Protein AF-0000000076553313 (afdb_homodimer)

Sequence (626 aa):
MKIDRRTFALSGAAALGTLWTPRIWSEVAQTASPTRFHFAVVSDTHIIDDYYQKGTENGVEDNESILRTTERLVSARTLINSLRPKIEKVFVPGDCFHNYPSADYDFYFKNRTRIDIAKELFDGFEMPVHLGFGNHDYDVPRVSREMSHRLFAEKLKAKPYSSVDYKGFRFVHLNNFMGATWDKSSDQFNKGLGSLGVEQLNWFEGQLQDRKPTVVFIHYPLWIVVPTEVKDYGLHPLLYKYRDSIQLVAAGHWHKWVDFAHTYGPQHYVTAATRYDPNAYMLFEADSKKQTLRWMNEDLVQWSTHYAKPYKGMKIDRRTFALSGAAALGTLWTPRIWSEVAQTASPTRFHFAVVSDTHIIDDYYQKGTENGVEDNESILRTTERLVSARTLINSLRPKIEKVFVPGDCFHNYPSADYDFYFKNRTRIDIAKELFDGFEMPVHLGFGNHDYDVPRVSREMSHRLFAEKLKAKPYSSVDYKGFRFVHLNNFMGATWDKSSDQFNKGLGSLGVEQLNWFEGQLQDRKPTVVFIHYPLWIVVPTEVKDYGLHPLLYKYRDSIQLVAAGHWHKWVDFAHTYGPQHYVTAATRYDPNAYMLFEADSKKQTLRWMNEDLVQWSTHYAKPYKG

Secondary structure (DSSP, 8-state):
------------------------HHHHSPPPBTTEEEEEEE----B--TT--TT-SSSHHHHHHGGGHHHHHHHHHHHHHH-SSPP-EEEE-S--B-S-S-S-TTHHHHS--HHHHHHHHHHTSSS-EEE---GGG-BTTTB-HHHHHHHIIIII---SSEEEEETTEEEEE--TBSSGGG-TTSTT--TTSBB--HHHHHHHHHHHTT---EEEE-SS-GGGB-S-SBTTBSHHHHHHHTTTTEEEEEE-SS-S-EE-TTTTSS-EEEPPPTTT-TT-EEEEEEETTTTEEEETTGGGB-TTSS-B-----/------------------------HHHHSPPPBTTEEEEEEE----B--TT--TT-SSSHHHHHHGGGHHHHHHHHHHHHHH-SSPP-EEEE-S--B-S-S-S-TTHHHHS--HHHHHHHHHHTSSS-EEE---GGG-BTTTB-HHHHHHHIIIII---SSEEEEETTEEEEE--TBSSGGG-TTSTT--TTSBB--HHHHHHHHHHHTT---EEEE-SS-GGGB-S-SBTTBSHHHHHHHTTTTEEEEEE-SS-S-EE-TTTTSS-EEEPPPTTT-TT-EEEEEEETTTTEEEETTGGGB-TTSS-B-----

pLDDT: mean 91.54, std 17.65, range [21.48, 98.94]

Nearest PDB structures (foldseek):
  3d03-assembly1_A  TM=6.820E-01  e=3.034E-11  Klebsiella aerogenes
  2dxl-assembly1_A  TM=6.762E-01  e=3.629E-11  Klebsiella aerogenes
  2nxf-assembly1_A  TM=6.598E-01  e=1.883E-11  Danio rerio
  8tlq-assembly1_F  TM=4.592E-01  e=1.312E-06  Saccharomyces cerevisiae
  6lck-assembly1_B  TM=4.199E-01  e=2.736E+00  Thermus thermophilus HB8

Structure (mmCIF, N/CA/C/O backbone):
data_AF-0000000076553313-model_v1
#
loop_
_entity.id
_entity.type
_entity.pdbx_description
1 polymer '3,5-cyclic AMP phosphodiesterase CpdA'
#
loop_
_atom_site.group_PDB
_atom_site.id
_atom_site.type_symbol
_atom_site.label_atom_id
_atom_site.label_alt_id
_atom_site.label_comp_id
_atom_site.label_asym_id
_atom_site.label_entity_id
_atom_site.label_seq_id
_atom_site.pdbx_PDB_ins_code
_atom_site.Cartn_x
_atom_site.Cartn_y
_atom_site.Cartn_z
_atom_site.occupancy
_atom_site.B_iso_or_equiv
_atom_site.auth_seq_id
_atom_site.auth_comp_id
_atom_site.auth_asym_id
_atom_site.auth_atom_id
_atom_site.pdbx_PDB_model_num
ATOM 1 N N . MET A 1 1 ? 25.062 -50.062 45.875 1 24.34 1 MET A N 1
ATOM 2 C CA . MET A 1 1 ? 25.484 -48.844 46.562 1 24.34 1 MET A CA 1
ATOM 3 C C . MET A 1 1 ? 25.891 -47.781 45.531 1 24.34 1 MET A C 1
ATOM 5 O O . MET A 1 1 ? 27.047 -47.75 45.094 1 24.34 1 MET A O 1
ATOM 9 N N . LYS A 1 2 ? 25.078 -47.75 44.5 1 24.53 2 LYS A N 1
ATOM 10 C CA . LYS A 1 2 ? 25 -47.188 43.125 1 24.53 2 LYS A CA 1
ATOM 11 C C . LYS A 1 2 ? 25.219 -45.688 43.125 1 24.53 2 LYS A C 1
ATOM 13 O O . LYS A 1 2 ? 24.453 -44.938 43.75 1 24.53 2 LYS A O 1
ATOM 18 N N . ILE A 1 3 ? 26.5 -45.281 42.969 1 23.11 3 ILE A N 1
ATOM 19 C CA . ILE A 1 3 ? 27.172 -44 43.062 1 23.11 3 ILE A CA 1
ATOM 20 C C . ILE A 1 3 ? 26.312 -42.906 42.438 1 23.11 3 ILE A C 1
ATOM 22 O O . ILE A 1 3 ? 25.453 -43.219 41.594 1 23.11 3 ILE A O 1
ATOM 26 N N . ASP A 1 4 ? 26.891 -41.656 42.375 1 23.06 4 ASP A N 1
ATOM 27 C CA . ASP A 1 4 ? 26.891 -40.188 42.562 1 23.06 4 ASP A CA 1
ATOM 28 C C . ASP A 1 4 ? 26.547 -39.469 41.281 1 23.06 4 ASP A C 1
ATOM 30 O O . ASP A 1 4 ? 27.141 -39.719 40.25 1 23.06 4 ASP A O 1
ATOM 34 N N . ARG A 1 5 ? 25.312 -39.031 41.188 1 25.92 5 ARG A N 1
ATOM 35 C CA . ARG A 1 5 ? 24.531 -38.312 40.219 1 25.92 5 ARG A CA 1
ATOM 36 C C . ARG A 1 5 ? 25.25 -37.031 39.781 1 25.92 5 ARG A C 1
ATOM 38 O O . ARG A 1 5 ? 25.547 -36.188 40.594 1 25.92 5 ARG A O 1
ATOM 45 N N . ARG A 1 6 ? 26.281 -37.219 38.844 1 28.98 6 ARG A N 1
ATOM 46 C CA . ARG A 1 6 ? 27 -36.125 38.188 1 28.98 6 ARG A CA 1
ATOM 47 C C . ARG A 1 6 ? 26.078 -34.938 37.875 1 28.98 6 ARG A C 1
ATOM 49 O O . ARG A 1 6 ? 25.078 -35.094 37.188 1 28.98 6 ARG A O 1
ATOM 56 N N . THR A 1 7 ? 25.859 -33.969 38.781 1 23.97 7 THR A N 1
ATOM 57 C CA . THR A 1 7 ? 25.188 -32.688 38.75 1 23.97 7 THR A CA 1
ATOM 58 C C . THR A 1 7 ? 25.672 -31.828 37.594 1 23.97 7 THR A C 1
ATOM 60 O O . THR A 1 7 ? 26.797 -31.328 37.594 1 23.97 7 THR A O 1
ATOM 63 N N . PHE A 1 8 ? 25.672 -32.344 36.344 1 28.95 8 PHE A N 1
ATOM 64 C CA . PHE A 1 8 ? 26.094 -31.438 35.281 1 28.95 8 PHE A CA 1
ATOM 65 C C . PHE A 1 8 ? 25.391 -30.094 35.406 1 28.95 8 PHE A C 1
ATOM 67 O O . PHE A 1 8 ? 24.156 -30.047 35.438 1 28.95 8 PHE A O 1
ATOM 74 N N . ALA A 1 9 ? 26.047 -29.109 36.062 1 25.72 9 ALA A N 1
ATOM 75 C CA . ALA A 1 9 ? 25.703 -27.688 36.156 1 25.72 9 ALA A CA 1
ATOM 76 C C . ALA A 1 9 ? 25.359 -27.125 34.781 1 25.72 9 ALA A C 1
ATOM 78 O O . ALA A 1 9 ? 26.172 -27.156 33.844 1 25.72 9 ALA A O 1
ATOM 79 N N . LEU A 1 10 ? 24.141 -27.266 34.344 1 26.48 10 LEU A N 1
ATOM 80 C CA . LEU A 1 10 ? 23.531 -26.594 33.219 1 26.48 10 LEU A CA 1
ATOM 81 C C . LEU A 1 10 ? 23.875 -25.109 33.219 1 26.48 10 LEU A C 1
ATOM 83 O O . LEU A 1 10 ? 23.453 -24.359 34.125 1 26.48 10 LEU A O 1
ATOM 87 N N . SER A 1 11 ? 25.172 -24.734 33 1 30.48 11 SER A N 1
ATOM 88 C CA . SER A 1 11 ? 25.453 -23.312 32.844 1 30.48 11 SER A CA 1
ATOM 89 C C . SER A 1 11 ? 24.438 -22.672 31.875 1 30.48 11 SER A C 1
ATOM 91 O O . SER A 1 11 ? 24.188 -23.203 30.797 1 30.48 11 SER A O 1
ATOM 93 N N . GLY A 1 12 ? 23.484 -22 32.438 1 26.77 12 GLY A N 1
ATOM 94 C CA . GLY A 1 12 ? 22.484 -21.125 31.859 1 26.77 12 GLY A CA 1
ATOM 95 C C . GLY A 1 12 ? 23.031 -20.156 30.844 1 26.77 12 GLY A C 1
ATOM 96 O O . GLY A 1 12 ? 23.906 -19.344 31.156 1 26.77 12 GLY A O 1
ATOM 97 N N . ALA A 1 13 ? 23.375 -20.578 29.672 1 29.56 13 ALA A N 1
ATOM 98 C CA . ALA A 1 13 ? 23.641 -19.547 28.656 1 29.56 13 ALA A CA 1
ATOM 99 C C . ALA A 1 13 ? 22.641 -18.406 28.766 1 29.56 13 ALA A C 1
ATOM 101 O O . ALA A 1 13 ? 21.438 -18.594 28.609 1 29.56 13 ALA A O 1
ATOM 102 N N . ALA A 1 14 ? 22.953 -17.422 29.625 1 29.7 14 ALA A N 1
ATOM 103 C CA . ALA A 1 14 ? 22.266 -16.125 29.656 1 29.7 14 ALA A CA 1
ATOM 104 C C . ALA A 1 14 ? 21.969 -15.641 28.234 1 29.7 14 ALA A C 1
ATOM 106 O O . ALA A 1 14 ? 22.844 -15.602 27.391 1 29.7 14 ALA A O 1
ATOM 107 N N . ALA A 1 15 ? 20.812 -15.914 27.766 1 32.06 15 ALA A N 1
ATOM 108 C CA . ALA A 1 15 ? 20.25 -15.195 26.625 1 32.06 15 ALA A CA 1
ATOM 109 C C . ALA A 1 15 ? 20.703 -13.742 26.625 1 32.06 15 ALA A C 1
ATOM 111 O O . ALA A 1 15 ? 20.406 -12.977 27.547 1 32.06 15 ALA A O 1
ATOM 112 N N . LEU A 1 16 ? 21.906 -13.5 26.266 1 33.25 16 LEU A N 1
ATOM 113 C CA . LEU A 1 16 ? 22.203 -12.102 26 1 33.25 16 LEU A CA 1
ATOM 114 C C . LEU A 1 16 ? 21.016 -11.406 25.344 1 33.25 16 LEU A C 1
ATOM 116 O O . LEU A 1 16 ? 20.703 -11.664 24.172 1 33.25 16 LEU A O 1
ATOM 120 N N . GLY A 1 17 ? 19.891 -11.25 26.047 1 33.78 17 GLY A N 1
ATOM 121 C CA . GLY A 1 17 ? 18.906 -10.266 25.641 1 33.78 17 GLY A CA 1
ATOM 122 C C . GLY A 1 17 ? 19.516 -9.031 25.016 1 33.78 17 GLY A C 1
ATOM 123 O O . GLY A 1 17 ? 20.484 -8.477 25.531 1 33.78 17 GLY A O 1
ATOM 124 N N . THR A 1 18 ? 19.672 -9.055 23.75 1 35.66 18 THR A N 1
ATOM 125 C CA . THR A 1 18 ? 19.953 -7.734 23.203 1 35.66 18 THR A CA 1
ATOM 126 C C . THR A 1 18 ? 19.281 -6.652 24.047 1 35.66 18 THR A C 1
ATOM 128 O O . THR A 1 18 ? 18.047 -6.637 24.188 1 35.66 18 THR A O 1
ATOM 131 N N . LEU A 1 19 ? 19.797 -6.316 25.109 1 35.16 19 LEU A N 1
ATOM 132 C CA . LEU A 1 19 ? 19.391 -5.105 25.812 1 35.16 19 LEU A CA 1
ATOM 133 C C . LEU A 1 19 ? 18.969 -4.02 24.828 1 35.16 19 LEU A C 1
ATOM 135 O O . LEU A 1 19 ? 19.797 -3.529 24.047 1 35.16 19 LEU A O 1
ATOM 139 N N . TRP A 1 20 ? 17.859 -4.199 24.188 1 39 20 TRP A N 1
ATOM 140 C CA . TRP A 1 20 ? 17.234 -3.02 23.594 1 39 20 TRP A CA 1
ATOM 141 C C . TRP A 1 20 ? 17.422 -1.793 24.469 1 39 20 TRP A C 1
ATOM 143 O O . TRP A 1 20 ? 16.844 -1.711 25.562 1 39 20 TRP A O 1
ATOM 153 N N . THR A 1 21 ? 18.625 -1.364 24.641 1 42 21 THR A N 1
ATOM 154 C CA . THR A 1 21 ? 18.75 -0.081 25.312 1 42 21 THR A CA 1
ATOM 155 C C . THR A 1 21 ? 17.875 0.978 24.656 1 42 21 THR A C 1
ATOM 157 O O . THR A 1 21 ? 17.969 1.197 23.438 1 42 21 THR A O 1
ATOM 160 N N . PRO A 1 22 ? 16.875 1.322 25.328 1 50 22 PRO A N 1
ATOM 161 C CA . PRO A 1 22 ? 16.062 2.412 24.781 1 50 22 PRO A CA 1
ATOM 162 C C . PRO A 1 22 ? 16.906 3.529 24.172 1 50 22 PRO A C 1
ATOM 164 O O . PRO A 1 22 ? 17.859 3.99 24.797 1 50 22 PRO A O 1
ATOM 167 N N . ARG A 1 23 ? 17.094 3.461 22.922 1 57.66 23 ARG A N 1
ATOM 168 C CA . ARG A 1 23 ? 17.828 4.551 22.281 1 57.66 23 ARG A CA 1
ATOM 169 C C . ARG A 1 23 ? 17.344 5.906 22.781 1 57.66 23 ARG A C 1
ATOM 171 O O . ARG A 1 23 ? 16.156 6.234 22.641 1 57.66 23 ARG A O 1
ATOM 178 N N . ILE A 1 24 ? 18.047 6.414 23.719 1 68.69 24 ILE A N 1
ATOM 179 C CA . ILE A 1 24 ? 17.75 7.73 24.266 1 68.69 24 ILE A CA 1
ATOM 180 C C . ILE A 1 24 ? 17.938 8.797 23.188 1 68.69 24 ILE A C 1
ATOM 182 O O . ILE A 1 24 ? 18.953 8.805 22.484 1 68.69 24 ILE A O 1
ATOM 186 N N . TRP A 1 25 ? 16.922 9.586 22.875 1 78 25 TRP A N 1
ATOM 187 C CA . TRP A 1 25 ? 16.891 10.672 21.906 1 78 25 TRP A CA 1
ATOM 188 C C . TRP A 1 25 ? 18.188 11.477 21.938 1 78 25 TRP A C 1
ATOM 190 O O . TRP A 1 25 ? 18.812 11.711 20.906 1 78 25 TRP A O 1
ATOM 200 N N . SER A 1 26 ? 18.719 11.711 23.156 1 72.5 26 SER A N 1
ATOM 201 C CA . SER A 1 26 ? 19.891 12.562 23.312 1 72.5 26 SER A CA 1
ATOM 202 C C . SER A 1 26 ? 21.156 11.859 22.844 1 72.5 26 SER A C 1
ATOM 204 O O . SER A 1 26 ? 22.156 12.508 22.547 1 72.5 26 SER A O 1
ATOM 206 N N . GLU A 1 27 ? 20.969 10.523 22.719 1 70.75 27 GLU A N 1
ATOM 207 C CA . GLU A 1 27 ? 22.141 9.766 22.297 1 70.75 27 GLU A CA 1
ATOM 208 C C . GLU A 1 27 ? 22.172 9.57 20.781 1 70.75 27 GLU A C 1
ATOM 210 O O . GLU A 1 27 ? 23.25 9.398 20.203 1 70.75 27 GLU A O 1
ATOM 215 N N . VAL A 1 28 ? 21.016 9.703 20.234 1 78.38 28 VAL A N 1
ATOM 216 C CA . VAL A 1 28 ? 20.953 9.359 18.812 1 78.38 28 VAL A CA 1
ATOM 217 C C . VAL A 1 28 ? 20.781 10.625 17.984 1 78.38 28 VAL A C 1
ATOM 219 O O . VAL A 1 28 ? 21.328 10.734 16.875 1 78.38 28 VAL A O 1
ATOM 222 N N . ALA A 1 29 ? 20.156 11.547 18.562 1 82.25 29 ALA A N 1
ATOM 223 C CA . ALA A 1 29 ? 19.906 12.797 17.844 1 82.25 29 ALA A CA 1
ATOM 224 C C . ALA A 1 29 ? 21.125 13.711 17.875 1 82.25 29 ALA A C 1
ATOM 226 O O . ALA A 1 29 ? 21.75 13.883 18.922 1 82.25 29 ALA A O 1
ATOM 227 N N . GLN A 1 30 ? 21.422 14.227 16.781 1 82.5 30 GLN A N 1
ATOM 228 C CA . GLN A 1 30 ? 22.547 15.148 16.719 1 82.5 30 GLN A CA 1
ATOM 229 C C . GLN A 1 30 ? 22.125 16.562 17.109 1 82.5 30 GLN A C 1
ATOM 231 O O . GLN A 1 30 ? 20.969 16.938 16.953 1 82.5 30 GLN A O 1
ATOM 236 N N . THR A 1 31 ? 23.031 17.312 17.609 1 84.88 31 THR A N 1
ATOM 237 C CA . THR A 1 31 ? 22.75 18.672 18.047 1 84.88 31 THR A CA 1
ATOM 238 C C . THR A 1 31 ? 22.281 19.531 16.875 1 84.88 31 THR A C 1
ATOM 240 O O . THR A 1 31 ? 22.812 19.422 15.773 1 84.88 31 THR A O 1
ATOM 243 N N . ALA A 1 32 ? 21.391 20.359 17.219 1 87.94 32 ALA A N 1
ATOM 244 C CA . ALA A 1 32 ? 20.875 21.266 16.188 1 87.94 32 ALA A CA 1
ATOM 245 C C . ALA A 1 32 ? 21.938 22.25 15.727 1 87.94 32 ALA A C 1
ATOM 247 O O . ALA A 1 32 ? 22.844 22.594 16.484 1 87.94 32 ALA A O 1
ATOM 248 N N . SER A 1 33 ? 21.859 22.562 14.477 1 89.12 33 SER A N 1
ATOM 249 C CA . SER A 1 33 ? 22.719 23.547 13.828 1 89.12 33 SER A CA 1
ATOM 250 C C . SER A 1 33 ? 21.938 24.375 12.805 1 89.12 33 SER A C 1
ATOM 252 O O . SER A 1 33 ? 20.719 24.188 12.648 1 89.12 33 SER A O 1
ATOM 254 N N . PRO A 1 34 ? 22.547 25.328 12.219 1 91.56 34 PRO A N 1
ATOM 255 C CA . PRO A 1 34 ? 21.844 26.109 11.195 1 91.56 34 PRO A CA 1
ATOM 256 C C . PRO A 1 34 ? 21.344 25.25 10.031 1 91.56 34 PRO A C 1
ATOM 258 O O . PRO A 1 34 ? 20.453 25.656 9.289 1 91.56 34 PRO A O 1
ATOM 261 N N . THR A 1 35 ? 21.922 24.047 9.945 1 94.12 35 THR A N 1
ATOM 262 C CA . THR A 1 35 ? 21.547 23.219 8.812 1 94.12 35 THR A CA 1
ATOM 263 C C . THR A 1 35 ? 20.969 21.891 9.297 1 94.12 35 THR A C 1
ATOM 265 O O . THR A 1 35 ? 20.672 21 8.484 1 94.12 35 THR A O 1
ATOM 268 N N . ARG A 1 36 ? 20.844 21.656 10.523 1 95.75 36 ARG A N 1
ATOM 269 C CA . ARG A 1 36 ? 20.297 20.438 11.102 1 95.75 36 ARG A CA 1
ATOM 270 C C . ARG A 1 36 ? 19.25 20.75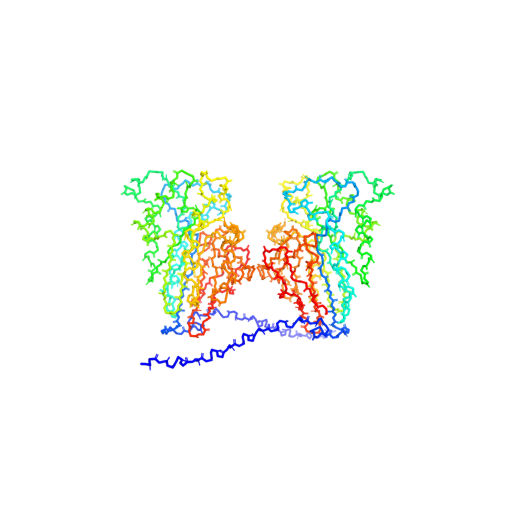 12.156 1 95.75 36 ARG A C 1
ATOM 272 O O . ARG A 1 36 ? 19.469 21.578 13.039 1 95.75 36 ARG A O 1
ATOM 279 N N . PHE A 1 37 ? 18.188 20.094 12.055 1 97.94 37 PHE A N 1
ATOM 280 C CA . PHE A 1 37 ? 17.094 20.312 13.008 1 97.94 37 PHE A CA 1
ATOM 281 C C . PHE A 1 37 ? 16.172 19.109 13.07 1 97.94 37 PHE A C 1
ATOM 283 O O . PHE A 1 37 ? 16.375 18.125 12.344 1 97.94 37 PHE A O 1
ATOM 290 N N . HIS A 1 38 ? 15.273 19.156 14.016 1 98 38 HIS A N 1
ATOM 291 C CA . HIS A 1 38 ? 14.352 18.047 14.25 1 98 38 HIS A CA 1
ATOM 292 C C . HIS A 1 38 ? 12.906 18.516 14.172 1 98 38 HIS A C 1
ATOM 294 O O . HIS A 1 38 ? 12.578 19.625 14.609 1 98 38 HIS A O 1
ATOM 300 N N . PHE A 1 39 ? 12.055 17.688 13.617 1 98.62 39 PHE A N 1
ATOM 301 C CA . PHE A 1 39 ? 10.625 17.984 13.57 1 98.62 39 PHE A CA 1
ATOM 302 C C . PHE A 1 39 ? 9.805 16.719 13.805 1 98.62 39 PHE A C 1
ATOM 304 O O . PHE A 1 39 ? 10.344 15.609 13.789 1 98.62 39 PHE A O 1
ATOM 311 N N . ALA A 1 40 ? 8.555 16.906 14.117 1 98.75 40 ALA A N 1
ATOM 312 C CA . ALA A 1 40 ? 7.652 15.789 14.398 1 98.75 40 ALA A CA 1
ATOM 313 C C . ALA A 1 40 ? 6.418 15.852 13.508 1 98.75 40 ALA A C 1
ATOM 315 O O . ALA A 1 40 ? 6.082 16.906 12.969 1 98.75 40 ALA A O 1
ATOM 316 N N . VAL A 1 41 ? 5.816 14.727 13.289 1 98.88 41 VAL A N 1
ATOM 317 C CA . VAL A 1 41 ? 4.531 14.594 12.609 1 98.88 41 VAL A CA 1
ATOM 318 C C . VAL A 1 41 ? 3.521 13.922 13.539 1 98.88 41 VAL A C 1
ATOM 320 O O . VAL A 1 41 ? 3.795 12.852 14.094 1 98.88 41 VAL A O 1
ATOM 323 N N . VAL A 1 42 ? 2.459 14.547 13.75 1 98.69 42 VAL A N 1
ATOM 324 C CA . VAL A 1 42 ? 1.295 14.023 14.461 1 98.69 42 VAL A CA 1
ATOM 325 C C . VAL A 1 42 ? 0.068 14.078 13.555 1 98.69 42 VAL A C 1
ATOM 327 O O . VAL A 1 42 ? -0.18 15.094 12.891 1 98.69 42 VAL A O 1
ATOM 330 N N . SER A 1 43 ? -0.653 12.969 13.523 1 98.56 43 SER A N 1
ATOM 331 C CA . SER A 1 43 ? -1.741 12.969 12.547 1 98.56 43 SER A CA 1
ATOM 332 C C . SER A 1 43 ? -3.018 12.383 13.148 1 98.56 43 SER A C 1
ATOM 334 O O . SER A 1 43 ? -2.961 11.594 14.094 1 98.56 43 SER A O 1
ATOM 336 N N . ASP A 1 44 ? -4.156 12.789 12.641 1 98.81 44 ASP A N 1
ATOM 337 C CA . ASP A 1 44 ? -5.465 12.203 12.898 1 98.81 44 ASP A CA 1
ATOM 338 C C . ASP A 1 44 ? -5.773 12.18 14.391 1 98.81 44 ASP A C 1
ATOM 340 O O . ASP A 1 44 ? -6.113 11.141 14.945 1 98.81 44 ASP A O 1
ATOM 344 N N . THR A 1 45 ? -5.676 13.375 14.938 1 98.81 45 THR A N 1
ATOM 345 C CA . THR A 1 45 ? -5.945 13.5 16.359 1 98.81 45 THR A CA 1
ATOM 346 C C . THR A 1 45 ? -7.441 13.367 16.641 1 98.81 45 THR A C 1
ATOM 348 O O . THR A 1 45 ? -7.836 12.953 17.734 1 98.81 45 THR A O 1
ATOM 351 N N . HIS A 1 46 ? -8.328 13.773 15.789 1 98.75 46 HIS A N 1
ATOM 352 C CA . HIS A 1 46 ? -9.773 13.609 15.867 1 98.75 46 HIS A CA 1
ATOM 353 C C . HIS A 1 46 ? -10.32 14.164 17.172 1 98.75 46 HIS A C 1
ATOM 355 O O . HIS A 1 46 ? -11.148 13.523 17.828 1 98.75 46 HIS A O 1
ATOM 361 N N . ILE A 1 47 ? -9.906 15.359 17.516 1 98.81 47 ILE A N 1
ATOM 362 C CA . ILE A 1 47 ? -10.344 15.969 18.766 1 98.81 47 ILE A CA 1
ATOM 363 C C . ILE A 1 47 ? -11.859 16.109 18.766 1 98.81 47 ILE A C 1
ATOM 365 O O . ILE A 1 47 ? -12.461 16.5 17.766 1 98.81 47 ILE A O 1
ATOM 369 N N . ILE A 1 48 ? -12.492 15.805 19.922 1 98.62 48 ILE A N 1
ATOM 370 C CA . ILE A 1 48 ? -13.938 15.922 20.047 1 98.62 48 ILE A CA 1
ATOM 371 C C . ILE A 1 48 ? -14.273 16.969 21.109 1 98.62 48 ILE A C 1
ATOM 373 O O . ILE A 1 48 ? -13.375 17.547 21.719 1 98.62 48 ILE A O 1
ATOM 377 N N . ASP A 1 49 ? -15.555 17.328 21.219 1 98.25 49 ASP A N 1
ATOM 378 C CA . ASP A 1 49 ? -16.078 18.25 22.219 1 98.25 49 ASP A CA 1
ATOM 379 C C . ASP A 1 49 ? -17.297 17.656 22.938 1 98.25 49 ASP A C 1
ATOM 381 O O . ASP A 1 49 ? -17.516 16.453 22.875 1 98.25 49 ASP A O 1
ATOM 385 N N . ASP A 1 50 ? -17.984 18.531 23.656 1 97.19 50 ASP A N 1
ATOM 386 C CA . ASP A 1 50 ? -19.125 18.062 24.438 1 97.19 50 ASP A CA 1
ATOM 387 C C . ASP A 1 50 ? -20.344 17.812 23.547 1 97.19 50 ASP A C 1
ATOM 389 O O . ASP A 1 50 ? -21.312 17.203 23.984 1 97.19 50 ASP A O 1
ATOM 393 N N . TYR A 1 51 ? -20.266 18.219 22.312 1 97.5 51 TYR A N 1
ATOM 394 C CA . TYR A 1 51 ? -21.375 18.016 21.406 1 97.5 51 TYR A CA 1
ATOM 395 C C . TYR A 1 51 ? -21.266 16.672 20.688 1 97.5 51 TYR A C 1
ATOM 397 O O . TYR A 1 51 ? -22.188 16.266 19.969 1 97.5 51 TYR A O 1
ATOM 405 N N . TYR A 1 52 ? -20.141 15.984 20.828 1 97.06 52 TYR A N 1
ATOM 406 C CA . TYR A 1 52 ? -19.953 14.672 20.219 1 97.06 52 TYR A CA 1
ATOM 407 C C . TYR A 1 52 ? -20.938 13.656 20.797 1 97.06 52 TYR A C 1
ATOM 409 O O . TYR A 1 52 ? -21.141 13.594 22.016 1 97.06 52 TYR A O 1
ATOM 417 N N . GLN A 1 53 ? -21.562 12.891 19.922 1 95.31 53 GLN A N 1
ATOM 418 C CA . GLN A 1 53 ? -22.484 11.844 20.344 1 95.31 53 GLN A CA 1
ATOM 419 C C . GLN A 1 53 ? -21.766 10.508 20.516 1 95.31 53 GLN A C 1
ATOM 421 O O . GLN A 1 53 ? -21.375 9.883 19.531 1 95.31 53 GLN A O 1
ATOM 426 N N . LYS A 1 54 ? -21.719 10.016 21.719 1 94.88 54 LYS A N 1
ATOM 427 C CA . LYS A 1 54 ? -21 8.781 22.047 1 94.88 54 LYS A CA 1
ATOM 428 C C . LYS A 1 54 ? -21.672 7.574 21.391 1 94.88 54 LYS A C 1
ATOM 430 O O . LYS A 1 54 ? -22.891 7.52 21.281 1 94.88 54 LYS A O 1
ATOM 435 N N . GLY A 1 55 ? -20.781 6.594 20.969 1 93.5 55 GLY A N 1
ATOM 436 C CA . GLY A 1 55 ? -21.281 5.328 20.453 1 93.5 55 GLY A CA 1
ATOM 437 C C . GLY A 1 55 ? -21.594 5.367 18.969 1 93.5 55 GLY A C 1
ATOM 438 O O . GLY A 1 55 ? -22.25 4.465 18.438 1 93.5 55 GLY A O 1
ATOM 439 N N . THR A 1 56 ? -21.172 6.406 18.25 1 92.81 56 THR A N 1
ATOM 440 C CA . THR A 1 56 ? -21.562 6.555 16.844 1 92.81 56 THR A CA 1
ATOM 441 C C . THR A 1 56 ? -20.438 6.094 15.922 1 92.81 56 THR A C 1
ATOM 443 O O . THR A 1 56 ? -20.578 6.145 14.695 1 92.81 56 THR A O 1
ATOM 446 N N . GLU A 1 57 ? -19.359 5.648 16.484 1 94.38 57 GLU A N 1
ATOM 447 C CA . GLU A 1 57 ? -18.266 5.148 15.664 1 94.38 57 GLU A CA 1
ATOM 448 C C . GLU A 1 57 ? -18.469 3.686 15.289 1 94.38 57 GLU A C 1
ATOM 450 O O . GLU A 1 57 ? -19.422 3.051 15.766 1 94.38 57 GLU A O 1
ATOM 455 N N . ASN A 1 58 ? -17.578 3.248 14.297 1 87.5 58 ASN A N 1
ATOM 456 C CA . ASN A 1 58 ? -17.703 1.887 13.789 1 87.5 58 ASN A CA 1
ATOM 457 C C . ASN A 1 58 ? -16.984 0.881 14.68 1 87.5 58 ASN A C 1
ATOM 459 O O . ASN A 1 58 ? -15.758 0.741 14.602 1 87.5 58 ASN A O 1
ATOM 463 N N . GLY A 1 59 ? -17.641 0.163 15.609 1 88.56 59 GLY A N 1
ATOM 464 C CA . GLY A 1 59 ? -17.047 -0.919 16.375 1 88.56 59 GLY A CA 1
ATOM 465 C C . GLY A 1 59 ? -16.609 -0.494 17.766 1 88.56 59 GLY A C 1
ATOM 466 O O . GLY A 1 59 ? -16.609 0.697 18.078 1 88.56 59 GLY A O 1
ATOM 467 N N . VAL A 1 60 ? -16.172 -1.436 18.562 1 92.19 60 VAL A N 1
ATOM 468 C CA . VAL A 1 60 ? -15.852 -1.231 19.984 1 92.19 60 VAL A CA 1
ATOM 469 C C . VAL A 1 60 ? -14.578 -0.402 20.109 1 92.19 60 VAL A C 1
ATOM 471 O O . VAL A 1 60 ? -14.547 0.598 20.828 1 92.19 60 VAL A O 1
ATOM 474 N N . GLU A 1 61 ? -13.555 -0.698 19.406 1 93.75 61 GLU A N 1
ATOM 475 C CA . GLU A 1 61 ? -12.273 -0.006 19.516 1 93.75 61 GLU A CA 1
ATOM 476 C C . GLU A 1 61 ? -12.398 1.459 19.109 1 93.75 61 GLU A C 1
ATOM 478 O O . GLU A 1 61 ? -11.828 2.342 19.75 1 93.75 61 GLU A O 1
ATOM 483 N N . ASP A 1 62 ? -13.148 1.711 18.078 1 95.38 62 ASP A N 1
ATOM 484 C CA . ASP A 1 62 ? -13.32 3.074 17.578 1 95.38 62 ASP A CA 1
ATOM 485 C C . ASP A 1 62 ? -14.078 3.932 18.594 1 95.38 62 ASP A C 1
ATOM 487 O O . ASP A 1 62 ? -13.734 5.094 18.812 1 95.38 62 ASP A O 1
ATOM 491 N N . ASN A 1 63 ? -15.109 3.346 19.188 1 96.06 63 ASN A N 1
ATOM 492 C CA . ASN A 1 63 ? -15.906 4.074 20.156 1 96.06 63 ASN A CA 1
ATOM 493 C C . ASN A 1 63 ? -15.109 4.355 21.438 1 96.06 63 ASN A C 1
ATOM 495 O O . ASN A 1 63 ? -15.312 5.379 22.094 1 96.06 63 ASN A O 1
ATOM 499 N N . GLU A 1 64 ? -14.203 3.467 21.688 1 96.19 64 GLU A N 1
ATOM 500 C CA . GLU A 1 64 ? -13.359 3.682 22.859 1 96.19 64 GLU A CA 1
ATOM 501 C C . GLU A 1 64 ? -12.258 4.695 22.562 1 96.19 64 GLU A C 1
ATOM 503 O O . GLU A 1 64 ? -12.016 5.605 23.359 1 96.19 64 GLU A O 1
ATOM 508 N N . SER A 1 65 ? -11.617 4.586 21.406 1 97.31 65 SER A N 1
ATOM 509 C CA . SER A 1 65 ? -10.469 5.414 21.062 1 97.31 65 SER A CA 1
ATOM 510 C C . SER A 1 65 ? -10.867 6.879 20.922 1 97.31 65 SER A C 1
ATOM 512 O O . SER A 1 65 ? -10.102 7.773 21.281 1 97.31 65 SER A O 1
ATOM 514 N N . ILE A 1 66 ? -12.078 7.145 20.438 1 98.12 66 ILE A N 1
ATOM 515 C CA . ILE A 1 66 ? -12.508 8.508 20.156 1 98.12 66 ILE A CA 1
ATOM 516 C C . ILE A 1 66 ? -12.648 9.289 21.453 1 98.12 66 ILE A C 1
ATOM 518 O O . ILE A 1 66 ? -12.555 10.516 21.469 1 98.12 66 ILE A O 1
ATOM 522 N N . LEU A 1 67 ? -12.844 8.586 22.531 1 98.06 67 LEU A N 1
ATOM 523 C CA . LEU A 1 67 ? -13.039 9.234 23.828 1 98.06 67 LEU A CA 1
ATOM 524 C C . LEU A 1 67 ? -11.703 9.539 24.484 1 98.06 67 LEU A C 1
ATOM 526 O O . LEU A 1 67 ? -11.664 10.203 25.531 1 98.06 67 LEU A O 1
ATOM 530 N N . ARG A 1 68 ? -10.594 9.141 23.812 1 98.25 68 ARG A N 1
ATOM 531 C CA . ARG A 1 68 ? -9.281 9.289 24.438 1 98.25 68 ARG A CA 1
ATOM 532 C C . ARG A 1 68 ? -8.398 10.242 23.625 1 98.25 68 ARG A C 1
ATOM 534 O O . ARG A 1 68 ? -7.191 10.312 23.859 1 98.25 68 ARG A O 1
ATOM 541 N N . THR A 1 69 ? -8.969 10.938 22.703 1 98.56 69 THR A N 1
ATOM 542 C CA . THR A 1 69 ? -8.203 11.711 21.719 1 98.56 69 THR A CA 1
ATOM 543 C C . THR A 1 69 ? -7.422 12.82 22.406 1 98.56 69 THR A C 1
ATOM 545 O O . THR A 1 69 ? -6.23 13 22.156 1 98.56 69 THR A O 1
ATOM 548 N N . THR A 1 70 ? -8.055 13.539 23.344 1 98.56 70 THR A N 1
ATOM 549 C CA . THR A 1 70 ? -7.395 14.641 24.047 1 98.56 70 THR A CA 1
ATOM 550 C C . THR A 1 70 ? -6.23 14.125 24.891 1 98.56 70 THR A C 1
ATOM 552 O O . THR A 1 70 ? -5.113 14.641 24.781 1 98.56 70 THR A O 1
ATOM 555 N N . GLU A 1 71 ? -6.52 13.117 25.641 1 98.56 71 GLU A N 1
ATOM 556 C CA . GLU A 1 71 ? -5.5 12.531 26.5 1 98.56 71 GLU A CA 1
ATOM 557 C C . GLU A 1 71 ? -4.301 12.047 25.688 1 98.56 71 GLU A C 1
ATOM 559 O O . GLU A 1 71 ? -3.152 12.242 26.094 1 98.56 71 GLU A O 1
ATOM 564 N N . ARG A 1 72 ? -4.535 11.492 24.609 1 98.62 72 ARG A N 1
ATOM 565 C CA . ARG A 1 72 ? -3.467 10.906 23.797 1 98.62 72 ARG A CA 1
ATOM 566 C C . ARG A 1 72 ? -2.648 11.984 23.109 1 98.62 72 ARG A C 1
ATOM 568 O O . ARG A 1 72 ? -1.423 11.875 23 1 98.62 72 ARG A O 1
ATOM 575 N N . LEU A 1 73 ? -3.307 13.031 22.625 1 98.81 73 LEU A N 1
ATOM 576 C CA . LEU A 1 73 ? -2.543 14.125 22.031 1 98.81 73 LEU A CA 1
ATOM 577 C C . LEU A 1 73 ? -1.694 14.82 23.094 1 98.81 73 LEU A C 1
ATOM 579 O O . LEU A 1 73 ? -0.551 15.203 22.828 1 98.81 73 LEU A O 1
ATOM 583 N N . VAL A 1 74 ? -2.25 15.008 24.281 1 98.81 74 VAL A N 1
ATOM 584 C CA . VAL A 1 74 ? -1.5 15.633 25.359 1 98.81 74 VAL A CA 1
ATOM 585 C C . VAL A 1 74 ? -0.267 14.789 25.688 1 98.81 74 VAL A C 1
ATOM 587 O O . VAL A 1 74 ? 0.821 15.336 25.906 1 98.81 74 VAL A O 1
ATOM 590 N N . SER A 1 75 ? -0.485 13.531 25.719 1 98.31 75 SER A N 1
ATOM 591 C CA . SER A 1 75 ? 0.632 12.633 26 1 98.31 75 SER A CA 1
ATOM 592 C C . SER A 1 75 ? 1.721 12.766 24.938 1 98.31 75 SER A C 1
ATOM 594 O O . SER A 1 75 ? 2.9 12.906 25.266 1 98.31 75 SER A O 1
ATOM 596 N N . ALA A 1 76 ? 1.371 12.719 23.703 1 98.25 76 ALA A N 1
ATOM 597 C CA . ALA A 1 76 ? 2.326 12.883 22.609 1 98.25 76 ALA A CA 1
ATOM 598 C C . ALA A 1 76 ? 3.039 14.227 22.688 1 98.25 76 ALA A C 1
ATOM 600 O O . ALA A 1 76 ? 4.262 14.297 22.562 1 98.25 76 ALA A O 1
ATOM 601 N N . ARG A 1 77 ? 2.303 15.25 22.922 1 98.56 77 ARG A N 1
ATOM 602 C CA . ARG A 1 77 ? 2.846 16.594 23.047 1 98.56 77 ARG A CA 1
ATOM 603 C C . ARG A 1 77 ? 3.863 16.672 24.172 1 98.56 77 ARG A C 1
ATOM 605 O O . ARG A 1 77 ? 4.934 17.266 24.016 1 98.56 77 ARG A O 1
ATOM 612 N N . THR A 1 78 ? 3.463 16.125 25.281 1 97.88 78 THR A N 1
ATOM 613 C CA . THR A 1 78 ? 4.348 16.156 26.453 1 97.88 78 THR A CA 1
ATOM 614 C C . THR A 1 78 ? 5.691 15.516 26.125 1 97.88 78 THR A C 1
ATOM 616 O O . THR A 1 78 ? 6.746 16.078 26.422 1 97.88 78 THR A O 1
ATOM 619 N N . LEU A 1 79 ? 5.621 14.398 25.469 1 96.56 79 LEU A N 1
ATOM 620 C CA . LEU A 1 79 ? 6.855 13.727 25.062 1 96.56 79 LEU A CA 1
ATOM 621 C C . LEU A 1 79 ? 7.645 14.578 24.078 1 96.56 79 LEU A C 1
ATOM 623 O O . LEU A 1 79 ? 8.844 14.805 24.266 1 96.56 79 LEU A O 1
ATOM 627 N N . ILE A 1 80 ? 7.016 15.078 23.078 1 97.5 80 ILE A N 1
ATOM 628 C CA . ILE A 1 80 ? 7.668 15.836 22.016 1 97.5 80 ILE A CA 1
ATOM 629 C C . ILE A 1 80 ? 8.289 17.109 22.594 1 97.5 80 ILE A C 1
ATOM 631 O O . ILE A 1 80 ? 9.422 17.453 22.266 1 97.5 80 ILE A O 1
ATOM 635 N N . ASN A 1 81 ? 7.605 17.766 23.5 1 97.94 81 ASN A N 1
ATOM 636 C CA . ASN A 1 81 ? 8.109 18.953 24.156 1 97.94 81 ASN A CA 1
ATOM 637 C C . ASN A 1 81 ? 9.359 18.656 24.984 1 97.94 81 ASN A C 1
ATOM 639 O O . ASN A 1 81 ? 10.234 19.516 25.125 1 97.94 81 ASN A O 1
ATOM 643 N N . SER A 1 82 ? 9.461 17.453 25.453 1 95.56 82 SER A N 1
ATOM 644 C CA . SER A 1 82 ? 10.5 17.125 26.422 1 95.56 82 SER A CA 1
ATOM 645 C C . SER A 1 82 ? 11.812 16.766 25.734 1 95.56 82 SER A C 1
ATOM 647 O O . SER A 1 82 ? 12.859 16.703 26.375 1 95.56 82 SER A O 1
ATOM 649 N N . LEU A 1 83 ? 11.727 16.562 24.5 1 94.19 83 LEU A N 1
ATOM 650 C CA . LEU A 1 83 ? 12.875 16 23.797 1 94.19 83 LEU A CA 1
ATOM 651 C C . LEU A 1 83 ? 13.992 17.047 23.688 1 94.19 83 LEU A C 1
ATOM 653 O O . LEU A 1 83 ? 13.719 18.234 23.5 1 94.19 83 LEU A O 1
ATOM 657 N N . ARG A 1 84 ? 15.336 16.516 23.891 1 92.19 84 ARG A N 1
ATOM 658 C CA . ARG A 1 84 ? 16.562 17.297 23.703 1 92.19 84 ARG A CA 1
ATOM 659 C C . ARG A 1 84 ? 17.594 16.5 22.922 1 92.19 84 ARG A C 1
ATOM 661 O O . ARG A 1 84 ? 17.969 15.383 23.312 1 92.19 84 ARG A O 1
ATOM 668 N N . PRO A 1 85 ? 18.047 17.125 21.766 1 93 85 PRO A N 1
ATOM 669 C CA . PRO A 1 85 ? 17.734 18.438 21.172 1 93 85 PRO A CA 1
ATOM 670 C C . PRO A 1 85 ? 16.234 18.609 20.891 1 93 85 PRO A C 1
ATOM 672 O O . PRO A 1 85 ? 15.531 17.625 20.641 1 93 85 PRO A O 1
ATOM 675 N N . LYS A 1 86 ? 15.898 19.828 20.859 1 95.81 86 LYS A N 1
ATOM 676 C CA . LYS A 1 86 ? 14.477 20.156 20.812 1 95.81 86 LYS A CA 1
ATOM 677 C C . LYS A 1 86 ? 13.898 19.891 19.422 1 95.81 86 LYS A C 1
ATOM 679 O O . LYS A 1 86 ? 14.57 20.109 18.406 1 95.81 86 LYS A O 1
ATOM 684 N N . ILE A 1 87 ? 12.672 19.453 19.453 1 97.75 87 ILE A N 1
ATOM 685 C CA . ILE A 1 87 ? 11.867 19.516 18.234 1 97.75 87 ILE A CA 1
ATOM 686 C C . ILE A 1 87 ? 11.562 20.984 17.906 1 97.75 87 ILE A C 1
ATOM 688 O O . ILE A 1 87 ? 11.203 21.766 18.797 1 97.75 87 ILE A O 1
ATOM 692 N N . GLU A 1 88 ? 11.695 21.297 16.625 1 98.56 88 GLU A N 1
ATOM 693 C CA . GLU A 1 88 ? 11.602 22.719 16.297 1 98.56 88 GLU A CA 1
ATOM 694 C C . GLU A 1 88 ? 10.328 23.031 15.508 1 98.56 88 GLU A C 1
ATOM 696 O O . GLU A 1 88 ? 9.922 24.188 15.398 1 98.56 88 GLU A O 1
ATOM 701 N N . LYS A 1 89 ? 9.719 22 14.891 1 98.69 89 LYS A N 1
ATOM 702 C CA . LYS A 1 89 ? 8.469 22.109 14.141 1 98.69 89 LYS A CA 1
ATOM 703 C C . LYS A 1 89 ? 7.605 20.875 14.32 1 98.69 89 LYS A C 1
ATOM 705 O O . LYS A 1 89 ? 8.125 19.766 14.453 1 98.69 89 LYS A O 1
ATOM 710 N N . VAL A 1 90 ? 6.336 21.062 14.281 1 98.88 90 VAL A N 1
ATOM 711 C CA . VAL A 1 90 ? 5.383 19.953 14.242 1 98.88 90 VAL A CA 1
ATOM 712 C C . VAL A 1 90 ? 4.453 20.125 13.039 1 98.88 90 VAL A C 1
ATOM 714 O O . VAL A 1 90 ? 3.975 21.219 12.766 1 98.88 90 VAL A O 1
ATOM 717 N N . PHE A 1 91 ? 4.223 19.078 12.336 1 98.94 91 PHE A N 1
ATOM 718 C CA . PHE A 1 91 ? 3.338 19.078 11.18 1 98.94 91 PHE A CA 1
ATOM 719 C C . PHE A 1 91 ? 2.201 18.078 11.375 1 98.94 91 PHE A C 1
ATOM 721 O O . PHE A 1 91 ? 2.416 16.984 11.883 1 98.94 91 PHE A O 1
ATOM 728 N N . VAL A 1 92 ? 1.01 18.469 10.984 1 98.88 92 VAL A N 1
ATOM 729 C CA . VAL A 1 92 ? -0.193 17.656 11.102 1 98.88 92 VAL A CA 1
ATOM 730 C C . VAL A 1 92 ? -0.832 17.469 9.727 1 98.88 92 VAL A C 1
ATOM 732 O O . VAL A 1 92 ? -1.438 18.391 9.188 1 98.88 92 VAL A O 1
ATOM 735 N N . PRO A 1 93 ? -0.807 16.266 9.18 1 98.5 93 PRO A N 1
ATOM 736 C CA . PRO A 1 93 ? -1.308 16.016 7.828 1 98.5 93 PRO A CA 1
ATOM 737 C C . PRO A 1 93 ? -2.822 16.188 7.719 1 98.5 93 PRO A C 1
ATOM 739 O O . PRO A 1 93 ? -3.354 16.312 6.613 1 98.5 93 PRO A O 1
ATOM 742 N N . GLY A 1 94 ? -3.553 16.141 8.867 1 98.5 94 GLY A N 1
ATOM 743 C CA . GLY A 1 94 ? -4.984 16.391 8.781 1 98.5 94 GLY A CA 1
ATOM 744 C C . GLY A 1 94 ? -5.785 15.625 9.828 1 98.5 94 GLY A C 1
ATOM 745 O O . GLY A 1 94 ? -5.211 14.984 10.711 1 98.5 94 GLY A O 1
ATOM 746 N N . ASP A 1 95 ? -7.125 15.883 9.789 1 98.81 95 ASP A N 1
ATOM 747 C CA . ASP A 1 95 ? -8.078 15.344 10.75 1 98.81 95 ASP A CA 1
ATOM 748 C C . ASP A 1 95 ? -7.758 15.812 12.172 1 98.81 95 ASP A C 1
ATOM 750 O O . ASP A 1 95 ? -7.648 15 13.086 1 98.81 95 ASP A O 1
ATOM 754 N N . CYS A 1 96 ? -7.66 17.125 12.273 1 98.69 96 CYS A N 1
ATOM 755 C CA . CYS A 1 96 ? -7.344 17.781 13.539 1 98.69 96 CYS A CA 1
ATOM 756 C C . CYS A 1 96 ? -8.469 17.594 14.547 1 98.69 96 CYS A C 1
ATOM 758 O O . CYS A 1 96 ? -8.211 17.438 15.742 1 98.69 96 CYS A O 1
ATOM 760 N N . PHE A 1 97 ? -9.664 17.609 14.055 1 98.56 97 PHE A N 1
ATOM 761 C CA . PHE A 1 97 ? -10.852 17.375 14.867 1 98.56 97 PHE A CA 1
ATOM 762 C C . PHE A 1 97 ? -11.82 16.438 14.156 1 98.56 97 PHE A C 1
ATOM 764 O O . PHE A 1 97 ? -11.586 16.062 13.008 1 98.56 97 PHE A O 1
ATOM 771 N N . HIS A 1 98 ? -12.883 16.016 14.898 1 97.94 98 HIS A N 1
ATOM 772 C CA . HIS A 1 98 ? -13.75 14.961 14.391 1 97.94 98 HIS A CA 1
ATOM 773 C C . HIS A 1 98 ? -15.086 15.523 13.914 1 97.94 98 HIS A C 1
ATOM 775 O O . HIS A 1 98 ? -16.016 15.68 14.711 1 97.94 98 HIS A O 1
ATOM 781 N N . ASN A 1 99 ? -15.195 15.828 12.68 1 96.75 99 ASN A N 1
ATOM 782 C CA . ASN A 1 99 ? -16.422 16.266 12.016 1 96.75 99 ASN A CA 1
ATOM 783 C C . ASN A 1 99 ? -16.969 17.547 12.633 1 96.75 99 ASN A C 1
ATOM 785 O O . ASN A 1 99 ? -16.422 18.062 13.609 1 96.75 99 ASN A O 1
ATOM 789 N N . TYR A 1 100 ? -18.047 18.031 12.039 1 97.75 100 TYR A N 1
ATOM 790 C CA . TYR A 1 100 ? -18.641 19.297 12.461 1 97.75 100 TYR A CA 1
ATOM 791 C C . TYR A 1 100 ? -19.906 19.047 13.281 1 97.75 100 TYR A C 1
ATOM 793 O O . TYR A 1 100 ? -20.812 18.359 12.836 1 97.75 100 TYR A O 1
ATOM 801 N N . PRO A 1 101 ? -19.969 19.703 14.453 1 96.94 101 PRO A N 1
ATOM 802 C CA . PRO A 1 101 ? -21.172 19.531 15.258 1 96.94 101 PRO A CA 1
ATOM 803 C C . PRO A 1 101 ? -22.344 20.359 14.742 1 96.94 101 PRO A C 1
ATOM 805 O O . PRO A 1 101 ? -23.484 20.141 15.141 1 96.94 101 PRO A O 1
ATOM 808 N N . SER A 1 102 ? -22.047 21.375 13.914 1 97.56 102 SER A N 1
ATOM 809 C CA . SER A 1 102 ? -23.094 22.234 13.391 1 97.56 102 SER A CA 1
ATOM 810 C C . SER A 1 102 ? -22.766 22.703 11.977 1 97.56 102 SER A C 1
ATOM 812 O O . SER A 1 102 ? -21.609 22.906 11.641 1 97.56 102 SER A O 1
ATOM 814 N N . ALA A 1 103 ? -23.797 22.938 11.195 1 97.44 103 ALA A N 1
ATOM 815 C CA . ALA A 1 103 ? -23.625 23.516 9.859 1 97.44 103 ALA A CA 1
ATOM 816 C C . ALA A 1 103 ? -23.719 25.031 9.906 1 97.44 103 ALA A C 1
ATOM 818 O O . ALA A 1 103 ? -23.516 25.703 8.891 1 97.44 103 ALA A O 1
ATOM 819 N N . ASP A 1 104 ? -23.969 25.531 11.102 1 97.31 104 ASP A N 1
ATOM 820 C CA . ASP A 1 104 ? -24.109 26.984 11.297 1 97.31 104 ASP A CA 1
ATOM 821 C C . ASP A 1 104 ? -22.766 27.609 11.664 1 97.31 104 ASP A C 1
ATOM 823 O O . ASP A 1 104 ? -22.188 27.297 12.711 1 97.31 104 ASP A O 1
ATOM 827 N N . TYR A 1 105 ? -22.328 28.531 10.867 1 97.38 105 TYR A N 1
ATOM 828 C CA . TYR A 1 105 ? -21.031 29.203 11.062 1 97.38 105 TYR A CA 1
ATOM 829 C C . TYR A 1 105 ? -20.984 29.906 12.406 1 97.38 105 TYR A C 1
ATOM 831 O O . TYR A 1 105 ? -19.984 29.828 13.125 1 97.38 105 TYR A O 1
ATOM 839 N N . ASP A 1 106 ? -22.078 30.594 12.781 1 97.56 106 ASP A N 1
ATOM 840 C CA . ASP A 1 106 ? -22.125 31.391 14 1 97.56 106 ASP A CA 1
ATOM 841 C C . ASP A 1 106 ? -22 30.516 15.242 1 97.56 106 ASP A C 1
ATOM 843 O O . ASP A 1 106 ? -21.547 30.969 16.297 1 97.56 106 ASP A O 1
ATOM 847 N N . PHE A 1 107 ? -22.406 29.297 15.07 1 98.12 107 PHE A N 1
ATOM 848 C CA . PHE A 1 107 ? -22.344 28.328 16.156 1 98.12 107 PHE A CA 1
ATOM 849 C C . PHE A 1 107 ? -20.922 28.25 16.719 1 98.12 107 PHE A C 1
ATOM 851 O O . PHE A 1 107 ? -20.75 28.172 17.938 1 98.12 107 PHE A O 1
ATOM 858 N N . TYR A 1 108 ? -19.906 28.391 15.953 1 98.31 108 TYR A N 1
ATOM 859 C CA . TYR A 1 108 ? -18.516 28.156 16.312 1 98.31 108 TYR A CA 1
ATOM 860 C C . TYR A 1 108 ? -17.906 29.375 17 1 98.31 108 TYR A C 1
ATOM 862 O O . TYR A 1 108 ? -16.828 29.297 17.594 1 98.31 108 TYR A O 1
ATOM 870 N N . PHE A 1 109 ? -18.562 30.484 16.969 1 97.94 109 PHE A N 1
ATOM 871 C CA . PHE A 1 109 ? -18.109 31.672 17.656 1 97.94 109 PHE A CA 1
ATOM 872 C C . PHE A 1 109 ? -18.922 31.922 18.922 1 97.94 109 PHE A C 1
ATOM 874 O O . PHE A 1 109 ? -18.531 32.688 19.781 1 97.94 109 PHE A O 1
ATOM 881 N N . LYS A 1 110 ? -20.078 31.203 18.984 1 98.25 110 LYS A N 1
ATOM 882 C CA . LYS A 1 110 ? -20.953 31.344 20.141 1 98.25 110 LYS A CA 1
ATOM 883 C C . LYS A 1 110 ? -20.688 30.25 21.156 1 98.25 110 LYS A C 1
ATOM 885 O O . LYS A 1 110 ? -21.094 30.344 22.328 1 98.25 110 LYS A O 1
ATOM 890 N N . ASN A 1 111 ? -20.047 29.188 20.703 1 98.31 111 ASN A N 1
ATOM 891 C CA . ASN A 1 111 ? -19.812 28.031 21.547 1 98.31 111 ASN A CA 1
ATOM 892 C C . ASN A 1 111 ? -18.359 27.578 21.5 1 98.31 111 ASN A C 1
ATOM 894 O O . ASN A 1 111 ? -17.672 27.766 20.5 1 98.31 111 ASN A O 1
ATOM 898 N N . ARG A 1 112 ? -17.859 27.016 22.641 1 98.31 112 ARG A N 1
ATOM 899 C CA . ARG A 1 112 ? -16.578 26.328 22.641 1 98.31 112 ARG A CA 1
ATOM 900 C C . ARG A 1 112 ? -16.703 24.938 22 1 98.31 112 ARG A C 1
ATOM 902 O O . ARG A 1 112 ? -17.375 24.062 22.547 1 98.31 112 ARG A O 1
ATOM 909 N N . THR A 1 113 ? -16.094 24.766 20.938 1 98.62 113 THR A N 1
ATOM 910 C CA . THR A 1 113 ? -16.266 23.531 20.188 1 98.62 113 THR A CA 1
ATOM 911 C C . THR A 1 113 ? -14.938 22.766 20.094 1 98.62 113 THR A C 1
ATOM 913 O O . THR A 1 113 ? -13.922 23.219 20.609 1 98.62 113 THR A O 1
ATOM 916 N N . ARG A 1 114 ? -14.992 21.625 19.422 1 98.56 114 ARG A N 1
ATOM 917 C CA . ARG A 1 114 ? -13.82 20.781 19.188 1 98.56 114 ARG A CA 1
ATOM 918 C C . ARG A 1 114 ? -12.742 21.547 18.422 1 98.56 114 ARG A C 1
ATOM 920 O O . ARG A 1 114 ? -11.555 21.25 18.547 1 98.56 114 ARG A O 1
ATOM 927 N N . ILE A 1 115 ? -13.047 22.531 17.625 1 98.75 115 ILE A N 1
ATOM 928 C CA . ILE A 1 115 ? -12.055 23.328 16.906 1 98.75 115 ILE A CA 1
ATOM 929 C C . ILE A 1 115 ? -11.266 24.172 17.906 1 98.75 115 ILE A C 1
ATOM 931 O O . ILE A 1 115 ? -10.039 24.281 17.797 1 98.75 115 ILE A O 1
ATOM 935 N N . ASP A 1 116 ? -11.961 24.734 18.891 1 98.81 116 ASP A N 1
ATOM 936 C CA . ASP A 1 116 ? -11.305 25.516 19.938 1 98.81 116 ASP A CA 1
ATOM 937 C C . ASP A 1 116 ? -10.406 24.625 20.797 1 98.81 116 ASP A C 1
ATOM 939 O O . ASP A 1 116 ? -9.281 25.016 21.125 1 98.81 116 ASP A O 1
ATOM 943 N N . ILE A 1 117 ? -10.945 23.5 21.125 1 98.81 117 ILE A N 1
ATOM 944 C CA . ILE A 1 117 ? -10.188 22.562 21.953 1 98.81 117 ILE A CA 1
ATOM 945 C C . ILE A 1 117 ? -8.93 22.125 21.203 1 98.81 117 ILE A C 1
ATOM 947 O O . ILE A 1 117 ? -7.84 22.078 21.766 1 98.81 117 ILE A O 1
ATOM 951 N N . ALA A 1 118 ? -9.094 21.766 19.922 1 98.81 118 ALA A N 1
ATOM 952 C CA . ALA A 1 118 ? -7.938 21.406 19.109 1 98.81 118 ALA A CA 1
ATOM 953 C C . ALA A 1 118 ? -6.895 22.516 19.109 1 98.81 118 ALA A C 1
ATOM 955 O O . ALA A 1 118 ? -5.703 22.266 19.281 1 98.81 118 ALA A O 1
ATOM 956 N N . LYS A 1 119 ? -7.316 23.75 18.922 1 98.75 119 LYS A N 1
ATOM 957 C CA . LYS A 1 119 ? -6.414 24.891 18.922 1 98.75 119 LYS A CA 1
ATOM 958 C C . LYS A 1 119 ? -5.629 24.969 20.234 1 98.75 119 LYS A C 1
ATOM 960 O O . LYS A 1 119 ? -4.41 25.125 20.219 1 98.75 119 LYS A O 1
ATOM 965 N N . GLU A 1 120 ? -6.344 24.844 21.281 1 98.69 120 GLU A N 1
ATOM 966 C CA . GLU A 1 120 ? -5.711 24.891 22.594 1 98.69 120 GLU A CA 1
ATOM 967 C C . GLU A 1 120 ? -4.672 23.781 22.75 1 98.69 120 GLU A C 1
ATOM 969 O O . GLU A 1 120 ? -3.582 24.016 23.281 1 98.69 120 GLU A O 1
ATOM 974 N N . LEU A 1 121 ? -5.062 22.656 22.328 1 98.81 121 LEU A N 1
ATOM 975 C CA . LEU A 1 121 ? -4.156 21.516 22.438 1 98.81 121 LEU A CA 1
ATOM 976 C C . LEU A 1 121 ? -2.912 21.719 21.578 1 98.81 121 LEU A C 1
ATOM 978 O O . LEU A 1 121 ? -1.793 21.484 22.047 1 98.81 121 LEU A O 1
ATOM 982 N N . PHE A 1 122 ? -3.061 22.141 20.359 1 98.81 122 PHE A N 1
ATOM 983 C CA . PHE A 1 122 ? -1.92 22.359 19.484 1 98.81 122 PHE A CA 1
ATOM 984 C C . PHE A 1 122 ? -1.065 23.516 20 1 98.81 122 PHE A C 1
ATOM 986 O O . PHE A 1 122 ? 0.16 23.5 19.859 1 98.81 122 PHE A O 1
ATOM 993 N N . ASP A 1 123 ? -1.689 24.547 20.641 1 98.56 123 ASP A N 1
ATOM 994 C CA . ASP A 1 123 ? -0.967 25.688 21.203 1 98.56 123 ASP A CA 1
ATOM 995 C C . ASP A 1 123 ? -0.081 25.25 22.359 1 98.56 123 ASP A C 1
ATOM 997 O O . ASP A 1 123 ? 0.815 25.984 22.781 1 98.56 123 ASP A O 1
ATOM 1001 N N . GLY A 1 124 ? -0.37 24.078 22.859 1 98.75 124 GLY A N 1
ATOM 1002 C CA . GLY A 1 124 ? 0.413 23.562 23.969 1 98.75 124 GLY A CA 1
ATOM 1003 C C . GLY A 1 124 ? 1.777 23.047 23.547 1 98.75 124 GLY A C 1
ATOM 1004 O O . GLY A 1 124 ? 2.652 22.828 24.391 1 98.75 124 GLY A O 1
ATOM 1005 N N . PHE A 1 125 ? 1.927 22.844 22.281 1 98.81 125 PHE A N 1
ATOM 1006 C CA . PHE A 1 125 ? 3.266 22.531 21.797 1 98.81 125 PHE A CA 1
ATOM 1007 C C . PHE A 1 125 ? 4.199 23.719 21.984 1 98.81 125 PHE A C 1
ATOM 1009 O O . PHE A 1 125 ? 3.795 24.875 21.797 1 98.81 125 PHE A O 1
ATO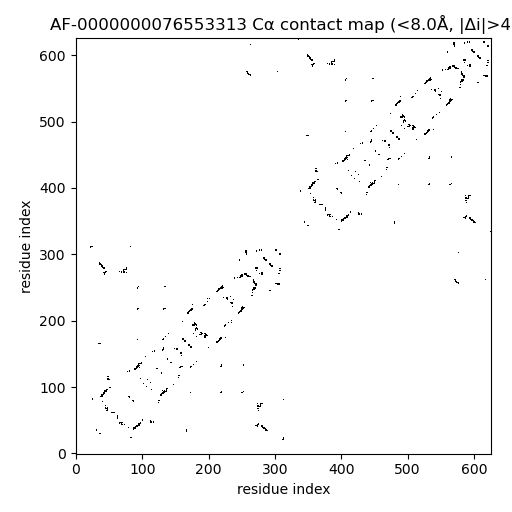M 1016 N N . GLU A 1 126 ? 5.508 23.453 22.266 1 98.56 126 GLU A N 1
ATOM 1017 C CA . GLU A 1 126 ? 6.469 24.516 22.547 1 98.56 126 GLU A CA 1
ATOM 1018 C C . GLU A 1 126 ? 7.109 25.047 21.266 1 98.56 126 GLU A C 1
ATOM 1020 O O . GLU A 1 126 ? 7.996 25.891 21.312 1 98.56 126 GLU A O 1
ATOM 1025 N N . MET A 1 127 ? 6.781 24.531 20.188 1 98.38 127 MET A N 1
ATOM 1026 C CA . MET A 1 127 ? 7.242 24.922 18.859 1 98.38 127 MET A CA 1
ATOM 1027 C C . MET A 1 127 ? 6.066 25.141 17.906 1 98.38 127 MET A C 1
ATOM 1029 O O . MET A 1 127 ? 4.953 24.703 18.188 1 98.38 127 MET A O 1
ATOM 1033 N N . PRO A 1 128 ? 6.293 25.828 16.766 1 98.56 128 PRO A N 1
ATOM 1034 C CA . PRO A 1 128 ? 5.203 26.031 15.812 1 98.56 128 PRO A CA 1
ATOM 1035 C C . PRO A 1 128 ? 4.613 24.719 15.297 1 98.56 128 PRO A C 1
ATOM 1037 O O . PRO A 1 128 ? 5.352 23.766 15.031 1 98.56 128 PRO A O 1
ATOM 1040 N N . VAL A 1 129 ? 3.266 24.734 15.18 1 98.81 129 VAL A N 1
ATOM 1041 C CA . VAL A 1 129 ? 2.514 23.625 14.625 1 98.81 129 VAL A CA 1
ATOM 1042 C C . VAL A 1 129 ? 1.878 24.031 13.297 1 98.81 129 VAL A C 1
ATOM 1044 O O . VAL A 1 129 ? 1.219 25.062 13.219 1 98.81 129 VAL A O 1
ATOM 1047 N N . HIS A 1 130 ? 2.1 23.266 12.289 1 98.81 130 HIS A N 1
ATOM 1048 C CA . HIS A 1 130 ? 1.546 23.484 10.961 1 98.81 130 HIS A CA 1
ATOM 1049 C C . HIS A 1 130 ? 0.474 22.453 10.625 1 98.81 130 HIS A C 1
ATOM 1051 O O . HIS A 1 130 ? 0.755 21.266 10.57 1 98.81 130 HIS A O 1
ATOM 1057 N N . LEU A 1 131 ? -0.713 22.984 10.391 1 98.75 131 LEU A N 1
ATOM 1058 C CA . LEU A 1 131 ? -1.87 22.109 10.258 1 98.75 131 LEU A CA 1
ATOM 1059 C C . LEU A 1 131 ? -2.27 21.953 8.797 1 98.75 131 LEU A C 1
ATOM 1061 O O . LEU A 1 131 ? -2.252 22.922 8.031 1 98.75 131 LEU A O 1
ATOM 1065 N N . GLY A 1 132 ? -2.529 20.719 8.398 1 98.44 132 GLY A N 1
ATOM 1066 C CA . GLY A 1 132 ? -3.213 20.422 7.148 1 98.44 132 GLY A CA 1
ATOM 1067 C C . GLY A 1 132 ? -4.664 20.031 7.344 1 98.44 132 GLY A C 1
ATOM 1068 O O . GLY A 1 132 ? -5.164 20.016 8.469 1 98.44 132 GLY A O 1
ATOM 1069 N N . PHE A 1 133 ? -5.344 19.75 6.203 1 98.56 133 PHE A N 1
ATOM 1070 C CA . PHE A 1 133 ? -6.754 19.375 6.223 1 98.56 133 PHE A CA 1
ATOM 1071 C C . PHE A 1 133 ? -6.914 17.875 6.008 1 98.56 133 PHE A C 1
ATOM 1073 O O . PHE A 1 133 ? -6.246 17.281 5.156 1 98.56 133 PHE A O 1
ATOM 1080 N N . GLY A 1 134 ? -7.715 17.25 6.781 1 98.69 134 GLY A N 1
ATOM 1081 C CA . GLY A 1 134 ? -8.18 15.898 6.539 1 98.69 134 GLY A CA 1
ATOM 1082 C C . GLY A 1 134 ? -9.648 15.828 6.16 1 98.69 134 GLY A C 1
ATOM 1083 O O . GLY A 1 134 ? -10.336 16.859 6.141 1 98.69 134 GLY A O 1
ATOM 1084 N N . ASN A 1 135 ? -10.141 14.641 5.797 1 98.38 135 ASN A N 1
ATOM 1085 C CA . ASN A 1 135 ? -11.523 14.523 5.34 1 98.38 135 ASN A CA 1
ATOM 1086 C C . ASN A 1 135 ? -12.508 14.844 6.461 1 98.38 135 ASN A C 1
ATOM 1088 O O . ASN A 1 135 ? -13.602 15.344 6.199 1 98.38 135 ASN A O 1
ATOM 1092 N N . HIS A 1 136 ? -12.156 14.656 7.723 1 97.88 136 HIS A N 1
ATOM 1093 C CA . HIS A 1 136 ? -13.039 14.961 8.844 1 97.88 136 HIS A CA 1
ATOM 1094 C C . HIS A 1 136 ? -12.992 16.438 9.195 1 97.88 136 HIS A C 1
ATOM 1096 O O . HIS A 1 136 ? -13.812 16.922 9.977 1 97.88 136 HIS A O 1
ATOM 1102 N N . ASP A 1 137 ? -12.047 17.094 8.633 1 98.06 137 ASP A N 1
ATOM 1103 C CA . ASP A 1 137 ? -11.984 18.531 8.781 1 98.06 137 ASP A CA 1
ATOM 1104 C C . ASP A 1 137 ? -12.922 19.234 7.793 1 98.06 137 ASP A C 1
ATOM 1106 O O . ASP A 1 137 ? -12.992 20.453 7.754 1 98.06 137 ASP A O 1
ATOM 1110 N N . TYR A 1 138 ? -13.547 18.422 6.977 1 96.25 138 TYR A N 1
ATOM 1111 C CA . TYR A 1 138 ? -14.609 18.828 6.07 1 96.25 138 TYR A CA 1
ATOM 1112 C C . TYR A 1 138 ? -15.906 18.094 6.387 1 96.25 138 TYR A C 1
ATOM 1114 O O . TYR A 1 138 ? -15.922 17.188 7.223 1 96.25 138 TYR A O 1
ATOM 1122 N N . ASP A 1 139 ? -16.984 18.484 5.844 1 92.75 139 ASP A N 1
ATOM 1123 C CA . ASP A 1 139 ? -18.281 17.812 5.906 1 92.75 139 ASP A CA 1
ATOM 1124 C C . ASP A 1 139 ? -19.141 18.141 4.684 1 92.75 139 ASP A C 1
ATOM 1126 O O . ASP A 1 139 ? -20.297 18.547 4.82 1 92.75 139 ASP A O 1
ATOM 1130 N N . VAL A 1 140 ? -18.516 18 3.561 1 88.44 140 VAL A N 1
ATOM 1131 C CA . VAL A 1 140 ? -19.219 18.266 2.309 1 88.44 140 VAL A CA 1
ATOM 1132 C C . VAL A 1 140 ? -20.266 17.203 2.051 1 88.44 140 VAL A C 1
ATOM 1134 O O . VAL A 1 140 ? -20.016 16.016 2.252 1 88.44 140 VAL A O 1
ATOM 1137 N N . PRO A 1 141 ? -21.438 17.609 1.768 1 87.75 141 PRO A N 1
ATOM 1138 C CA . PRO A 1 141 ? -21.875 18.953 1.399 1 87.75 141 PRO A CA 1
ATOM 1139 C C . PRO A 1 141 ? -22.609 19.672 2.535 1 87.75 141 PRO A C 1
ATOM 1141 O O . PRO A 1 141 ? -23.078 20.797 2.359 1 87.75 141 PRO A O 1
ATOM 1144 N N . ARG A 1 142 ? -22.719 19.016 3.666 1 92.06 142 ARG A N 1
ATOM 1145 C CA . ARG A 1 142 ? -23.438 19.641 4.781 1 92.06 142 ARG A CA 1
ATOM 1146 C C . ARG A 1 142 ? -22.781 20.938 5.199 1 92.06 142 ARG A C 1
ATOM 1148 O O . ARG A 1 142 ? -23.453 21.938 5.461 1 92.06 142 ARG A O 1
ATOM 1155 N N . VAL A 1 143 ? -21.531 20.953 5.336 1 95.25 143 VAL A N 1
ATOM 1156 C CA . VAL A 1 143 ? -20.688 22.141 5.562 1 95.25 143 VAL A CA 1
ATOM 1157 C C . VAL A 1 143 ? -19.875 22.453 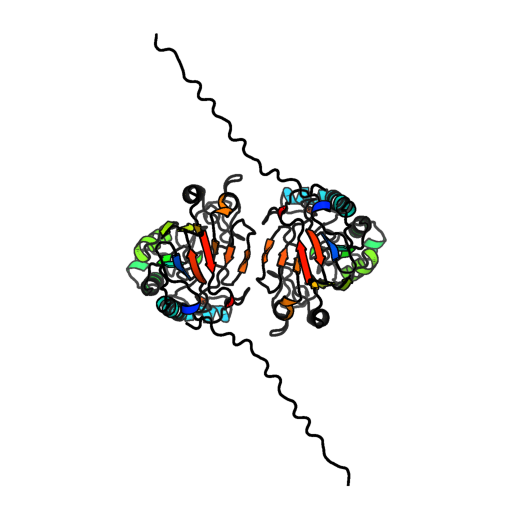4.309 1 95.25 143 VAL A C 1
ATOM 1159 O O . VAL A 1 143 ? -19.188 21.578 3.781 1 95.25 143 VAL A O 1
ATOM 1162 N N . SER A 1 144 ? -20.016 23.641 3.797 1 94.12 144 SER A N 1
ATOM 1163 C CA . SER A 1 144 ? -19.297 24 2.578 1 94.12 144 SER A CA 1
ATOM 1164 C C . SER A 1 144 ? -17.797 24.047 2.82 1 94.12 144 SER A C 1
ATOM 1166 O O . SER A 1 144 ? -17.359 24.281 3.945 1 94.12 144 SER A O 1
ATOM 1168 N N . ARG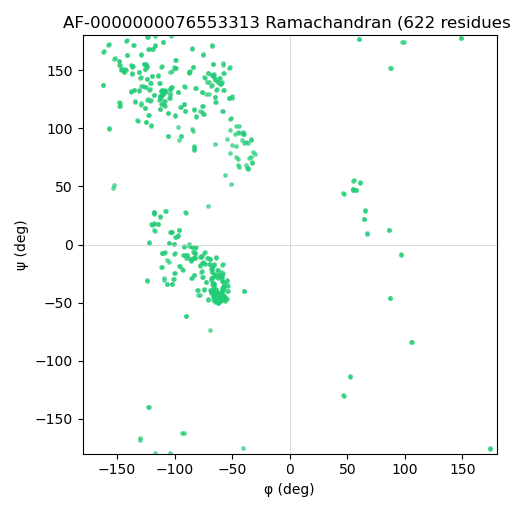 A 1 145 ? -17.031 23.859 1.772 1 95.62 145 ARG A N 1
ATOM 1169 C CA . ARG A 1 145 ? -15.586 24 1.866 1 95.62 145 ARG A CA 1
ATOM 1170 C C . ARG A 1 145 ? -15.203 25.391 2.342 1 95.62 145 ARG A C 1
ATOM 1172 O O . ARG A 1 145 ? -14.266 25.547 3.135 1 95.62 145 ARG A O 1
ATOM 1179 N N . GLU A 1 146 ? -15.922 26.344 1.852 1 95.69 146 GLU A N 1
ATOM 1180 C CA . GLU A 1 146 ? -15.648 27.734 2.219 1 95.69 146 GLU A CA 1
ATOM 1181 C C . GLU A 1 146 ? -15.781 27.938 3.727 1 95.69 146 GLU A C 1
ATOM 1183 O O . GLU A 1 146 ? -14.938 28.594 4.344 1 95.69 146 GLU A O 1
ATOM 1188 N N . MET A 1 147 ? -16.828 27.375 4.277 1 97.25 147 MET A N 1
ATOM 1189 C CA . MET A 1 147 ? -17 27.5 5.723 1 97.25 147 MET A CA 1
ATOM 1190 C C . MET A 1 147 ? -15.844 26.844 6.465 1 97.25 147 MET A C 1
ATOM 1192 O O . MET A 1 147 ? -15.32 27.406 7.426 1 97.25 147 MET A O 1
ATOM 1196 N N . SER A 1 148 ? -15.453 25.641 6.047 1 98.06 148 SER A N 1
ATOM 1197 C CA . SER A 1 148 ? -14.32 24.953 6.66 1 98.06 148 SER A CA 1
ATOM 1198 C C . SER A 1 148 ? -13.055 25.797 6.582 1 98.06 148 SER A C 1
ATOM 1200 O O . SER A 1 148 ? -12.328 25.938 7.57 1 98.06 148 SER A O 1
ATOM 1202 N N . HIS A 1 149 ? -12.805 26.391 5.422 1 98.38 149 HIS A N 1
ATOM 1203 C CA . HIS A 1 149 ? -11.609 27.203 5.211 1 98.38 149 HIS A CA 1
ATOM 1204 C C . HIS A 1 149 ? -11.609 28.438 6.121 1 98.38 149 HIS A C 1
ATOM 1206 O O . HIS A 1 149 ? -10.578 28.781 6.699 1 98.38 149 HIS A O 1
ATOM 1212 N N . ARG A 1 150 ? -12.734 29.031 6.238 1 98.12 150 ARG A N 1
ATOM 1213 C CA . ARG A 1 150 ? -12.844 30.219 7.078 1 98.12 150 ARG A CA 1
ATOM 1214 C C . ARG A 1 150 ? -12.625 29.875 8.547 1 98.12 150 ARG A C 1
ATOM 1216 O O . ARG A 1 150 ? -11.93 30.594 9.266 1 98.12 150 ARG A O 1
ATOM 1223 N N . LEU A 1 151 ? -13.234 28.812 8.945 1 98.44 151 LEU A N 1
ATOM 1224 C CA . LEU A 1 151 ? -13.078 28.406 10.336 1 98.44 151 LEU A CA 1
ATOM 1225 C C . LEU A 1 151 ? -11.625 28.062 10.641 1 98.44 151 LEU A C 1
ATOM 1227 O O . LEU A 1 151 ? -11.102 28.422 11.695 1 98.44 151 LEU A O 1
ATOM 1231 N N . PHE A 1 152 ? -10.922 27.312 9.734 1 98.5 152 PHE A N 1
ATOM 1232 C CA . PHE A 1 152 ? -9.516 27 9.93 1 98.5 152 PHE A CA 1
ATOM 1233 C C . PHE A 1 152 ? -8.664 28.266 9.984 1 98.5 152 PHE A C 1
ATOM 1235 O O . PHE A 1 152 ? -7.762 28.375 10.812 1 98.5 152 PHE A O 1
ATOM 1242 N N . ALA A 1 153 ? -8.969 29.203 9.102 1 98.31 153 ALA A N 1
ATOM 1243 C CA . ALA A 1 153 ? -8.211 30.453 9.07 1 98.31 153 ALA A CA 1
ATOM 1244 C C . ALA A 1 153 ? -8.398 31.234 10.359 1 98.31 153 ALA A C 1
ATOM 1246 O O . ALA A 1 153 ? -7.422 31.719 10.945 1 98.31 153 ALA A O 1
ATOM 1247 N N . GLU A 1 154 ? -9.562 31.328 10.82 1 98.06 154 GLU A N 1
ATOM 1248 C CA . GLU A 1 154 ? -9.891 32.188 11.953 1 98.06 154 GLU A CA 1
ATOM 1249 C C . GLU A 1 154 ? -9.508 31.547 13.273 1 98.06 154 GLU A C 1
ATOM 1251 O O . GLU A 1 154 ? -9.008 32.219 14.18 1 98.06 154 GLU A O 1
ATOM 1256 N N . LYS A 1 155 ? -9.734 30.312 13.32 1 98.19 155 LYS A N 1
ATOM 1257 C CA . LYS A 1 155 ? -9.602 29.688 14.625 1 98.19 155 LYS A CA 1
ATOM 1258 C C . LYS A 1 155 ? -8.281 28.922 14.734 1 98.19 155 LYS A C 1
ATOM 1260 O O . LYS A 1 155 ? -7.676 28.859 15.805 1 98.19 155 LYS A O 1
ATOM 1265 N N . LEU A 1 156 ? -7.797 28.328 13.641 1 98.31 156 LEU A N 1
ATOM 1266 C CA . LEU A 1 156 ? -6.613 27.484 13.688 1 98.31 156 LEU A CA 1
ATOM 1267 C C . LEU A 1 156 ? -5.438 28.141 12.969 1 98.31 156 LEU A C 1
ATOM 1269 O O . LEU A 1 156 ? -4.316 27.625 13.008 1 98.31 156 LEU A O 1
ATOM 1273 N N . LYS A 1 157 ? -5.668 29.25 12.305 1 97.44 157 LYS A N 1
ATOM 1274 C CA . LYS A 1 157 ? -4.652 30 11.578 1 97.44 157 LYS A CA 1
ATOM 1275 C C . LYS A 1 157 ? -3.973 29.125 10.523 1 97.44 157 LYS A C 1
ATOM 1277 O O . LYS A 1 157 ? -2.746 29.125 10.422 1 97.44 157 LYS A O 1
ATOM 1282 N N . ALA A 1 158 ? -4.781 28.422 9.781 1 98 158 ALA A N 1
ATOM 1283 C CA . ALA A 1 158 ? -4.281 27.531 8.742 1 98 158 ALA A CA 1
ATOM 1284 C C . ALA A 1 158 ? -4.98 27.781 7.41 1 98 158 ALA A C 1
ATOM 1286 O O . ALA A 1 158 ? -6.172 28.094 7.379 1 98 158 ALA A O 1
ATOM 1287 N N . LYS A 1 159 ? -4.242 27.656 6.344 1 98 159 LYS A N 1
ATOM 1288 C CA . LYS A 1 159 ? -4.75 27.766 4.98 1 98 159 LYS A CA 1
ATOM 1289 C C . LYS A 1 159 ? -4.984 26.391 4.363 1 98 159 LYS A C 1
ATOM 1291 O O . LYS A 1 159 ? -4.418 25.406 4.82 1 98 159 LYS A O 1
ATOM 1296 N N . PRO A 1 160 ? -5.828 26.344 3.336 1 98.12 160 PRO A N 1
ATOM 1297 C CA . PRO A 1 160 ? -6.137 25.047 2.738 1 98.12 160 PRO A CA 1
ATOM 1298 C C . PRO A 1 160 ? -4.891 24.312 2.248 1 98.12 160 PRO A C 1
ATOM 1300 O O . PRO A 1 160 ? -4.855 23.078 2.252 1 98.12 160 PRO A O 1
ATOM 1303 N N . TYR A 1 161 ? -3.973 24.953 1.752 1 98.69 161 TYR A N 1
ATOM 1304 C CA . TYR A 1 161 ? -2.639 24.453 1.422 1 98.69 161 TYR A CA 1
ATOM 1305 C C . TYR A 1 161 ? -1.59 25.547 1.64 1 98.69 161 TYR A C 1
ATOM 1307 O O . TYR A 1 161 ? -1.898 26.734 1.586 1 98.69 161 TYR A O 1
ATOM 1315 N N . SER A 1 162 ? -0.362 25.125 1.97 1 98.62 162 SER A N 1
ATOM 1316 C CA . SER A 1 162 ? 0.653 26.094 2.352 1 98.62 162 SER A CA 1
ATOM 1317 C C . SER A 1 162 ? 2.053 25.5 2.268 1 98.62 162 SER A C 1
ATOM 1319 O O . SER A 1 162 ? 2.209 24.297 2.061 1 98.62 162 SER A O 1
ATOM 1321 N N . SER A 1 163 ? 3.041 26.328 2.311 1 98.62 163 SER A N 1
ATOM 1322 C CA . SER A 1 163 ? 4.438 25.922 2.396 1 98.62 163 SER A CA 1
ATOM 1323 C C . SER A 1 163 ? 5.207 26.781 3.395 1 98.62 163 SER A C 1
ATOM 1325 O O . SER A 1 163 ? 4.859 27.953 3.613 1 98.62 163 SER A O 1
ATOM 1327 N N . VAL A 1 164 ? 6.156 26.234 4.051 1 98.5 164 VAL A N 1
ATOM 1328 C CA . VAL A 1 164 ? 7.051 26.969 4.945 1 98.5 164 VAL A CA 1
ATOM 1329 C C . VAL A 1 164 ? 8.484 26.484 4.746 1 98.5 164 VAL A C 1
ATOM 1331 O O . VAL A 1 164 ? 8.734 25.281 4.629 1 98.5 164 VAL A O 1
ATOM 1334 N N . ASP A 1 165 ? 9.391 27.406 4.598 1 98.44 165 ASP A N 1
ATOM 1335 C CA . ASP A 1 165 ? 10.812 27.094 4.559 1 98.44 165 ASP A CA 1
ATOM 1336 C C . ASP A 1 165 ? 11.43 27.172 5.953 1 98.44 165 ASP A C 1
ATOM 1338 O O . ASP A 1 165 ? 11.117 28.094 6.723 1 98.44 165 ASP A O 1
ATOM 1342 N N . TYR A 1 166 ? 12.227 26.219 6.258 1 98.25 166 TYR A N 1
ATOM 1343 C CA . TYR A 1 166 ? 12.93 26.234 7.539 1 98.25 166 TYR A CA 1
ATOM 1344 C C . TYR A 1 166 ? 14.297 25.578 7.418 1 98.25 166 TYR A C 1
ATOM 1346 O O . TYR A 1 166 ? 14.398 24.391 7.059 1 98.25 166 TYR A O 1
ATOM 1354 N N . LYS A 1 167 ? 15.344 26.297 7.68 1 97.94 167 LYS A N 1
ATOM 1355 C CA . LYS A 1 167 ? 16.734 25.844 7.719 1 97.94 167 LYS A CA 1
ATOM 1356 C C . LYS A 1 167 ? 17.078 25 6.496 1 97.94 167 LYS A C 1
ATOM 1358 O O . LYS A 1 167 ? 17.641 23.922 6.629 1 97.94 167 LYS A O 1
ATOM 1363 N N . GLY A 1 168 ? 16.656 25.422 5.32 1 97.81 168 GLY A N 1
ATOM 1364 C CA . GLY A 1 168 ? 17.078 24.828 4.059 1 97.81 168 GLY A CA 1
ATOM 1365 C C . GLY A 1 168 ? 16.094 23.797 3.533 1 97.81 168 GLY A C 1
ATOM 1366 O O . GLY A 1 168 ? 16.234 23.328 2.404 1 97.81 168 GLY A O 1
ATOM 1367 N N . PHE A 1 169 ? 15.086 23.438 4.328 1 98.44 169 PHE A N 1
ATOM 1368 C CA . PHE A 1 169 ? 14.039 22.516 3.883 1 98.44 169 PHE A CA 1
ATOM 1369 C C . PHE A 1 169 ? 12.758 23.281 3.564 1 98.44 169 PHE A C 1
ATOM 1371 O O . PHE A 1 169 ? 12.508 24.359 4.129 1 98.44 169 PHE A O 1
ATOM 1378 N N . ARG A 1 170 ? 12.047 22.781 2.639 1 98.75 170 ARG A N 1
ATOM 1379 C CA . ARG A 1 170 ? 10.688 23.234 2.396 1 98.75 170 ARG A CA 1
ATOM 1380 C C . ARG A 1 170 ? 9.664 22.203 2.842 1 98.75 170 ARG A C 1
ATOM 1382 O O . ARG A 1 170 ? 9.82 21.016 2.547 1 98.75 170 ARG A O 1
ATOM 1389 N N . PHE A 1 171 ? 8.711 22.609 3.561 1 98.88 171 PHE A N 1
ATOM 1390 C CA . PHE A 1 171 ? 7.586 21.781 4.004 1 98.88 171 PHE A CA 1
ATOM 1391 C C . PHE A 1 171 ? 6.293 22.234 3.332 1 98.88 171 PHE A C 1
ATOM 1393 O O . PHE A 1 171 ? 5.941 23.406 3.375 1 98.88 171 PHE A O 1
ATOM 1400 N N . VAL A 1 172 ? 5.605 21.266 2.707 1 98.94 172 VAL A N 1
ATOM 1401 C CA . VAL A 1 172 ? 4.418 21.609 1.93 1 98.94 172 VAL A CA 1
ATOM 1402 C C . VAL A 1 172 ? 3.215 20.812 2.449 1 98.94 172 VAL A C 1
ATOM 1404 O O . VAL A 1 172 ? 3.264 19.594 2.557 1 98.94 172 VAL A O 1
ATOM 1407 N N . HIS A 1 173 ? 2.162 21.5 2.812 1 98.88 173 HIS A N 1
ATOM 1408 C CA . HIS A 1 173 ? 0.861 20.891 3.047 1 98.88 173 HIS A CA 1
ATOM 1409 C C . HIS A 1 173 ? -0.014 20.953 1.8 1 98.88 173 HIS A C 1
ATOM 1411 O O . HIS A 1 173 ? -0.312 22.047 1.309 1 98.88 173 HIS A O 1
ATOM 1417 N N . LEU A 1 174 ? -0.369 19.797 1.312 1 98.94 174 LEU A N 1
ATOM 1418 C CA . LEU A 1 174 ? -1.338 19.703 0.225 1 98.94 174 LEU A CA 1
ATOM 1419 C C . LEU A 1 174 ? -2.721 19.344 0.757 1 98.94 174 LEU A C 1
ATOM 1421 O O . LEU A 1 174 ? -2.84 18.734 1.822 1 98.94 174 LEU A O 1
ATOM 1425 N N . ASN A 1 175 ? -3.707 19.797 -0.002 1 98.88 175 ASN A N 1
ATOM 1426 C CA . ASN A 1 175 ? -5.102 19.516 0.319 1 98.88 175 ASN A CA 1
ATOM 1427 C C . ASN A 1 175 ? -5.797 18.75 -0.812 1 98.88 175 ASN A C 1
ATOM 1429 O O . ASN A 1 175 ? -6.18 19.359 -1.819 1 98.88 175 ASN A O 1
ATOM 1433 N N . ASN A 1 176 ? -5.957 17.484 -0.608 1 98.38 176 ASN A N 1
ATOM 1434 C CA . ASN A 1 176 ? -6.488 16.656 -1.693 1 98.38 176 ASN A CA 1
ATOM 1435 C C . ASN A 1 176 ? -8.008 16.562 -1.633 1 98.38 176 ASN A C 1
ATOM 1437 O O . ASN A 1 176 ? -8.602 15.594 -2.109 1 98.38 176 ASN A O 1
ATOM 1441 N N . PHE A 1 177 ? -8.656 17.625 -1.064 1 98.25 177 PHE A N 1
ATOM 1442 C CA . PHE A 1 177 ? -10.109 17.75 -1.022 1 98.25 177 PHE A CA 1
ATOM 1443 C C . PHE A 1 177 ? -10.57 18.969 -1.792 1 98.25 177 PHE A C 1
ATOM 1445 O O . PHE A 1 177 ? -11.695 19.438 -1.609 1 98.25 177 PHE A O 1
ATOM 1452 N N . MET A 1 178 ? -9.734 19.484 -2.629 1 97.62 178 MET A N 1
ATOM 1453 C CA . MET A 1 178 ? -10.031 20.734 -3.305 1 97.62 178 MET A CA 1
ATOM 1454 C C . MET A 1 178 ? -10.328 20.516 -4.781 1 97.62 178 MET A C 1
ATOM 1456 O O . MET A 1 178 ? -10.75 21.438 -5.484 1 97.62 178 MET A O 1
ATOM 1460 N N . GLY A 1 179 ? -10.148 19.281 -5.234 1 97.31 179 GLY A N 1
ATOM 1461 C CA . GLY A 1 179 ? -10.375 19 -6.641 1 97.31 179 GLY A CA 1
ATOM 1462 C C . GLY A 1 179 ? -11.781 18.516 -6.93 1 97.31 179 GLY A C 1
ATOM 1463 O O . GLY A 1 179 ? -12.688 18.688 -6.109 1 97.31 179 GLY A O 1
ATOM 1464 N N . ALA A 1 180 ? -11.953 17.891 -8.109 1 97.12 180 ALA A N 1
ATOM 1465 C CA . ALA A 1 180 ? -13.258 17.516 -8.641 1 97.12 180 ALA A CA 1
ATOM 1466 C C . ALA A 1 180 ? -13.898 16.422 -7.789 1 97.12 180 ALA A C 1
ATOM 1468 O O . ALA A 1 180 ? -15.125 16.344 -7.676 1 97.12 180 ALA A O 1
ATOM 1469 N N . THR A 1 181 ? -13.094 15.594 -7.16 1 97.12 181 THR A N 1
ATOM 1470 C CA . THR A 1 181 ? -13.617 14.438 -6.43 1 97.12 181 THR A CA 1
ATOM 1471 C C . THR A 1 181 ? -14.359 14.891 -5.176 1 97.12 181 THR A C 1
ATOM 1473 O O . THR A 1 181 ? -15.117 14.109 -4.586 1 97.12 181 THR A O 1
ATOM 1476 N N . TRP A 1 182 ? -14.125 16.141 -4.777 1 96.25 182 TRP A N 1
ATOM 1477 C CA . TRP A 1 182 ? -14.82 16.641 -3.592 1 96.25 182 TRP A CA 1
ATOM 1478 C C . TRP A 1 182 ? -15.672 17.859 -3.936 1 96.25 182 TRP A C 1
ATOM 1480 O O . TRP A 1 182 ? -15.984 18.672 -3.064 1 96.25 182 TRP A O 1
ATOM 1490 N N . ASP A 1 183 ? -15.938 18.031 -5.219 1 94.69 183 ASP A N 1
ATOM 1491 C CA . ASP A 1 183 ? -16.922 19 -5.734 1 94.69 183 ASP A CA 1
ATOM 1492 C C . ASP A 1 183 ? -18.234 18.297 -6.07 1 94.69 183 ASP A C 1
ATOM 1494 O O . ASP A 1 183 ? -18.328 17.578 -7.07 1 94.69 183 ASP A O 1
ATOM 1498 N N . LYS A 1 184 ? -19.203 18.609 -5.301 1 93 184 LYS A N 1
ATOM 1499 C CA . LYS A 1 184 ? -20.484 17.938 -5.434 1 93 184 LYS A CA 1
ATOM 1500 C C . LYS A 1 184 ? -21.078 18.141 -6.828 1 93 184 LYS A C 1
ATOM 1502 O O . LYS A 1 184 ? -21.859 17.312 -7.301 1 93 184 LYS A O 1
ATOM 1507 N N . SER A 1 185 ? -20.766 19.203 -7.461 1 94.38 185 SER A N 1
ATOM 1508 C CA . SER A 1 185 ? -21.328 19.531 -8.773 1 94.38 185 SER A CA 1
ATOM 1509 C C . SER A 1 185 ? -20.578 18.797 -9.883 1 94.38 185 SER A C 1
ATOM 1511 O O . SER A 1 185 ? -21 18.812 -11.039 1 94.38 185 SER A O 1
ATOM 1513 N N . SER A 1 186 ? -19.5 18.156 -9.516 1 95.19 186 SER A N 1
ATOM 1514 C CA . SER A 1 186 ? -18.672 17.484 -10.516 1 95.19 186 SER A CA 1
ATOM 1515 C C . SER A 1 186 ? -19.172 16.062 -10.773 1 95.19 186 SER A C 1
ATOM 1517 O O . SER A 1 186 ? -19.594 15.367 -9.852 1 95.19 186 SER A O 1
ATOM 1519 N N . ASP A 1 187 ? -19 15.539 -12.039 1 95.44 187 ASP A N 1
ATOM 1520 C CA . ASP A 1 187 ? -19.344 14.172 -12.406 1 95.44 187 ASP A CA 1
ATOM 1521 C C . ASP A 1 187 ? -18.328 13.18 -11.828 1 95.44 187 ASP A C 1
ATOM 1523 O O . ASP A 1 187 ? -18.562 11.969 -11.844 1 95.44 187 ASP A O 1
ATOM 1527 N N . GLN A 1 188 ? -17.312 13.75 -11.258 1 95.62 188 GLN A N 1
ATOM 1528 C CA . GLN A 1 188 ? -16.266 12.906 -10.68 1 95.62 188 GLN A CA 1
ATOM 1529 C C . GLN A 1 188 ? -16.391 12.852 -9.164 1 95.62 188 GLN A C 1
ATOM 1531 O O . GLN A 1 188 ? -15.469 12.391 -8.477 1 95.62 188 GLN A O 1
ATOM 1536 N N . PHE A 1 189 ? -17.516 13.359 -8.648 1 95.31 189 PHE A N 1
ATOM 1537 C CA . PHE A 1 189 ? -17.703 13.422 -7.203 1 95.31 189 PHE A CA 1
ATOM 1538 C C . PHE A 1 189 ? -17.609 12.039 -6.578 1 95.31 189 PHE A C 1
ATOM 1540 O O . PHE A 1 189 ? -18.375 11.141 -6.922 1 95.31 189 PHE A O 1
ATOM 1547 N N . ASN A 1 190 ? -16.625 11.828 -5.773 1 96.88 190 ASN A N 1
ATOM 1548 C CA . ASN A 1 190 ? -16.344 10.602 -5.035 1 96.88 190 ASN A CA 1
ATOM 1549 C C . ASN A 1 190 ? -15.484 10.883 -3.803 1 96.88 190 ASN A C 1
ATOM 1551 O O . ASN A 1 190 ? -14.258 10.914 -3.891 1 96.88 190 ASN A O 1
ATOM 1555 N N . LYS A 1 191 ? -16.031 10.969 -2.641 1 96.06 191 LYS A N 1
ATOM 1556 C CA . LYS A 1 191 ? -15.352 11.383 -1.418 1 96.06 191 LYS A CA 1
ATOM 1557 C C . LYS A 1 191 ? -14.336 10.344 -0.969 1 96.06 191 LYS A C 1
ATOM 1559 O O . LYS A 1 191 ? -13.516 10.609 -0.089 1 96.06 191 LYS A O 1
ATOM 1564 N N . GLY A 1 192 ? -14.438 9.227 -1.569 1 96.69 192 GLY A N 1
ATOM 1565 C CA . GLY A 1 192 ? -13.453 8.195 -1.268 1 96.69 192 GLY A CA 1
ATOM 1566 C C . GLY A 1 192 ? -12.117 8.422 -1.952 1 96.69 192 GLY A C 1
ATOM 1567 O O . GLY A 1 192 ? -11.141 7.734 -1.655 1 96.69 192 GLY A O 1
ATOM 1568 N N . LEU A 1 193 ? -12.062 9.359 -2.883 1 97.81 193 LEU A N 1
ATOM 1569 C CA . LEU A 1 193 ? -10.859 9.695 -3.629 1 97.81 193 LEU A CA 1
ATOM 1570 C C . LEU A 1 193 ? -10.469 11.156 -3.404 1 97.81 193 LEU A C 1
ATOM 1572 O O . LEU A 1 193 ? -11.328 12.023 -3.289 1 97.81 193 LEU A O 1
ATOM 1576 N N . GLY A 1 194 ? -9.164 11.391 -3.377 1 98.44 194 GLY A N 1
ATOM 1577 C CA . GLY A 1 194 ? -8.664 12.75 -3.27 1 98.44 194 GLY A CA 1
ATOM 1578 C C . GLY A 1 194 ? -8.25 13.336 -4.605 1 98.44 194 GLY A C 1
ATOM 1579 O O . GLY A 1 194 ? -7.883 12.609 -5.527 1 98.44 194 GLY A O 1
ATOM 1580 N N . SER A 1 195 ? -8.328 14.562 -4.727 1 98.56 195 SER A N 1
ATOM 1581 C CA . SER A 1 195 ? -7.805 15.352 -5.836 1 98.56 195 SER A CA 1
ATOM 1582 C C . SER A 1 195 ? -7.457 16.766 -5.387 1 98.56 195 SER A C 1
ATOM 1584 O O . SER A 1 195 ? -7.953 17.234 -4.359 1 98.56 195 SER A O 1
ATOM 1586 N N . LEU A 1 196 ? -6.629 17.5 -6.105 1 98.62 196 LEU A N 1
ATOM 1587 C CA . LEU A 1 196 ? -6.082 18.766 -5.641 1 98.62 196 LEU A CA 1
ATOM 1588 C C . LEU A 1 196 ? -6.738 19.938 -6.363 1 98.62 196 LEU A C 1
ATOM 1590 O O . LEU A 1 196 ? -6.906 21.016 -5.785 1 98.62 196 LEU A O 1
ATOM 1594 N N . GLY A 1 197 ? -7.094 19.781 -7.629 1 98.06 197 GLY A N 1
ATOM 1595 C CA . GLY A 1 197 ? -7.469 20.891 -8.5 1 98.06 197 GLY A CA 1
ATOM 1596 C C . GLY A 1 197 ? -6.285 21.531 -9.203 1 98.06 197 GLY A C 1
ATOM 1597 O O . GLY A 1 197 ? -5.188 21.578 -8.648 1 98.06 197 GLY A O 1
ATOM 1598 N N . VAL A 1 198 ? -6.535 22.078 -10.344 1 97.5 198 VAL A N 1
ATOM 1599 C CA . VAL A 1 198 ? -5.492 22.562 -11.242 1 97.5 198 VAL A CA 1
ATOM 1600 C C . VAL A 1 198 ? -4.738 23.719 -10.57 1 97.5 198 VAL A C 1
ATOM 1602 O O . VAL A 1 198 ? -3.514 23.797 -10.672 1 97.5 198 VAL A O 1
ATOM 1605 N N . GLU A 1 199 ? -5.445 24.578 -9.859 1 98.19 199 GLU A N 1
ATOM 1606 C CA . GLU A 1 199 ? -4.82 25.719 -9.203 1 98.19 199 GLU A CA 1
ATOM 1607 C C . GLU A 1 199 ? -3.768 25.266 -8.195 1 98.19 199 GLU A C 1
ATOM 1609 O O . GLU A 1 199 ? -2.639 25.766 -8.203 1 98.19 199 GLU A O 1
ATOM 1614 N N . GLN A 1 200 ? -4.117 24.328 -7.379 1 98.62 200 GLN A N 1
ATOM 1615 C CA . GLN A 1 200 ? -3.18 23.844 -6.375 1 98.62 200 GLN A CA 1
ATOM 1616 C C . GLN A 1 200 ? -2.033 23.078 -7.023 1 98.62 200 GLN A C 1
ATOM 1618 O O . GLN A 1 200 ? -0.887 23.172 -6.578 1 98.62 200 GLN A O 1
ATOM 1623 N N . LEU A 1 201 ? -2.32 22.281 -8.07 1 98.69 201 LEU A N 1
ATOM 1624 C CA . LEU A 1 201 ? -1.274 21.562 -8.781 1 98.69 201 LEU A CA 1
ATOM 1625 C C . LEU A 1 201 ? -0.232 22.516 -9.336 1 98.69 201 LEU A C 1
ATOM 1627 O O . LEU A 1 201 ? 0.971 22.281 -9.203 1 98.69 201 LEU A O 1
ATOM 1631 N N . ASN A 1 202 ? -0.738 23.594 -9.938 1 98.69 202 ASN A N 1
ATOM 1632 C CA . ASN A 1 202 ? 0.176 24.594 -10.453 1 98.69 202 ASN A CA 1
ATOM 1633 C C . ASN A 1 202 ? 0.998 25.234 -9.336 1 98.69 202 ASN A C 1
ATOM 1635 O O . ASN A 1 202 ? 2.205 25.438 -9.484 1 98.69 202 ASN A O 1
ATOM 1639 N N . TRP A 1 203 ? 0.319 25.562 -8.312 1 98.88 203 TRP A N 1
ATOM 1640 C CA . TRP A 1 203 ? 0.985 26.141 -7.148 1 98.88 203 TRP A CA 1
ATOM 1641 C C . TRP A 1 203 ? 2.066 25.219 -6.617 1 98.88 203 TRP A C 1
ATOM 1643 O O . TRP A 1 203 ? 3.195 25.641 -6.359 1 98.88 203 TRP A O 1
ATOM 1653 N N . PHE A 1 204 ? 1.75 23.969 -6.5 1 98.88 204 PHE A N 1
ATOM 1654 C CA . PHE A 1 204 ? 2.672 22.969 -5.977 1 98.88 204 PHE A CA 1
ATOM 1655 C C . PHE A 1 204 ? 3.896 22.844 -6.875 1 98.88 204 PHE A C 1
ATOM 1657 O O . PHE A 1 204 ? 5.027 22.828 -6.387 1 98.88 204 PHE A O 1
ATOM 1664 N N . GLU A 1 205 ? 3.645 22.688 -8.133 1 98.62 205 GLU A N 1
ATOM 1665 C CA . GLU A 1 205 ? 4.777 22.594 -9.055 1 98.62 205 GLU A CA 1
ATOM 1666 C C . GLU A 1 205 ? 5.703 23.797 -8.898 1 98.62 205 GLU A C 1
ATOM 1668 O O . GLU A 1 205 ? 6.926 23.656 -8.961 1 98.62 205 GLU A O 1
ATOM 1673 N N . GLY A 1 206 ? 5.074 24.953 -8.719 1 98.69 206 GLY A N 1
ATOM 1674 C CA . GLY A 1 206 ? 5.867 26.156 -8.469 1 98.69 206 GLY A CA 1
ATOM 1675 C C . GLY A 1 206 ? 6.762 26.016 -7.246 1 98.69 206 GLY A C 1
ATOM 1676 O O . GLY A 1 206 ? 7.895 26.516 -7.246 1 98.69 206 GLY A O 1
ATOM 1677 N N . GLN A 1 207 ? 6.266 25.328 -6.227 1 98.5 207 GLN A N 1
ATOM 1678 C CA . GLN A 1 207 ? 7.027 25.141 -4.996 1 98.5 207 GLN A CA 1
ATOM 1679 C C . GLN A 1 207 ? 8.242 24.25 -5.23 1 98.5 207 GLN A C 1
ATOM 1681 O O . GLN A 1 207 ? 9.211 24.297 -4.465 1 98.5 207 GLN A O 1
ATOM 1686 N N . LEU A 1 208 ? 8.234 23.469 -6.27 1 98.31 208 LEU A N 1
ATOM 1687 C CA . LEU A 1 208 ? 9.234 22.422 -6.434 1 98.31 208 LEU A CA 1
ATOM 1688 C C . LEU A 1 208 ? 10.336 22.859 -7.398 1 98.31 208 LEU A C 1
ATOM 1690 O O . LEU A 1 208 ? 11.375 22.203 -7.504 1 98.31 208 LEU A O 1
ATOM 1694 N N . GLN A 1 209 ? 10.219 23.938 -8.047 1 97.25 209 GLN A N 1
ATOM 1695 C CA . GLN A 1 209 ? 11.055 24.328 -9.172 1 97.25 209 GLN A CA 1
ATOM 1696 C C . GLN A 1 209 ? 12.492 24.578 -8.727 1 97.25 209 GLN A C 1
ATOM 1698 O O . GLN A 1 209 ? 13.438 24.297 -9.469 1 97.25 209 GLN A O 1
ATOM 1703 N N . ASP A 1 210 ? 12.688 25.062 -7.547 1 96.56 210 ASP A N 1
ATOM 1704 C CA . ASP A 1 210 ? 14.039 25.391 -7.09 1 96.56 210 ASP A CA 1
ATOM 1705 C C . ASP A 1 210 ? 14.742 24.156 -6.531 1 96.56 210 ASP A C 1
ATOM 1707 O O . ASP A 1 210 ? 15.891 24.234 -6.094 1 96.56 210 ASP A O 1
ATOM 1711 N N . ARG A 1 211 ? 14.055 23.047 -6.398 1 94 211 ARG A N 1
ATOM 1712 C CA . ARG A 1 211 ? 14.57 21.719 -6.086 1 94 211 ARG A CA 1
ATOM 1713 C C . ARG A 1 211 ? 15.172 21.672 -4.684 1 94 211 ARG A C 1
ATOM 1715 O O . ARG A 1 211 ? 16.141 20.953 -4.434 1 94 211 ARG A O 1
ATOM 1722 N N . LYS A 1 212 ? 14.648 22.547 -3.762 1 96.06 212 LYS A N 1
ATOM 1723 C CA . LYS A 1 212 ? 14.969 22.422 -2.344 1 96.06 212 LYS A CA 1
ATOM 1724 C C . LYS A 1 212 ? 14.484 21.094 -1.78 1 96.06 212 LYS A C 1
ATOM 1726 O O . LYS A 1 212 ? 13.422 20.594 -2.158 1 96.06 212 LYS A O 1
ATOM 1731 N N . PRO A 1 213 ? 15.391 20.469 -0.866 1 98.19 213 PRO A N 1
ATOM 1732 C CA . PRO A 1 213 ? 14.812 19.312 -0.194 1 98.19 213 PRO A CA 1
ATOM 1733 C C . PRO A 1 213 ? 13.445 19.594 0.424 1 98.19 213 PRO A C 1
ATOM 1735 O O . PRO A 1 213 ? 13.297 20.578 1.168 1 98.19 213 PRO A O 1
ATOM 1738 N N . THR A 1 214 ? 12.477 18.766 0.062 1 98.69 214 THR A N 1
ATOM 1739 C CA . THR A 1 214 ? 11.086 19.062 0.366 1 98.69 214 THR A CA 1
ATOM 1740 C C . THR A 1 214 ? 10.414 17.891 1.081 1 98.69 214 THR A C 1
ATOM 1742 O O . THR A 1 214 ? 10.633 16.734 0.726 1 98.69 214 THR A O 1
ATOM 1745 N N . VAL A 1 215 ? 9.672 18.172 2.086 1 98.88 215 VAL A N 1
ATOM 1746 C CA . VAL A 1 215 ? 8.766 17.219 2.736 1 98.88 215 VAL A CA 1
ATOM 1747 C C . VAL A 1 215 ? 7.316 17.609 2.451 1 98.88 215 VAL A C 1
ATOM 1749 O O . VAL A 1 215 ? 6.934 18.781 2.623 1 98.88 215 VAL A O 1
ATOM 1752 N N . VAL A 1 216 ? 6.555 16.656 2.01 1 98.94 216 VAL A N 1
ATOM 1753 C CA . VAL A 1 216 ? 5.168 16.906 1.634 1 98.94 216 VAL A CA 1
ATOM 1754 C C . VAL A 1 216 ? 4.23 16.203 2.613 1 98.94 216 VAL A C 1
ATOM 1756 O O . VAL A 1 216 ? 4.418 15.031 2.932 1 98.94 216 VAL A O 1
ATOM 1759 N N . PHE A 1 217 ? 3.25 16.922 3.092 1 98.94 217 PHE A N 1
ATOM 1760 C CA . PHE A 1 217 ? 2.162 16.391 3.898 1 98.94 217 PHE A CA 1
ATOM 1761 C C . PHE A 1 217 ? 0.846 16.438 3.131 1 98.94 217 PHE A C 1
ATOM 1763 O O . PHE A 1 217 ? 0.521 17.453 2.508 1 98.94 217 PHE A O 1
ATOM 1770 N N . ILE A 1 218 ? 0.127 15.344 3.152 1 98.88 218 ILE A N 1
ATOM 1771 C CA . ILE A 1 218 ? -1.168 15.18 2.502 1 98.88 218 ILE A CA 1
ATOM 1772 C C . ILE A 1 218 ? -2.033 14.219 3.314 1 98.88 218 ILE A C 1
ATOM 1774 O O . ILE A 1 218 ? -1.513 13.367 4.039 1 98.88 218 ILE A O 1
ATOM 1778 N N . HIS A 1 219 ? -3.307 14.32 3.221 1 98.88 219 HIS A N 1
ATOM 1779 C CA . HIS A 1 219 ? -4.078 13.523 4.168 1 98.88 219 HIS A CA 1
ATOM 1780 C C . HIS A 1 219 ? -4.391 12.148 3.605 1 98.88 219 HIS A C 1
ATOM 1782 O O . HIS A 1 219 ? -4.016 11.133 4.195 1 98.88 219 HIS A O 1
ATOM 1788 N N . TYR A 1 220 ? -5.156 12.133 2.453 1 98.81 220 TYR A N 1
ATOM 1789 C CA . TYR A 1 220 ? -5.359 10.836 1.815 1 98.81 220 TYR A CA 1
ATOM 1790 C C . TYR A 1 220 ? -4.043 10.266 1.306 1 98.81 220 TYR A C 1
ATOM 1792 O O . TYR A 1 220 ? -3.26 10.977 0.663 1 98.81 220 TYR A O 1
ATOM 1800 N N . PRO A 1 221 ? -3.736 9.008 1.713 1 98.69 221 PRO A N 1
ATOM 1801 C CA . PRO A 1 221 ? -2.576 8.383 1.077 1 98.69 221 PRO A CA 1
ATOM 1802 C C . PRO A 1 221 ? -2.65 8.414 -0.448 1 98.69 221 PRO A C 1
ATOM 1804 O O . PRO A 1 221 ? -3.744 8.383 -1.018 1 98.69 221 PRO A O 1
ATOM 1807 N N . LEU A 1 222 ? -1.499 8.43 -1.098 1 98.38 222 LEU A N 1
ATOM 1808 C CA . LEU A 1 222 ? -1.404 8.594 -2.545 1 98.38 222 LEU A CA 1
ATOM 1809 C C . LEU A 1 222 ? -2.178 7.496 -3.268 1 98.38 222 LEU A C 1
ATOM 1811 O O . LEU A 1 222 ? -2.682 7.711 -4.371 1 98.38 222 LEU A O 1
ATOM 1815 N N . TRP A 1 223 ? -2.365 6.398 -2.631 1 96 223 TRP A N 1
ATOM 1816 C CA . TRP A 1 223 ? -3.105 5.266 -3.174 1 96 223 TRP A CA 1
ATOM 1817 C C . TRP A 1 223 ? -4.531 5.672 -3.535 1 96 223 TRP A C 1
ATOM 1819 O O . TRP A 1 223 ? -5.109 5.145 -4.492 1 96 223 TRP A O 1
ATOM 1829 N N . ILE A 1 224 ? -5.086 6.602 -2.818 1 97.62 224 ILE A N 1
ATOM 1830 C CA . ILE A 1 224 ? -6.48 6.957 -3.055 1 97.62 224 ILE A CA 1
ATOM 1831 C C . ILE A 1 224 ? -6.574 8.414 -3.494 1 97.62 224 ILE A C 1
ATOM 1833 O O . ILE A 1 224 ? -7.559 9.102 -3.203 1 97.62 224 ILE A O 1
ATOM 1837 N N . VAL A 1 225 ? -5.535 8.891 -4.082 1 98.06 225 VAL A N 1
ATOM 1838 C CA . VAL A 1 225 ? -5.539 10.172 -4.781 1 98.06 225 VAL A CA 1
ATOM 1839 C C . VAL A 1 225 ? -5.461 9.945 -6.285 1 98.06 225 VAL A C 1
ATOM 1841 O O . VAL A 1 225 ? -4.66 9.125 -6.754 1 98.06 225 VAL A O 1
ATOM 1844 N N . VAL A 1 226 ? -6.316 10.609 -7.012 1 96.94 226 VAL A N 1
ATOM 1845 C CA . VAL A 1 226 ? -6.289 10.445 -8.461 1 96.94 226 VAL A CA 1
ATOM 1846 C C . VAL A 1 226 ? -4.902 10.797 -9 1 96.94 226 VAL A C 1
ATOM 1848 O O . VAL A 1 226 ? -4.324 11.82 -8.609 1 96.94 226 VAL A O 1
ATOM 1851 N N . PRO A 1 227 ? -4.352 9.961 -9.859 1 95.62 227 PRO A N 1
ATOM 1852 C CA . PRO A 1 227 ? -2.988 10.203 -10.328 1 95.62 227 PRO A CA 1
ATOM 1853 C C . PRO A 1 227 ? -2.861 11.492 -11.141 1 95.62 227 PRO A C 1
ATOM 1855 O O . PRO A 1 227 ? -1.898 12.242 -10.969 1 95.62 227 PRO A O 1
ATOM 1858 N N . THR A 1 228 ? -3.84 11.656 -12.109 1 96.06 228 THR A N 1
ATOM 1859 C CA . THR A 1 228 ? -3.879 12.828 -12.969 1 96.06 228 THR A CA 1
ATOM 1860 C C . THR A 1 228 ? -5.25 13.492 -12.922 1 96.06 228 THR A C 1
ATOM 1862 O O . THR A 1 228 ? -6.246 12.852 -12.57 1 96.06 228 THR A O 1
ATOM 1865 N N . GLU A 1 229 ? -5.293 14.789 -13.219 1 96.38 229 GLU A N 1
ATOM 1866 C CA . GLU A 1 229 ? -6.547 15.531 -13.156 1 96.38 229 GLU A CA 1
ATOM 1867 C C . GLU A 1 229 ? -6.844 16.203 -14.492 1 96.38 229 GLU A C 1
ATOM 1869 O O . GLU A 1 229 ? -8.008 16.375 -14.867 1 96.38 229 GLU A O 1
ATOM 1874 N N . VAL A 1 230 ? -5.766 16.609 -15.242 1 93.94 230 VAL A N 1
ATOM 1875 C CA . VAL A 1 230 ? -5.898 17.188 -16.578 1 93.94 230 VAL A CA 1
ATOM 1876 C C . VAL A 1 230 ? -4.914 16.5 -17.531 1 93.94 230 VAL A C 1
ATOM 1878 O O . VAL A 1 230 ? -3.705 16.75 -17.453 1 93.94 230 VAL A O 1
ATOM 1881 N N . LYS A 1 231 ? -5.484 15.664 -18.391 1 92.56 231 LYS A N 1
ATOM 1882 C CA . LYS A 1 231 ? -4.637 14.867 -19.266 1 92.56 231 LYS A CA 1
ATOM 1883 C C . LYS A 1 231 ? -3.582 14.109 -18.469 1 92.56 231 LYS A C 1
ATOM 1885 O O . LYS A 1 231 ? -3.916 13.297 -17.609 1 92.56 231 LYS A O 1
ATOM 1890 N N . ASP A 1 232 ? -2.275 14.469 -18.656 1 92.88 232 ASP A N 1
ATOM 1891 C CA . ASP A 1 232 ? -1.197 13.75 -17.984 1 92.88 232 ASP A CA 1
ATOM 1892 C C . ASP A 1 232 ? -0.655 14.562 -16.812 1 92.88 232 ASP A C 1
ATOM 1894 O O . ASP A 1 232 ? 0.337 14.18 -16.188 1 92.88 232 ASP A O 1
ATOM 1898 N N . TYR A 1 233 ? -1.405 15.625 -16.5 1 96.31 233 TYR A N 1
ATOM 1899 C CA . TYR A 1 233 ? -0.991 16.516 -15.406 1 96.31 233 TYR A CA 1
ATOM 1900 C C . TYR A 1 233 ? -1.716 16.156 -14.117 1 96.31 233 TYR A C 1
ATOM 1902 O O . TYR A 1 233 ? -2.939 15.992 -14.102 1 96.31 233 TYR A O 1
ATOM 1910 N N . GLY A 1 234 ? -0.958 16.047 -13.094 1 97.94 234 GLY A N 1
ATOM 1911 C CA . GLY A 1 234 ? -1.517 15.656 -11.805 1 97.94 234 GLY A CA 1
ATOM 1912 C C . GLY A 1 234 ? -0.461 15.43 -10.742 1 97.94 234 GLY A C 1
ATOM 1913 O O . GLY A 1 234 ? 0.715 15.727 -10.945 1 97.94 234 GLY A O 1
ATOM 1914 N N . LEU A 1 235 ? -0.912 14.992 -9.609 1 98.62 235 LEU A N 1
ATOM 1915 C CA . LEU A 1 235 ? -0.034 14.867 -8.445 1 98.62 235 LEU A CA 1
ATOM 1916 C C . LEU A 1 235 ? 1.026 13.797 -8.68 1 98.62 235 LEU A C 1
ATOM 1918 O O . LEU A 1 235 ? 2.211 14.023 -8.422 1 98.62 235 LEU A O 1
ATOM 1922 N N . HIS A 1 236 ? 0.632 12.609 -9.156 1 97.69 236 HIS A N 1
ATOM 1923 C CA . HIS A 1 236 ? 1.586 11.516 -9.289 1 97.69 236 HIS A CA 1
ATOM 1924 C C . HIS A 1 236 ? 2.703 11.867 -10.258 1 97.69 236 HIS A C 1
ATOM 1926 O O . HIS A 1 236 ? 3.883 11.727 -9.938 1 97.69 236 HIS A O 1
ATOM 1932 N N . PRO A 1 237 ? 2.395 12.383 -11.461 1 97.12 237 PRO A N 1
ATOM 1933 C CA . PRO A 1 237 ? 3.471 12.805 -12.367 1 97.12 237 PRO A CA 1
ATOM 1934 C C . PRO A 1 237 ? 4.387 13.852 -11.75 1 97.12 237 PRO A C 1
ATOM 1936 O O . PRO A 1 237 ? 5.602 13.82 -11.961 1 97.12 237 PRO A O 1
ATOM 1939 N N . LEU A 1 238 ? 3.816 14.766 -10.977 1 98.38 238 LEU A N 1
ATOM 1940 C CA . LEU A 1 238 ? 4.633 15.797 -10.336 1 98.38 238 LEU A CA 1
ATOM 1941 C C . LEU A 1 238 ? 5.586 15.18 -9.32 1 98.38 238 LEU A C 1
ATOM 1943 O O . LEU A 1 238 ? 6.754 15.562 -9.25 1 98.38 238 LEU A O 1
ATOM 1947 N N . LEU A 1 239 ? 5.066 14.266 -8.578 1 98.56 239 LEU A N 1
ATOM 1948 C CA . LEU A 1 239 ? 5.902 13.594 -7.586 1 98.56 239 LEU A CA 1
ATOM 1949 C C . LEU A 1 239 ? 7.055 12.859 -8.258 1 98.56 239 LEU A C 1
ATOM 1951 O O . LEU A 1 239 ? 8.188 12.898 -7.781 1 98.56 239 LEU A O 1
ATOM 1955 N N . TYR A 1 240 ? 6.781 12.203 -9.32 1 96.38 240 TYR A N 1
ATOM 1956 C CA . TYR A 1 240 ? 7.82 11.477 -10.047 1 96.38 240 TYR A CA 1
ATOM 1957 C C . TYR A 1 240 ? 8.852 12.438 -10.625 1 96.38 240 TYR A C 1
ATOM 1959 O O . TYR A 1 240 ? 10.055 12.195 -10.531 1 96.38 240 TYR A O 1
ATOM 1967 N N . LYS A 1 241 ? 8.344 13.477 -11.211 1 96.81 241 LYS A N 1
ATOM 1968 C CA . LYS A 1 241 ? 9.211 14.469 -11.852 1 96.81 241 LYS A CA 1
ATOM 1969 C C . LYS A 1 241 ? 10.195 15.055 -10.844 1 96.81 241 LYS A C 1
ATOM 1971 O O . LYS A 1 241 ? 11.359 15.297 -11.18 1 96.81 241 LYS A O 1
ATOM 1976 N N . TYR A 1 242 ? 9.742 15.25 -9.641 1 98.12 242 TYR A N 1
ATOM 1977 C CA . TYR A 1 242 ? 10.555 15.961 -8.656 1 98.12 242 TYR A CA 1
ATOM 1978 C C . TYR A 1 242 ? 10.984 15.039 -7.527 1 98.12 242 TYR A C 1
ATOM 1980 O O . TYR A 1 242 ? 11.266 15.492 -6.418 1 98.12 242 TYR A O 1
ATOM 1988 N N . ARG A 1 243 ? 11.039 13.719 -7.781 1 97.12 243 ARG A N 1
ATOM 1989 C CA . ARG A 1 243 ? 11.258 12.695 -6.762 1 97.12 243 ARG A CA 1
ATOM 1990 C C . ARG A 1 243 ? 12.617 12.883 -6.094 1 97.12 243 ARG A C 1
ATOM 1992 O O . ARG A 1 243 ? 12.797 12.531 -4.926 1 97.12 243 ARG A O 1
ATOM 1999 N N . ASP A 1 244 ? 13.578 13.484 -6.777 1 96.06 244 ASP A N 1
ATOM 2000 C CA . ASP A 1 244 ? 14.93 13.609 -6.246 1 96.06 244 ASP A CA 1
ATOM 2001 C C . ASP A 1 244 ? 15.008 14.695 -5.176 1 96.06 244 ASP A C 1
ATOM 2003 O O . ASP A 1 244 ? 15.898 14.672 -4.32 1 96.06 244 ASP A O 1
ATOM 2007 N N . SER A 1 245 ? 14.086 15.594 -5.238 1 97 245 SER A N 1
ATOM 2008 C CA . SER A 1 245 ? 14.109 16.688 -4.273 1 97 245 SER A CA 1
ATOM 2009 C C . SER A 1 245 ? 13.109 16.453 -3.145 1 97 245 SER A C 1
ATOM 2011 O O . SER A 1 245 ? 13.273 16.984 -2.047 1 97 245 SER A O 1
ATOM 2013 N N . ILE A 1 246 ? 12.102 15.688 -3.406 1 98.5 246 ILE A N 1
ATOM 2014 C CA . ILE A 1 246 ? 11.109 15.391 -2.377 1 98.5 246 ILE A CA 1
ATOM 2015 C C . ILE A 1 246 ? 11.609 14.242 -1.501 1 98.5 246 ILE A C 1
ATOM 2017 O O . ILE A 1 246 ? 11.734 13.102 -1.969 1 98.5 246 ILE A O 1
ATOM 2021 N N . GLN A 1 247 ? 11.812 14.539 -0.261 1 98.19 247 GLN A N 1
ATOM 2022 C CA . GLN A 1 247 ? 12.422 13.562 0.644 1 98.19 247 GLN A CA 1
ATOM 2023 C C . GLN A 1 247 ? 11.367 12.625 1.225 1 98.19 247 GLN A C 1
ATOM 2025 O O . GLN A 1 247 ? 11.68 11.484 1.584 1 98.19 247 GLN A O 1
ATOM 2030 N N . LEU A 1 248 ? 10.195 13.109 1.334 1 98.69 248 LEU A N 1
ATOM 2031 C CA . LEU A 1 248 ? 9.141 12.359 2.002 1 98.69 248 LEU A CA 1
ATOM 2032 C C . LEU A 1 248 ? 7.766 12.914 1.63 1 98.69 248 LEU A C 1
ATOM 2034 O O . LEU A 1 248 ? 7.578 14.133 1.56 1 98.69 248 LEU A O 1
ATOM 2038 N N . VAL A 1 249 ? 6.887 12.039 1.381 1 98.88 249 VAL A N 1
ATOM 2039 C CA . VAL A 1 249 ? 5.457 12.328 1.42 1 98.88 249 VAL A CA 1
ATOM 2040 C C . VAL A 1 249 ? 4.809 11.578 2.58 1 98.88 249 VAL A C 1
ATOM 2042 O O . VAL A 1 249 ? 4.797 10.344 2.602 1 98.88 249 VAL A O 1
ATOM 2045 N N . ALA A 1 250 ? 4.262 12.258 3.555 1 98.88 250 ALA A N 1
ATOM 2046 C CA . ALA A 1 250 ? 3.6 11.656 4.711 1 98.88 250 ALA A CA 1
ATOM 2047 C C . ALA A 1 250 ? 2.096 11.914 4.672 1 98.88 250 ALA A C 1
ATOM 2049 O O . ALA A 1 250 ? 1.654 13.039 4.449 1 98.88 250 ALA A O 1
ATOM 2050 N N . ALA A 1 251 ? 1.351 10.836 4.828 1 98.88 251 ALA A N 1
ATOM 2051 C CA . ALA A 1 251 ? -0.108 10.914 4.812 1 98.88 251 ALA A CA 1
ATOM 2052 C C . ALA A 1 251 ? -0.705 10.359 6.102 1 98.88 251 ALA A C 1
ATOM 2054 O O . ALA A 1 251 ? 0.02 9.844 6.957 1 98.88 251 ALA A O 1
ATOM 2055 N N . GLY A 1 252 ? -2 10.594 6.324 1 98.69 252 GLY A N 1
ATOM 2056 C CA . GLY A 1 252 ? -2.775 10.023 7.414 1 98.69 252 GLY A CA 1
ATOM 2057 C C . GLY A 1 252 ? -3.982 9.234 6.938 1 98.69 252 GLY A C 1
ATOM 2058 O O . GLY A 1 252 ? -3.865 8.375 6.066 1 98.69 252 GLY A O 1
ATOM 2059 N N . HIS A 1 253 ? -5.07 9.305 7.535 1 98.62 253 HIS A N 1
ATOM 2060 C CA . HIS A 1 253 ? -6.395 8.875 7.098 1 98.62 253 HIS A CA 1
ATOM 2061 C C . HIS A 1 253 ? -6.637 7.414 7.445 1 98.62 253 HIS A C 1
ATOM 2063 O O . HIS A 1 253 ? -7.652 7.074 8.055 1 98.62 253 HIS A O 1
ATOM 2069 N N . TRP A 1 254 ? -5.676 6.547 7.172 1 97.94 254 TRP A N 1
ATOM 2070 C CA . TRP A 1 254 ? -5.902 5.117 7.352 1 97.94 254 TRP A CA 1
ATOM 2071 C C . TRP A 1 254 ? -5.617 4.695 8.789 1 97.94 254 TRP A C 1
ATOM 2073 O O . TRP A 1 254 ? -5.965 3.584 9.195 1 97.94 254 TRP A O 1
ATOM 2083 N N . HIS A 1 255 ? -5.016 5.496 9.562 1 98 255 HIS A N 1
ATOM 2084 C CA . HIS A 1 255 ? -4.773 5.324 10.992 1 98 255 HIS A CA 1
ATOM 2085 C C . HIS A 1 255 ? -3.863 4.133 11.258 1 98 255 HIS A C 1
ATOM 2087 O O . HIS A 1 255 ? -3.941 3.51 12.32 1 98 255 HIS A O 1
ATOM 2093 N N . LYS A 1 256 ? -3.096 3.729 10.266 1 97.19 256 LYS A N 1
ATOM 2094 C CA . LYS A 1 256 ? -2.139 2.635 10.422 1 97.19 256 LYS A CA 1
ATOM 2095 C C . LYS A 1 256 ? -0.812 2.963 9.742 1 97.19 256 LYS A C 1
ATOM 2097 O O . LYS A 1 256 ? -0.781 3.699 8.75 1 97.19 256 LYS A O 1
ATOM 2102 N N . TRP A 1 257 ? 0.191 2.334 10.266 1 98.38 257 TRP A N 1
ATOM 2103 C CA . TRP A 1 257 ? 1.521 2.518 9.695 1 98.38 257 TRP A CA 1
ATOM 2104 C C . TRP A 1 257 ? 1.665 1.74 8.391 1 98.38 257 TRP A C 1
ATOM 2106 O O . TRP A 1 257 ? 1.523 0.516 8.367 1 98.38 257 TRP A O 1
ATOM 2116 N N . VAL A 1 258 ? 1.921 2.449 7.312 1 98 258 VAL A N 1
ATOM 2117 C CA . VAL A 1 258 ? 2.145 1.803 6.023 1 98 258 VAL A CA 1
ATOM 2118 C C . VAL A 1 258 ? 3.35 2.434 5.328 1 98 258 VAL A C 1
ATOM 2120 O O . VAL A 1 258 ? 3.504 3.656 5.332 1 98 258 VAL A O 1
ATOM 2123 N N . ASP A 1 259 ? 4.223 1.612 4.828 1 98.19 259 ASP A N 1
ATOM 2124 C CA . ASP A 1 259 ? 5.348 2.045 4.004 1 98.19 259 ASP A CA 1
ATOM 2125 C C . ASP A 1 259 ? 5.113 1.711 2.533 1 98.19 259 ASP A C 1
ATOM 2127 O O . ASP A 1 259 ? 5.094 0.539 2.154 1 98.19 259 ASP A O 1
ATOM 2131 N N . PHE A 1 260 ? 4.957 2.723 1.706 1 97.44 260 PHE A N 1
ATOM 2132 C CA . PHE A 1 260 ? 4.781 2.523 0.272 1 97.44 260 PHE A CA 1
ATOM 2133 C C . PHE A 1 260 ? 6.105 2.689 -0.465 1 97.44 260 PHE A C 1
ATOM 2135 O O . PHE A 1 260 ? 6.125 2.814 -1.691 1 97.44 260 PHE A O 1
ATOM 2142 N N . ALA A 1 261 ? 7.125 2.824 0.294 1 96.94 261 ALA A N 1
ATOM 2143 C CA . ALA A 1 261 ? 8.453 3.006 -0.296 1 96.94 261 ALA A CA 1
ATOM 2144 C C . ALA A 1 261 ? 8.414 4.059 -1.4 1 96.94 261 ALA A C 1
ATOM 2146 O O . ALA A 1 261 ? 7.961 5.184 -1.184 1 96.94 261 ALA A O 1
ATOM 2147 N N . HIS A 1 262 ? 8.945 3.773 -2.561 1 96.31 262 HIS A N 1
ATOM 2148 C CA . HIS A 1 262 ? 9.047 4.75 -3.639 1 96.31 262 HIS A CA 1
ATOM 2149 C C . HIS A 1 262 ? 8.062 4.438 -4.762 1 96.31 262 HIS A C 1
ATOM 2151 O O . HIS A 1 262 ? 8.336 4.738 -5.93 1 96.31 262 HIS A O 1
ATOM 2157 N N . THR A 1 263 ? 6.965 3.826 -4.422 1 96.06 263 THR A N 1
ATOM 2158 C CA . THR A 1 263 ? 5.938 3.445 -5.387 1 96.06 263 THR A CA 1
ATOM 2159 C C . THR A 1 263 ? 5.484 4.652 -6.199 1 96.06 263 THR A C 1
ATOM 2161 O O . THR A 1 263 ? 5.145 4.527 -7.375 1 96.06 263 THR A O 1
ATOM 2164 N N . TYR A 1 264 ? 5.539 5.836 -5.574 1 97.12 264 TYR A N 1
ATOM 2165 C CA . TYR A 1 264 ? 5.02 7.031 -6.227 1 97.12 264 TYR A CA 1
ATOM 2166 C C . TYR A 1 264 ? 6.141 8.023 -6.52 1 97.12 264 TYR A C 1
ATOM 2168 O O . TYR A 1 264 ? 5.895 9.227 -6.641 1 97.12 264 TYR A O 1
ATOM 2176 N N . GLY A 1 265 ? 7.293 7.559 -6.492 1 96.5 265 GLY A N 1
ATOM 2177 C CA . GLY A 1 265 ? 8.469 8.398 -6.66 1 96.5 265 GLY A CA 1
ATOM 2178 C C . GLY A 1 265 ? 9.219 8.641 -5.363 1 96.5 265 GLY A C 1
ATOM 2179 O O . GLY A 1 265 ? 10.117 7.867 -5.008 1 96.5 265 GLY A O 1
ATOM 2180 N N . PRO A 1 266 ? 8.812 9.586 -4.598 1 97.75 266 PRO A N 1
ATOM 2181 C CA . PRO A 1 266 ? 9.461 9.805 -3.301 1 97.75 266 PRO A CA 1
ATOM 2182 C C . PRO A 1 266 ? 9.055 8.773 -2.256 1 97.75 266 PRO A C 1
ATOM 2184 O O . PRO A 1 266 ? 8.078 8.039 -2.453 1 97.75 266 PRO A O 1
ATOM 2187 N N . GLN A 1 267 ? 9.859 8.703 -1.169 1 98 267 GLN A N 1
ATOM 2188 C CA . GLN A 1 267 ? 9.438 7.934 -0.007 1 98 267 GLN A CA 1
ATOM 2189 C C . GLN A 1 267 ? 8.047 8.359 0.46 1 98 267 GLN A C 1
ATOM 2191 O O . GLN A 1 267 ? 7.773 9.555 0.602 1 98 267 GLN A O 1
ATOM 2196 N N . HIS A 1 268 ? 7.125 7.344 0.575 1 98.69 268 HIS A N 1
ATOM 2197 C CA . HIS A 1 268 ? 5.758 7.629 0.99 1 98.69 268 HIS A CA 1
ATOM 2198 C C . HIS A 1 268 ? 5.363 6.785 2.199 1 98.69 268 HIS A C 1
ATOM 2200 O O . HIS A 1 268 ? 5.371 5.555 2.133 1 98.69 268 HIS A O 1
ATOM 2206 N N . TYR A 1 269 ? 5.051 7.473 3.354 1 98.75 269 TYR A N 1
ATOM 2207 C CA . TYR A 1 269 ? 4.547 6.824 4.559 1 98.75 269 TYR A CA 1
ATOM 2208 C C . TYR A 1 269 ? 3.119 7.27 4.859 1 98.75 269 TYR A C 1
ATOM 2210 O O . TYR A 1 269 ? 2.752 8.414 4.602 1 98.75 269 TYR A O 1
ATOM 2218 N N . VAL A 1 270 ? 2.385 6.312 5.395 1 98.69 270 VAL A N 1
ATOM 2219 C CA . VAL A 1 270 ? 1.164 6.641 6.125 1 98.69 270 VAL A CA 1
ATOM 2220 C C . VAL A 1 270 ? 1.409 6.504 7.625 1 98.69 270 VAL A C 1
ATOM 2222 O O . VAL A 1 270 ? 1.921 5.484 8.086 1 98.69 270 VAL A O 1
ATOM 2225 N N . THR A 1 271 ? 1.123 7.512 8.305 1 98.31 271 THR A N 1
ATOM 2226 C CA . THR A 1 271 ? 1.308 7.48 9.75 1 98.31 271 THR A CA 1
ATOM 2227 C C . THR A 1 271 ? 0.065 6.926 10.438 1 98.31 271 THR A C 1
ATOM 2229 O O . THR A 1 271 ? -1.058 7.141 9.977 1 98.31 271 THR A O 1
ATOM 2232 N N . ALA A 1 272 ? 0.28 6.242 11.57 1 98.31 272 ALA A N 1
ATOM 2233 C CA . ALA A 1 272 ? -0.834 5.91 12.453 1 98.31 272 ALA A CA 1
ATOM 2234 C C . ALA A 1 272 ? -1.412 7.168 13.102 1 98.31 272 ALA A C 1
ATOM 2236 O O . ALA A 1 272 ? -0.886 8.266 12.914 1 98.31 272 ALA A O 1
ATOM 2237 N N . ALA A 1 273 ? -2.506 6.977 13.75 1 98.75 273 ALA A N 1
ATOM 2238 C CA . ALA A 1 273 ? -3.264 8.109 14.289 1 98.75 273 ALA A CA 1
ATOM 2239 C C . ALA A 1 273 ? -3.039 8.258 15.789 1 98.75 273 ALA A C 1
ATOM 2241 O O . ALA A 1 273 ? -3.15 7.285 16.547 1 98.75 273 ALA A O 1
ATOM 2242 N N . THR A 1 274 ? -2.834 9.453 16.188 1 98.38 274 THR A N 1
ATOM 2243 C CA . THR A 1 274 ? -2.738 9.75 17.625 1 98.38 274 THR A CA 1
ATOM 2244 C C . THR A 1 274 ? -4.051 9.43 18.328 1 98.38 274 THR A C 1
ATOM 2246 O O . THR A 1 274 ? -4.051 9.086 19.516 1 98.38 274 THR A O 1
ATOM 2249 N N . ARG A 1 275 ? -5.129 9.398 17.594 1 98 275 ARG A N 1
ATOM 2250 C CA . ARG A 1 275 ? -6.43 9.016 18.125 1 98 275 ARG A CA 1
ATOM 2251 C C . ARG A 1 275 ? -6.375 7.621 18.75 1 98 275 ARG A C 1
ATOM 2253 O O . ARG A 1 275 ? -7.023 7.359 19.766 1 98 275 ARG A O 1
ATOM 2260 N N . TYR A 1 276 ? -5.594 6.805 18.203 1 97.94 276 TYR A N 1
ATOM 2261 C CA . TYR A 1 276 ? -5.621 5.402 18.609 1 97.94 276 TYR A CA 1
ATOM 2262 C C . TYR A 1 276 ? -4.48 5.082 19.562 1 97.94 276 TYR A C 1
ATOM 2264 O O . TYR A 1 276 ? -4.586 4.168 20.375 1 97.94 276 TYR A O 1
ATOM 2272 N N . ASP A 1 277 ? -3.391 5.777 19.438 1 98.19 277 ASP A N 1
ATOM 2273 C CA . ASP A 1 277 ? -2.189 5.469 20.203 1 98.19 277 ASP A CA 1
ATOM 2274 C C . ASP A 1 277 ? -1.396 6.734 20.531 1 98.19 277 ASP A C 1
ATOM 2276 O O . ASP A 1 277 ? -0.979 7.453 19.625 1 98.19 277 ASP A O 1
ATOM 2280 N N . PRO A 1 278 ? -1.169 7.012 21.797 1 97.44 278 PRO A N 1
ATOM 2281 C CA . PRO A 1 278 ? -0.403 8.211 22.156 1 97.44 278 PRO A CA 1
ATOM 2282 C C . PRO A 1 278 ? 1.035 8.164 21.656 1 97.44 278 PRO A C 1
ATOM 2284 O O . PRO A 1 278 ? 1.735 9.18 21.688 1 97.44 278 PRO A O 1
ATOM 2287 N N . ASN A 1 279 ? 1.469 7.008 21.172 1 97.62 279 ASN A N 1
ATOM 2288 C CA . ASN A 1 279 ? 2.82 6.863 20.656 1 97.62 279 ASN A CA 1
ATOM 2289 C C . ASN A 1 279 ? 2.84 6.953 19.125 1 97.62 279 ASN A C 1
ATOM 2291 O O . ASN A 1 279 ? 3.871 6.711 18.5 1 97.62 279 ASN A O 1
ATOM 2295 N N . ALA A 1 280 ? 1.707 7.262 18.562 1 98.12 280 ALA A N 1
ATOM 2296 C CA . ALA A 1 280 ? 1.625 7.398 17.109 1 98.12 280 ALA A CA 1
ATOM 2297 C C . ALA A 1 280 ? 2.072 8.789 16.656 1 98.12 280 ALA A C 1
ATOM 2299 O O . ALA A 1 280 ? 1.244 9.68 16.453 1 98.12 280 ALA A O 1
ATOM 2300 N N . TYR A 1 281 ? 3.311 8.977 16.547 1 98.31 281 TYR A N 1
ATOM 2301 C CA . TYR A 1 281 ? 3.977 10.164 16.016 1 98.31 281 TYR A CA 1
ATOM 2302 C C . TYR A 1 281 ? 5.289 9.797 15.336 1 98.31 281 TYR A C 1
ATOM 2304 O O . TYR A 1 281 ? 5.828 8.711 15.555 1 98.31 281 TYR A O 1
ATOM 2312 N N . MET A 1 282 ? 5.727 10.641 14.484 1 98.31 282 MET A N 1
ATOM 2313 C CA . MET A 1 282 ? 7.02 10.469 13.828 1 98.31 282 MET A CA 1
ATOM 2314 C C . MET A 1 282 ? 8.008 11.547 14.266 1 98.31 282 MET A C 1
ATOM 2316 O O . MET A 1 282 ? 7.641 12.719 14.383 1 98.31 282 MET A O 1
ATOM 2320 N N . LEU A 1 283 ? 9.227 11.148 14.492 1 97.69 283 LEU A N 1
ATOM 2321 C CA . LEU A 1 283 ? 10.32 12.055 14.82 1 97.69 283 LEU A CA 1
ATOM 2322 C C . LEU A 1 283 ? 11.406 12 13.75 1 97.69 283 LEU A C 1
ATOM 2324 O O . LEU A 1 283 ? 11.906 10.922 13.414 1 97.69 283 LEU A O 1
ATOM 2328 N N . PHE A 1 284 ? 11.734 13.242 13.289 1 98.06 284 PHE A N 1
ATOM 2329 C CA . PHE A 1 284 ? 12.695 13.273 12.188 1 98.06 284 PHE A CA 1
ATOM 2330 C C . PHE A 1 284 ? 13.883 14.164 12.531 1 98.06 284 PHE A C 1
ATOM 2332 O O . PHE A 1 284 ? 13.742 15.148 13.258 1 98.06 284 PHE A O 1
ATOM 2339 N N . GLU A 1 285 ? 15.039 13.805 11.93 1 97.62 285 GLU A N 1
ATOM 2340 C CA . GLU A 1 285 ? 16.219 14.656 11.82 1 97.62 285 GLU A CA 1
ATOM 2341 C C . GLU A 1 285 ? 16.469 15.07 10.375 1 97.62 285 GLU A C 1
ATOM 2343 O O . GLU A 1 285 ? 16.625 14.219 9.5 1 97.62 285 GLU A O 1
ATOM 2348 N N . ALA A 1 286 ? 16.469 16.375 10.188 1 97.81 286 ALA A N 1
ATOM 2349 C CA . ALA A 1 286 ? 16.703 16.922 8.859 1 97.81 286 ALA A CA 1
ATOM 2350 C C . ALA A 1 286 ? 18.078 17.594 8.781 1 97.81 286 ALA A C 1
ATOM 2352 O O . ALA A 1 286 ? 18.453 18.344 9.68 1 97.81 286 ALA A O 1
ATOM 2353 N N . ASP A 1 287 ? 18.828 17.281 7.75 1 96.5 287 ASP A N 1
ATOM 2354 C CA . ASP A 1 287 ? 20.125 17.891 7.469 1 96.5 287 ASP A CA 1
ATOM 2355 C C . ASP A 1 287 ? 20.156 18.484 6.062 1 96.5 287 ASP A C 1
ATOM 2357 O O . ASP A 1 287 ? 20.266 17.75 5.078 1 96.5 287 ASP A O 1
ATOM 2361 N N . SER A 1 288 ? 20.094 19.781 5.965 1 95 288 SER A N 1
ATOM 2362 C CA . SER A 1 288 ? 19.984 20.422 4.656 1 95 288 SER A CA 1
ATOM 2363 C C . SER A 1 288 ? 21.328 20.406 3.932 1 95 288 SER A C 1
ATOM 2365 O O . SER A 1 288 ? 21.375 20.453 2.701 1 95 288 SER A O 1
ATOM 2367 N N . LYS A 1 289 ? 22.438 20.391 4.609 1 93.88 289 LYS A N 1
ATOM 2368 C CA . LYS A 1 289 ? 23.75 20.281 3.971 1 93.88 289 LYS A CA 1
ATOM 2369 C C . LYS A 1 289 ? 23.906 18.953 3.25 1 93.88 289 LYS A C 1
ATOM 2371 O O . LYS A 1 289 ? 24.344 18.906 2.098 1 93.88 289 LYS A O 1
ATOM 2376 N N . LYS A 1 290 ? 23.469 17.953 3.943 1 93.12 290 LYS A N 1
ATOM 2377 C CA . LYS A 1 290 ? 23.547 16.625 3.355 1 93.12 290 LYS A CA 1
ATOM 2378 C C . LYS A 1 290 ? 22.312 16.297 2.535 1 93.12 290 LYS A C 1
ATOM 2380 O O . LYS A 1 290 ? 22.266 15.297 1.823 1 93.12 290 LYS A O 1
ATOM 2385 N N . GLN A 1 291 ? 21.266 17.141 2.674 1 94 291 GLN A N 1
ATOM 2386 C CA . GLN A 1 291 ? 19.969 16.922 2.037 1 94 291 GLN A CA 1
ATOM 2387 C C . GLN A 1 291 ? 19.406 15.555 2.398 1 94 291 GLN A C 1
ATOM 2389 O O . GLN A 1 291 ? 18.984 14.797 1.52 1 94 291 GLN A O 1
ATOM 2394 N N . THR A 1 292 ? 19.453 15.258 3.697 1 94.5 292 THR A N 1
ATOM 2395 C CA . THR A 1 292 ? 18.969 13.969 4.172 1 94.5 292 THR A CA 1
ATOM 2396 C C . THR A 1 292 ? 17.906 14.148 5.238 1 94.5 292 THR A C 1
ATOM 2398 O O . THR A 1 292 ? 17.859 15.18 5.91 1 94.5 292 THR A O 1
ATOM 2401 N N . LEU A 1 293 ? 17.062 13.219 5.352 1 97.31 293 LEU A N 1
ATOM 2402 C CA . LEU A 1 293 ? 16 13.109 6.348 1 97.31 293 LEU A CA 1
ATOM 2403 C C . LEU A 1 293 ? 16.047 11.742 7.023 1 97.31 293 LEU A C 1
ATOM 2405 O O . LEU A 1 293 ? 15.977 10.711 6.352 1 97.31 293 LEU A O 1
ATOM 2409 N N . ARG A 1 294 ? 16.188 11.742 8.25 1 96.69 294 ARG A N 1
ATOM 2410 C CA . ARG A 1 294 ? 16.234 10.484 8.992 1 96.69 294 ARG A CA 1
ATOM 2411 C C . ARG A 1 294 ? 15.016 10.352 9.906 1 96.69 294 ARG A C 1
ATOM 2413 O O . ARG A 1 294 ? 14.75 11.227 10.727 1 96.69 294 ARG A O 1
ATOM 2420 N N . TRP A 1 295 ? 14.234 9.289 9.805 1 97.06 295 TRP A N 1
ATOM 2421 C CA . TRP A 1 295 ? 13.148 8.953 10.719 1 97.06 295 TRP A CA 1
ATOM 2422 C C . TRP A 1 295 ? 13.688 8.266 11.969 1 97.06 295 TRP A C 1
ATOM 2424 O O . TRP A 1 295 ? 14.055 7.09 11.938 1 97.06 295 TRP A O 1
ATOM 2434 N N . MET A 1 296 ? 13.625 8.922 13.07 1 95.19 296 MET A N 1
ATOM 2435 C CA . MET A 1 296 ? 14.406 8.578 14.258 1 95.19 296 MET A CA 1
ATOM 2436 C C . MET A 1 296 ? 13.727 7.48 15.062 1 95.19 296 MET A C 1
ATOM 2438 O O . MET A 1 296 ? 14.383 6.746 15.797 1 95.19 296 MET A O 1
ATOM 2442 N N . ASN A 1 297 ? 12.406 7.383 14.938 1 95.38 297 ASN A N 1
ATOM 2443 C CA . ASN A 1 297 ? 11.719 6.379 15.734 1 95.38 297 ASN A CA 1
ATOM 2444 C C . ASN A 1 297 ? 11.023 5.344 14.859 1 95.38 297 ASN A C 1
ATOM 2446 O O . ASN A 1 297 ? 9.969 4.816 15.227 1 95.38 297 ASN A O 1
ATOM 2450 N N . GLU A 1 298 ? 11.516 5.117 13.727 1 95.19 298 GLU A N 1
ATOM 2451 C CA . GLU A 1 298 ? 10.969 4.141 12.789 1 95.19 298 GLU A CA 1
ATOM 2452 C C . GLU A 1 298 ? 10.93 2.744 13.406 1 95.19 298 GLU A C 1
ATOM 2454 O O . GLU A 1 298 ? 9.984 1.984 13.18 1 95.19 298 GLU A O 1
ATOM 2459 N N . ASP A 1 299 ? 11.906 2.422 14.188 1 91.81 299 ASP A N 1
ATOM 2460 C CA . ASP A 1 299 ? 12.07 1.079 14.742 1 91.81 299 ASP A CA 1
ATOM 2461 C C . ASP A 1 299 ? 11.023 0.789 15.812 1 91.81 299 ASP A C 1
ATOM 2463 O O . ASP A 1 299 ? 10.836 -0.362 16.203 1 91.81 299 ASP A O 1
ATOM 2467 N N . LEU A 1 300 ? 10.305 1.79 16.25 1 95 300 LEU A N 1
ATOM 2468 C CA . LEU A 1 300 ? 9.32 1.624 17.312 1 95 300 LEU A CA 1
ATOM 2469 C C . LEU A 1 300 ? 7.941 1.338 16.734 1 95 300 LEU A C 1
ATOM 2471 O O . LEU A 1 300 ? 7.02 0.961 17.469 1 95 300 LEU A O 1
ATOM 2475 N N . VAL A 1 301 ? 7.836 1.476 15.461 1 95.56 301 VAL A N 1
ATOM 2476 C CA . VAL A 1 301 ? 6.555 1.347 14.773 1 95.56 301 VAL A CA 1
ATOM 2477 C C . VAL A 1 301 ? 6.172 -0.127 14.672 1 95.56 301 VAL A C 1
ATOM 2479 O O . VAL A 1 301 ? 7.012 -0.975 14.367 1 95.56 301 VAL A O 1
ATOM 2482 N N . GLN A 1 302 ? 4.934 -0.369 15.047 1 94.69 302 GLN A N 1
ATOM 2483 C CA . GLN A 1 302 ? 4.352 -1.668 14.727 1 94.69 302 GLN A CA 1
ATOM 2484 C C . GLN A 1 302 ? 3.564 -1.608 13.414 1 94.69 302 GLN A C 1
ATOM 2486 O O . GLN A 1 302 ? 2.365 -1.328 13.422 1 94.69 302 GLN A O 1
ATOM 2491 N N . TRP A 1 303 ? 4.215 -1.937 12.352 1 94.81 303 TRP A N 1
ATOM 2492 C CA . TRP A 1 303 ? 3.711 -1.744 10.992 1 94.81 303 TRP A CA 1
ATOM 2493 C C . TRP A 1 303 ? 2.379 -2.461 10.797 1 94.81 303 TRP A C 1
ATOM 2495 O O . TRP A 1 303 ? 2.131 -3.5 11.414 1 94.81 303 TRP A O 1
ATOM 2505 N N . SER A 1 304 ? 1.506 -1.919 9.969 1 93.75 304 SER A N 1
ATOM 2506 C CA . SER A 1 304 ? 0.185 -2.393 9.57 1 93.75 304 SER A CA 1
ATOM 2507 C C . SER A 1 304 ? -0.792 -2.357 10.742 1 93.75 304 SER A C 1
ATOM 2509 O O . SER A 1 304 ? -1.855 -2.979 10.688 1 93.75 304 SER A O 1
ATOM 2511 N N . THR A 1 305 ? -0.388 -1.729 11.859 1 94.38 305 THR A N 1
ATOM 2512 C CA . THR A 1 305 ? -1.258 -1.449 12.992 1 94.38 305 THR A CA 1
ATOM 2513 C C . THR A 1 305 ? -1.258 0.041 13.32 1 94.38 305 THR A C 1
ATOM 2515 O O . THR A 1 305 ? -0.591 0.831 12.648 1 94.38 305 THR A O 1
ATOM 2518 N N . HIS A 1 306 ? -2.023 0.399 14.289 1 96.81 306 HIS A N 1
ATOM 2519 C CA . HIS A 1 306 ? -2.023 1.796 14.711 1 96.81 306 HIS A CA 1
ATOM 2520 C C . HIS A 1 306 ? -1.093 2.016 15.898 1 96.81 306 HIS A C 1
ATOM 2522 O O . HIS A 1 306 ? -1.087 3.094 16.5 1 96.81 306 HIS A O 1
ATOM 2528 N N . TYR A 1 307 ? -0.266 1.059 16.219 1 95.94 307 TYR A N 1
ATOM 2529 C CA . TYR A 1 307 ? 0.469 1.138 17.469 1 95.94 307 TYR A CA 1
ATOM 2530 C C . TYR A 1 307 ? 1.956 1.356 17.219 1 95.94 307 TYR A C 1
ATOM 2532 O O . TYR A 1 307 ? 2.477 0.979 16.172 1 95.94 307 TYR A O 1
ATOM 2540 N N . ALA A 1 308 ? 2.553 1.935 18.156 1 96.94 308 ALA A N 1
ATOM 2541 C CA . ALA A 1 308 ? 4.004 2.066 18.25 1 96.94 308 ALA A CA 1
ATOM 2542 C C . ALA A 1 308 ? 4.461 1.951 19.703 1 96.94 308 ALA A C 1
ATOM 2544 O O . ALA A 1 308 ? 3.699 2.25 20.625 1 96.94 308 ALA A O 1
ATOM 2545 N N . LYS A 1 309 ? 5.633 1.481 19.906 1 94.19 309 LYS A N 1
ATOM 2546 C CA . LYS A 1 309 ? 6.219 1.469 21.25 1 94.19 309 LYS A CA 1
ATOM 2547 C C . LYS A 1 309 ? 6.586 2.879 21.703 1 94.19 309 LYS A C 1
ATOM 2549 O O . LYS A 1 309 ? 6.914 3.734 20.875 1 94.19 309 LYS A O 1
ATOM 2554 N N . PRO A 1 310 ? 6.484 3.076 22.953 1 90.75 310 PRO A N 1
ATOM 2555 C CA . PRO A 1 310 ? 6.832 4.41 23.453 1 90.75 310 PRO A CA 1
ATOM 2556 C C . PRO A 1 310 ? 8.312 4.742 23.25 1 90.75 310 PRO A C 1
ATOM 2558 O O . PRO A 1 310 ? 9.164 3.859 23.344 1 90.75 310 PRO A O 1
ATOM 2561 N N . TYR A 1 311 ? 8.5 5.926 22.938 1 82.12 311 TYR A N 1
ATOM 2562 C CA . TYR A 1 311 ? 9.883 6.406 22.906 1 82.12 311 TYR A CA 1
ATOM 2563 C C . TYR A 1 311 ? 10.414 6.621 24.312 1 82.12 311 TYR A C 1
ATOM 2565 O O . TYR A 1 311 ? 9.773 7.277 25.141 1 82.12 311 TYR A O 1
ATOM 2573 N N . LYS A 1 312 ? 11.391 5.832 24.797 1 68.31 312 LYS A N 1
ATOM 2574 C CA . LYS A 1 312 ? 11.953 6.012 26.141 1 68.31 312 LYS A CA 1
ATOM 2575 C C . LYS A 1 312 ? 13.023 7.098 26.141 1 68.31 312 LYS A C 1
ATOM 2577 O O . LYS A 1 312 ? 14.039 6.98 25.453 1 68.31 312 LYS A O 1
ATOM 2582 N N . GLY A 1 313 ? 12.633 8.43 26.266 1 55.03 313 GLY A N 1
ATOM 2583 C CA . GLY A 1 313 ? 13.523 9.562 26.406 1 55.03 313 GLY A CA 1
ATOM 2584 C C . GLY A 1 313 ? 14.703 9.281 27.328 1 55.03 313 GLY A C 1
ATOM 2585 O O . GLY A 1 313 ? 14.664 8.336 28.125 1 55.03 313 GLY A O 1
ATOM 2586 N N . MET B 1 1 ? 29.844 52.594 -38.906 1 23.25 1 MET B N 1
ATOM 2587 C CA . MET B 1 1 ? 30.031 51.312 -39.594 1 23.25 1 MET B CA 1
ATOM 2588 C C . MET B 1 1 ? 30.312 50.188 -38.594 1 23.25 1 MET B C 1
ATOM 2590 O O . MET B 1 1 ? 31.438 50.062 -38.094 1 23.25 1 MET B O 1
ATOM 2594 N N . LYS B 1 2 ? 29.344 49.906 -37.656 1 26 2 LYS B N 1
ATOM 2595 C CA . LYS B 1 2 ? 28.891 49.344 -36.406 1 26 2 LYS B CA 1
ATOM 2596 C C . LYS B 1 2 ? 28.891 47.812 -36.469 1 26 2 LYS B C 1
ATOM 2598 O O . LYS B 1 2 ? 27.828 47.188 -36.469 1 26 2 LYS B O 1
ATOM 2603 N N . ILE B 1 3 ? 29.875 47.156 -37.25 1 21.48 3 ILE B N 1
ATOM 2604 C CA . ILE B 1 3 ? 29.641 45.781 -37.719 1 21.48 3 ILE B CA 1
ATOM 2605 C C . ILE B 1 3 ? 29.672 44.812 -36.531 1 21.48 3 ILE B C 1
ATOM 2607 O O . ILE B 1 3 ? 28.766 44 -36.406 1 21.48 3 ILE B O 1
ATOM 2611 N N . ASP B 1 4 ? 30.797 44.406 -35.844 1 24.89 4 ASP B N 1
ATOM 2612 C CA . ASP B 1 4 ? 31.344 43.062 -35.969 1 24.89 4 ASP B CA 1
ATOM 2613 C C . ASP B 1 4 ? 30.844 42.156 -34.844 1 24.89 4 ASP B C 1
ATOM 2615 O O . ASP B 1 4 ? 31.094 42.406 -33.656 1 24.89 4 ASP B O 1
ATOM 2619 N N . ARG B 1 5 ? 29.703 41.469 -35.062 1 27.36 5 ARG B N 1
ATOM 2620 C CA . ARG B 1 5 ? 28.875 40.656 -34.188 1 27.36 5 ARG B CA 1
ATOM 2621 C C . ARG B 1 5 ? 29.641 39.406 -33.719 1 27.36 5 ARG B C 1
ATOM 2623 O O . ARG B 1 5 ? 30.109 38.625 -34.531 1 27.36 5 ARG B O 1
ATOM 2630 N N . ARG B 1 6 ? 30.422 39.5 -32.625 1 29.2 6 ARG B N 1
ATOM 2631 C CA . ARG B 1 6 ? 31.156 38.469 -31.906 1 29.2 6 ARG B CA 1
ATOM 2632 C C . ARG B 1 6 ? 30.312 37.188 -31.766 1 29.2 6 ARG B C 1
ATOM 2634 O O . ARG B 1 6 ? 29.219 37.219 -31.203 1 29.2 6 ARG B O 1
ATOM 2641 N N . THR B 1 7 ? 30.359 36.219 -32.719 1 24.25 7 THR B N 1
ATOM 2642 C CA . THR B 1 7 ? 29.766 34.906 -32.812 1 24.25 7 THR B CA 1
ATOM 2643 C C . THR B 1 7 ? 30.156 34.031 -31.625 1 24.25 7 THR B C 1
ATOM 2645 O O . THR B 1 7 ? 31.328 33.656 -31.484 1 24.25 7 THR B O 1
ATOM 2648 N N . PHE B 1 8 ? 29.859 34.375 -30.359 1 27.73 8 PHE B N 1
ATOM 2649 C CA . PHE B 1 8 ? 30.188 33.469 -29.266 1 27.73 8 PHE B CA 1
ATOM 2650 C C . PHE B 1 8 ? 29.641 32.062 -29.547 1 27.73 8 PHE B C 1
ATOM 2652 O O . PHE B 1 8 ? 28.438 31.906 -29.75 1 27.73 8 PHE B O 1
ATOM 2659 N N . ALA B 1 9 ? 30.5 31.125 -30.062 1 27.11 9 ALA B N 1
ATOM 2660 C CA . ALA B 1 9 ? 30.266 29.703 -30.266 1 27.11 9 ALA B CA 1
ATOM 2661 C C . ALA B 1 9 ? 29.719 29.047 -29 1 27.11 9 ALA B C 1
ATOM 2663 O O . ALA B 1 9 ? 30.375 29.078 -27.953 1 27.11 9 ALA B O 1
ATOM 2664 N N . LEU B 1 10 ? 28.422 29.062 -28.766 1 26.45 10 LEU B N 1
ATOM 2665 C CA . LEU B 1 10 ? 27.703 28.281 -27.766 1 26.45 10 LEU B CA 1
ATOM 2666 C C . LEU B 1 10 ? 28.156 26.828 -27.75 1 26.45 10 LEU B C 1
ATOM 2668 O O . LEU B 1 10 ? 27.969 26.109 -28.734 1 26.45 10 LEU B O 1
ATOM 2672 N N . SER B 1 11 ? 29.422 26.531 -27.312 1 30.61 11 SER B N 1
ATOM 2673 C CA . SER B 1 11 ? 29.766 25.125 -27.141 1 30.61 11 SER B CA 1
ATOM 2674 C C . SER B 1 11 ? 28.641 24.375 -26.438 1 30.61 11 SER B C 1
ATOM 2676 O O . SER B 1 11 ? 28.141 24.812 -25.406 1 30.61 11 SER B O 1
ATOM 2678 N N . GLY B 1 12 ? 27.875 23.656 -27.188 1 26.91 12 GLY B N 1
ATOM 2679 C CA . GLY B 1 12 ? 26.844 22.703 -26.859 1 26.91 12 GLY B CA 1
ATOM 2680 C C . GLY B 1 12 ? 27.25 21.719 -25.781 1 26.91 12 GLY B C 1
ATOM 2681 O O . GLY B 1 12 ? 28.234 20.984 -25.938 1 26.91 12 GLY B O 1
ATOM 2682 N N . ALA B 1 13 ? 27.312 22.062 -24.531 1 29.78 13 ALA B N 1
ATOM 2683 C CA . ALA B 1 13 ? 27.453 21.031 -23.516 1 29.78 13 ALA B CA 1
ATOM 2684 C C . ALA B 1 13 ? 26.625 19.797 -23.891 1 29.78 13 ALA B C 1
ATOM 2686 O O . ALA B 1 13 ? 25.406 19.859 -24 1 29.78 13 ALA B O 1
ATOM 2687 N N . ALA B 1 14 ? 27.203 18.891 -24.641 1 29.45 14 ALA B N 1
ATOM 2688 C CA . ALA B 1 14 ? 26.656 17.562 -24.859 1 29.45 14 ALA B CA 1
ATOM 2689 C C . ALA B 1 14 ? 26.078 16.984 -23.562 1 29.45 14 ALA B C 1
ATOM 2691 O O . ALA B 1 14 ? 26.766 16.953 -22.547 1 29.45 14 ALA B O 1
ATOM 2692 N N . ALA B 1 15 ? 24.828 17.094 -23.375 1 33.09 15 ALA B N 1
ATOM 2693 C CA . ALA B 1 15 ? 24.094 16.266 -22.422 1 33.09 15 ALA B CA 1
ATOM 2694 C C . ALA B 1 15 ? 24.672 14.859 -22.375 1 33.09 15 ALA B C 1
ATOM 2696 O O . ALA B 1 15 ? 24.594 14.117 -23.344 1 33.09 15 ALA B O 1
ATOM 2697 N N . LEU B 1 16 ? 25.797 14.664 -21.781 1 33.69 16 LEU B N 1
ATOM 2698 C CA . LEU B 1 16 ? 26.094 13.258 -21.516 1 33.69 16 LEU B CA 1
ATOM 2699 C C . LEU B 1 16 ? 24.844 12.5 -21.109 1 33.69 16 LEU B C 1
ATOM 2701 O O . LEU B 1 16 ? 24.312 12.703 -20.016 1 33.69 16 LEU B O 1
ATOM 2705 N N . GLY B 1 17 ? 23.906 12.312 -22.031 1 33.75 17 GLY B N 1
ATOM 2706 C CA . GLY B 1 17 ? 22.906 11.289 -21.828 1 33.75 17 GLY B CA 1
ATOM 2707 C C . GLY B 1 17 ? 23.422 10.07 -21.094 1 33.75 17 GLY B C 1
ATOM 2708 O O . GLY B 1 17 ? 24.484 9.547 -21.438 1 33.75 17 GLY B O 1
ATOM 2709 N N . THR B 1 18 ? 23.328 10.086 -19.828 1 35.66 18 THR B N 1
ATOM 2710 C CA . THR B 1 18 ? 23.562 8.766 -19.25 1 35.66 18 THR B CA 1
ATOM 2711 C C . THR B 1 18 ? 23.094 7.672 -20.203 1 35.66 18 THR B C 1
ATOM 2713 O O . THR B 1 18 ? 21.922 7.609 -20.562 1 35.66 18 THR B O 1
ATOM 2716 N N . LEU B 1 19 ? 23.828 7.367 -21.141 1 35.34 19 LEU B N 1
ATOM 2717 C CA . LEU B 1 19 ? 23.609 6.145 -21.906 1 35.34 19 LEU B CA 1
ATOM 2718 C C . LEU B 1 19 ? 23.047 5.039 -21.031 1 35.34 19 LEU B C 1
ATOM 2720 O O . LEU B 1 19 ? 23.719 4.582 -20.094 1 35.34 19 LEU B O 1
ATOM 2724 N N . TRP B 1 20 ? 21.828 5.168 -20.641 1 39.16 20 TRP B N 1
ATOM 2725 C CA . TRP B 1 20 ? 21.156 3.959 -20.172 1 39.16 20 TRP B CA 1
ATOM 2726 C C . TRP B 1 20 ? 21.578 2.744 -21 1 39.16 20 TRP B C 1
ATOM 2728 O O . TRP B 1 20 ? 21.234 2.625 -22.172 1 39.16 20 TRP B O 1
ATOM 2738 N N . THR B 1 21 ? 22.797 2.373 -20.906 1 42 21 THR B N 1
ATOM 2739 C CA . THR B 1 21 ? 23.125 1.099 -21.531 1 42 21 THR B CA 1
ATOM 2740 C C . THR B 1 21 ? 22.172 0.001 -21.062 1 42 21 THR B C 1
ATOM 2742 O O . THR B 1 21 ? 22.016 -0.214 -19.859 1 42 21 THR B O 1
ATOM 2745 N N . PRO B 1 22 ? 21.328 -0.393 -21.938 1 49.72 22 PRO B N 1
ATOM 2746 C CA . PRO B 1 22 ? 20.484 -1.522 -21.547 1 49.72 22 PRO B CA 1
ATOM 2747 C C . PRO B 1 22 ? 21.25 -2.598 -20.781 1 49.72 22 PRO B C 1
ATOM 2749 O O . PRO B 1 22 ? 22.344 -3.004 -21.188 1 49.72 22 PRO B O 1
ATOM 2752 N N . ARG B 1 23 ? 21.188 -2.525 -19.5 1 57.44 23 ARG B N 1
ATOM 2753 C CA . ARG B 1 23 ? 21.812 -3.58 -18.719 1 57.44 23 ARG B CA 1
ATOM 2754 C C . ARG B 1 23 ? 21.5 -4.957 -19.297 1 57.44 23 ARG B C 1
ATOM 2756 O O . ARG B 1 23 ? 20.344 -5.34 -19.406 1 57.44 23 ARG B O 1
ATOM 2763 N N . ILE B 1 24 ? 22.406 -5.414 -20.078 1 68.69 24 ILE B N 1
ATOM 2764 C CA . ILE B 1 24 ? 22.281 -6.738 -20.672 1 68.69 24 ILE B CA 1
ATOM 2765 C C . ILE B 1 24 ? 22.328 -7.801 -19.578 1 68.69 24 ILE B C 1
ATOM 2767 O O . ILE B 1 24 ? 23.188 -7.762 -18.703 1 68.69 24 ILE B O 1
ATOM 2771 N N . TRP B 1 25 ? 21.312 -8.641 -19.453 1 77.81 25 TRP B N 1
ATOM 2772 C CA . TRP B 1 25 ? 21.141 -9.727 -18.5 1 77.81 25 TRP B CA 1
ATOM 2773 C C . TRP B 1 25 ? 22.469 -10.469 -18.297 1 77.81 25 TRP B C 1
ATOM 2775 O O . TRP B 1 25 ? 22.891 -10.68 -17.156 1 77.81 25 TRP B O 1
ATOM 2785 N N . SER B 1 26 ? 23.219 -10.664 -19.391 1 72.12 26 SER B N 1
ATOM 2786 C CA . SER B 1 26 ? 24.453 -11.453 -19.328 1 72.12 26 SER B CA 1
ATOM 2787 C C . SER B 1 26 ? 25.562 -10.695 -18.625 1 72.12 26 SER B C 1
ATOM 2789 O O . SER B 1 26 ? 26.531 -11.297 -18.156 1 72.12 26 SER B O 1
ATOM 2791 N N . GLU B 1 27 ? 25.297 -9.375 -18.547 1 70.56 27 GLU B N 1
ATOM 2792 C CA . GLU B 1 27 ? 26.328 -8.555 -17.922 1 70.56 27 GLU B CA 1
ATOM 2793 C C . GLU B 1 27 ? 26.078 -8.375 -16.438 1 70.56 27 GLU B C 1
ATOM 2795 O O . GLU B 1 27 ? 27 -8.156 -15.656 1 70.56 27 GLU B O 1
ATOM 2800 N N . VAL B 1 28 ? 24.844 -8.57 -16.109 1 78.38 28 VAL B N 1
ATOM 2801 C CA . VAL B 1 28 ? 24.5 -8.242 -14.719 1 78.38 28 VAL B CA 1
ATOM 2802 C C . VAL B 1 28 ? 24.234 -9.516 -13.93 1 78.38 28 VAL B C 1
ATOM 2804 O O . VAL B 1 28 ? 24.578 -9.602 -12.75 1 78.38 28 VAL B O 1
ATOM 2807 N N . ALA B 1 29 ? 23.797 -10.469 -14.594 1 82.12 29 ALA B N 1
ATOM 2808 C CA . ALA B 1 29 ? 23.469 -11.727 -13.93 1 82.12 29 ALA B CA 1
ATOM 2809 C C . ALA B 1 29 ? 24.734 -12.578 -13.742 1 82.12 29 ALA B C 1
ATOM 2811 O O . ALA B 1 29 ? 25.531 -12.727 -14.672 1 82.12 29 ALA B O 1
ATOM 2812 N N . GLN B 1 30 ? 24.844 -13.078 -12.609 1 82.38 30 GLN B N 1
ATOM 2813 C CA . GLN B 1 30 ? 26 -13.938 -12.344 1 82.38 30 GLN B CA 1
ATOM 2814 C C . GLN B 1 30 ? 25.719 -15.367 -12.805 1 82.38 30 GLN B C 1
ATOM 2816 O O . GLN B 1 30 ? 24.578 -15.805 -12.852 1 82.38 30 GLN B O 1
ATOM 2821 N N . THR B 1 31 ? 26.75 -16.062 -13.141 1 84.69 31 THR B N 1
ATOM 2822 C CA . THR B 1 31 ? 26.625 -17.438 -13.609 1 84.69 31 THR B CA 1
ATOM 2823 C C . THR B 1 31 ? 25.984 -18.328 -12.539 1 84.69 31 THR B C 1
ATOM 2825 O O . THR B 1 31 ? 26.297 -18.188 -11.352 1 84.69 31 THR B O 1
ATOM 2828 N N . ALA B 1 32 ? 25.219 -19.203 -13.031 1 87.81 32 ALA B N 1
ATOM 2829 C CA . ALA B 1 32 ? 24.562 -20.125 -12.117 1 87.81 32 ALA B CA 1
ATOM 2830 C C . ALA B 1 32 ? 25.578 -21.062 -11.461 1 87.81 32 ALA B C 1
ATOM 2832 O O . ALA B 1 32 ? 26.625 -21.375 -12.039 1 87.81 32 ALA B O 1
ATOM 2833 N N . SER B 1 33 ? 25.266 -21.375 -10.242 1 89 33 SER B N 1
ATOM 2834 C CA . SER B 1 33 ? 26.047 -22.328 -9.438 1 89 33 SER B CA 1
ATOM 2835 C C . SER B 1 33 ? 25.141 -23.188 -8.57 1 89 33 SER B C 1
ATOM 2837 O O . SER B 1 33 ? 23.906 -23.078 -8.641 1 89 33 SER B O 1
ATOM 2839 N N . PRO B 1 34 ? 25.672 -24.125 -7.883 1 91.25 34 PRO B N 1
ATOM 2840 C CA . PRO B 1 34 ? 24.844 -24.953 -7 1 91.25 34 PRO B CA 1
ATOM 2841 C C . PRO B 1 34 ? 24.109 -24.125 -5.949 1 91.25 34 PRO B C 1
ATOM 2843 O O . PRO B 1 34 ? 23.109 -24.578 -5.387 1 91.25 34 PRO B O 1
ATOM 2846 N N . THR B 1 35 ? 24.594 -22.891 -5.766 1 94.06 35 THR B N 1
ATOM 2847 C CA . THR B 1 35 ? 23.969 -22.094 -4.727 1 94.06 35 THR B CA 1
ATOM 2848 C C . THR B 1 35 ? 23.422 -20.781 -5.305 1 94.06 35 THR B C 1
ATOM 2850 O O . THR B 1 35 ? 22.938 -19.922 -4.566 1 94.06 35 THR B O 1
ATOM 2853 N N . ARG B 1 36 ? 23.516 -20.562 -6.539 1 95.69 36 ARG B N 1
ATOM 2854 C CA . ARG B 1 36 ? 23.016 -19.359 -7.215 1 95.69 36 ARG B CA 1
ATOM 2855 C C . ARG B 1 36 ? 22.188 -19.719 -8.445 1 95.69 36 ARG B C 1
ATOM 2857 O O . ARG B 1 36 ? 22.625 -20.531 -9.266 1 95.69 36 ARG B O 1
ATOM 2864 N N 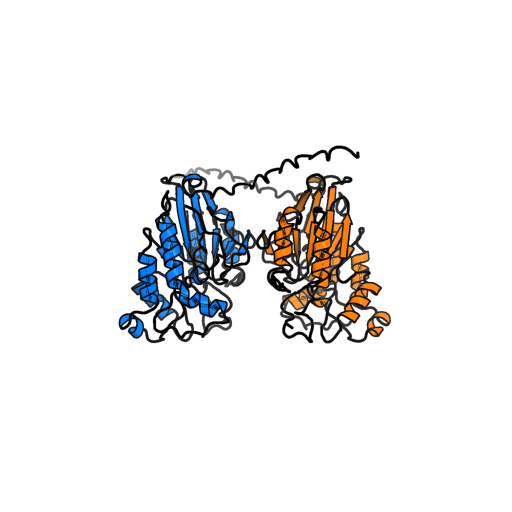. PHE B 1 37 ? 21.094 -19.141 -8.547 1 97.94 37 PHE B N 1
ATOM 2865 C CA . PHE B 1 37 ? 20.219 -19.406 -9.68 1 97.94 37 PHE B CA 1
ATOM 2866 C C . PHE B 1 37 ? 19.266 -18.25 -9.922 1 97.94 37 PHE B C 1
ATOM 2868 O O . PHE B 1 37 ? 19.266 -17.266 -9.172 1 97.94 37 PHE B O 1
ATOM 2875 N N . HIS B 1 38 ? 18.547 -18.344 -11.016 1 98 38 HIS B N 1
ATOM 2876 C CA . HIS B 1 38 ? 17.641 -17.281 -11.422 1 98 38 HIS B CA 1
ATOM 2877 C C . HIS B 1 38 ? 16.219 -17.812 -11.609 1 98 38 HIS B C 1
ATOM 2879 O O . HIS B 1 38 ? 16.047 -18.938 -12.094 1 98 38 HIS B O 1
ATOM 2885 N N . PHE B 1 39 ? 15.25 -17.031 -11.227 1 98.56 39 PHE B N 1
ATOM 2886 C CA . PHE B 1 39 ? 13.852 -17.406 -11.438 1 98.56 39 PHE B CA 1
ATOM 2887 C C . PHE B 1 39 ? 13.023 -16.188 -11.836 1 98.56 39 PHE B C 1
ATOM 2889 O O . PHE B 1 39 ? 13.492 -15.047 -11.719 1 98.56 39 PHE B O 1
ATOM 2896 N N . ALA B 1 40 ? 11.867 -16.422 -12.367 1 98.75 40 ALA B N 1
ATOM 2897 C CA . ALA B 1 40 ? 10.969 -15.367 -12.82 1 98.75 40 ALA B CA 1
ATOM 2898 C C . ALA B 1 40 ? 9.602 -15.492 -12.164 1 98.75 40 ALA B C 1
ATOM 2900 O O . ALA B 1 40 ? 9.227 -16.578 -11.695 1 98.75 40 ALA B O 1
ATOM 2901 N N . VAL B 1 41 ? 8.922 -14.398 -12.07 1 98.88 41 VAL B N 1
ATOM 2902 C CA . VAL B 1 41 ? 7.527 -14.336 -11.633 1 98.88 41 VAL B CA 1
ATOM 2903 C C . VAL B 1 41 ? 6.668 -13.711 -12.727 1 98.88 41 VAL B C 1
ATOM 2905 O O . VAL B 1 41 ? 6.98 -12.625 -13.227 1 98.88 41 VAL B O 1
ATOM 2908 N N . VAL B 1 42 ? 5.691 -14.383 -13.141 1 98.69 42 VAL B N 1
ATOM 2909 C CA . VAL B 1 42 ? 4.652 -13.914 -14.047 1 98.69 42 VAL B CA 1
ATOM 2910 C C . VAL B 1 42 ? 3.285 -14.039 -13.375 1 98.69 42 VAL B C 1
ATOM 2912 O O . VAL B 1 42 ? 2.975 -15.062 -12.766 1 98.69 42 VAL B O 1
ATOM 2915 N N . SER B 1 43 ? 2.51 -12.977 -13.484 1 98.56 43 SER B N 1
ATOM 2916 C CA . SER B 1 43 ? 1.264 -13.023 -12.727 1 98.56 43 SER B CA 1
ATOM 2917 C C . SER B 1 43 ? 0.091 -12.516 -13.555 1 98.56 43 SER B C 1
ATOM 2919 O O . SER B 1 43 ? 0.278 -11.727 -14.484 1 98.56 43 SER B O 1
ATOM 2921 N N . ASP B 1 44 ? -1.104 -12.977 -13.25 1 98.81 44 ASP B N 1
ATOM 2922 C CA . ASP B 1 44 ? -2.373 -12.461 -13.758 1 98.81 44 ASP B CA 1
ATOM 2923 C C . ASP B 1 44 ? -2.398 -12.453 -15.281 1 98.81 44 ASP B C 1
ATOM 2925 O O . ASP B 1 44 ? -2.684 -11.422 -15.898 1 98.81 44 ASP B O 1
ATOM 2929 N N . THR B 1 45 ? -2.137 -13.633 -15.797 1 98.81 45 THR B N 1
ATOM 2930 C CA . THR B 1 45 ? -2.129 -13.773 -17.25 1 98.81 45 THR B CA 1
ATOM 2931 C C . THR B 1 45 ? -3.549 -13.711 -17.797 1 98.81 45 THR B C 1
ATOM 2933 O O . THR B 1 45 ? -3.754 -13.312 -18.953 1 98.81 45 THR B O 1
ATOM 2936 N N . HIS B 1 46 ? -4.562 -14.164 -17.109 1 98.75 46 HIS B N 1
ATOM 2937 C CA . HIS B 1 46 ? -5.977 -14.07 -17.453 1 98.75 46 HIS B CA 1
ATOM 2938 C C . HIS B 1 46 ? -6.246 -14.648 -18.844 1 98.75 46 HIS B C 1
ATOM 2940 O O . HIS B 1 46 ? -6.969 -14.047 -19.641 1 98.75 46 HIS B O 1
ATOM 2946 N N . ILE B 1 47 ? -5.699 -15.82 -19.094 1 98.81 47 ILE B N 1
ATOM 2947 C CA . ILE B 1 47 ? -5.863 -16.438 -20.406 1 98.81 47 ILE B CA 1
ATOM 2948 C C . ILE B 1 47 ? -7.348 -16.672 -20.688 1 98.81 47 ILE B C 1
ATOM 2950 O O . ILE B 1 47 ? -8.102 -17.094 -19.812 1 98.81 47 ILE B O 1
ATOM 2954 N N . ILE B 1 48 ? -7.777 -16.391 -21.938 1 98.62 48 ILE B N 1
ATOM 2955 C CA . ILE B 1 48 ? -9.164 -16.578 -22.328 1 98.62 48 ILE B CA 1
ATOM 2956 C C . ILE B 1 48 ? -9.242 -17.641 -23.422 1 98.62 48 ILE B C 1
ATOM 2958 O O . ILE B 1 48 ? -8.219 -18.172 -23.859 1 98.62 48 ILE B O 1
ATOM 2962 N N . ASP B 1 49 ? -10.461 -18.062 -23.781 1 98.25 49 ASP B N 1
ATOM 2963 C CA . ASP B 1 49 ? -10.75 -19.016 -24.844 1 98.25 49 ASP B CA 1
ATOM 2964 C C . ASP B 1 49 ? -11.844 -18.469 -25.781 1 98.25 49 ASP B C 1
ATOM 2966 O O . ASP B 1 49 ? -12.141 -17.281 -25.766 1 98.25 49 ASP B O 1
ATOM 2970 N N . ASP B 1 50 ? -12.336 -19.375 -26.609 1 97.19 50 ASP B N 1
ATOM 2971 C CA . ASP B 1 50 ? -13.336 -18.969 -27.594 1 97.19 50 ASP B CA 1
ATOM 2972 C C . ASP B 1 50 ? -14.703 -18.781 -26.938 1 97.19 50 ASP B C 1
ATOM 2974 O O . ASP B 1 50 ? -15.617 -18.219 -27.547 1 97.19 50 ASP B O 1
ATOM 2978 N N . TYR B 1 51 ? -14.844 -19.188 -25.703 1 97.5 51 TYR B N 1
ATOM 2979 C CA . TYR B 1 51 ? -16.125 -19.047 -25 1 97.5 51 TYR B CA 1
ATOM 2980 C C . TYR B 1 51 ? -16.203 -17.703 -24.297 1 97.5 51 TYR B C 1
ATOM 2982 O O . TYR B 1 51 ? -17.266 -17.344 -23.766 1 97.5 51 TYR B O 1
ATOM 2990 N N . TYR B 1 52 ? -15.109 -16.953 -24.234 1 97.06 52 TYR B N 1
ATOM 2991 C CA . TYR B 1 52 ? -15.109 -15.641 -23.609 1 97.06 52 TYR B CA 1
ATOM 2992 C C . TYR B 1 52 ? -16.016 -14.672 -24.359 1 97.06 52 TYR B C 1
ATOM 2994 O O . TYR B 1 52 ? -15.992 -14.617 -25.594 1 97.06 52 TYR B O 1
ATOM 3002 N N . GLN B 1 53 ? -16.844 -13.953 -23.625 1 95.25 53 GLN B N 1
ATOM 3003 C CA . GLN B 1 53 ? -17.719 -12.953 -24.219 1 95.25 53 GLN B CA 1
ATOM 3004 C C . GLN B 1 53 ? -17.047 -11.586 -24.25 1 95.25 53 GLN B C 1
ATOM 3006 O O . GLN B 1 53 ? -16.875 -10.945 -23.219 1 95.25 53 GLN B O 1
ATOM 3011 N N . LYS B 1 54 ? -16.797 -11.094 -25.422 1 94.75 54 LYS B N 1
ATOM 3012 C CA . LYS B 1 54 ? -16.109 -9.82 -25.625 1 94.75 54 LYS B CA 1
ATOM 3013 C C . LYS B 1 54 ? -16.953 -8.656 -25.109 1 94.75 54 LYS B C 1
ATOM 3015 O O . LYS B 1 54 ? -18.172 -8.664 -25.234 1 94.75 54 LYS B O 1
ATOM 3020 N N . GLY B 1 55 ? -16.203 -7.625 -24.531 1 93.44 55 GLY B N 1
ATOM 3021 C CA . GLY B 1 55 ? -16.859 -6.387 -24.125 1 93.44 55 GLY B CA 1
ATOM 3022 C C . GLY B 1 55 ? -17.438 -6.453 -22.734 1 93.44 55 GLY B C 1
ATOM 3023 O O . GLY B 1 55 ? -18.219 -5.586 -22.328 1 93.44 55 GLY B O 1
ATOM 3024 N N . THR B 1 56 ? -17.094 -7.477 -21.938 1 92.75 56 THR B N 1
ATOM 3025 C CA . THR B 1 56 ? -17.734 -7.656 -20.625 1 92.75 56 THR B CA 1
ATOM 3026 C C . THR B 1 56 ? -16.828 -7.141 -19.516 1 92.75 56 THR B C 1
ATOM 3028 O O . THR B 1 56 ? -17.188 -7.199 -18.328 1 92.75 56 THR B O 1
ATOM 3031 N N . GLU B 1 57 ? -15.672 -6.621 -19.875 1 94.31 57 GLU B N 1
ATOM 3032 C CA . GLU B 1 57 ? -14.773 -6.062 -18.875 1 94.31 57 GLU B CA 1
ATOM 3033 C C . GLU B 1 57 ? -15.133 -4.613 -18.547 1 94.31 57 GLU B C 1
ATOM 3035 O O . GLU B 1 57 ? -16.016 -4.035 -19.188 1 94.31 57 GLU B O 1
ATOM 3040 N N . ASN B 1 58 ? -14.438 -4.137 -17.406 1 87.31 58 ASN B N 1
ATOM 3041 C CA . ASN B 1 58 ? -14.734 -2.785 -16.953 1 87.31 58 ASN B CA 1
ATOM 3042 C C . ASN B 1 58 ? -13.914 -1.74 -17.703 1 87.31 58 ASN B C 1
ATOM 3044 O O . ASN B 1 58 ? -12.734 -1.548 -17.406 1 87.31 58 ASN B O 1
ATOM 3048 N N . GLY B 1 59 ? -14.445 -1.043 -18.734 1 88.56 59 GLY B N 1
ATOM 3049 C CA . GLY B 1 59 ? -13.773 0.071 -19.391 1 88.56 59 GLY B CA 1
ATOM 3050 C C . GLY B 1 59 ? -13.062 -0.325 -20.672 1 88.56 59 GLY B C 1
ATOM 3051 O O . GLY B 1 59 ? -12.938 -1.513 -20.969 1 88.56 59 GLY B O 1
ATOM 3052 N N . VAL B 1 60 ? -12.539 0.646 -21.375 1 92.31 60 VAL B N 1
ATOM 3053 C CA . VAL B 1 60 ? -11.953 0.465 -22.703 1 92.31 60 VAL B CA 1
ATOM 3054 C C . VAL B 1 60 ? -10.633 -0.301 -22.578 1 92.31 60 VAL B C 1
ATOM 3056 O O . VAL B 1 60 ? -10.422 -1.295 -23.281 1 92.31 60 VAL B O 1
ATOM 3059 N N . GLU B 1 61 ? -9.773 0.037 -21.719 1 93.75 61 GLU B N 1
ATOM 3060 C CA . GLU B 1 61 ? -8.461 -0.589 -21.578 1 93.75 61 GLU B CA 1
ATOM 3061 C C . GLU B 1 61 ? -8.594 -2.061 -21.188 1 93.75 61 GLU B C 1
ATOM 3063 O O . GLU B 1 61 ? -7.875 -2.91 -21.719 1 93.75 61 GLU B O 1
ATOM 3068 N N . ASP B 1 62 ? -9.5 -2.355 -20.312 1 95.38 62 ASP B N 1
ATOM 3069 C CA . ASP B 1 62 ? -9.68 -3.729 -19.844 1 95.38 62 ASP B CA 1
ATOM 3070 C C . ASP B 1 62 ? -10.203 -4.621 -20.969 1 95.38 62 ASP B C 1
ATOM 3072 O O . ASP B 1 62 ? -9.766 -5.766 -21.125 1 95.38 62 ASP B O 1
ATOM 3076 N N . ASN B 1 63 ? -11.133 -4.082 -21.75 1 96.06 63 ASN B N 1
ATOM 3077 C CA . ASN B 1 63 ? -11.695 -4.848 -22.859 1 96.06 63 ASN B CA 1
ATOM 3078 C C . ASN B 1 63 ? -10.672 -5.082 -23.953 1 96.06 63 ASN B C 1
ATOM 3080 O O . ASN B 1 63 ? -10.703 -6.105 -24.641 1 96.06 63 ASN B O 1
ATOM 3084 N N . GLU B 1 64 ? -9.781 -4.137 -24.062 1 96.19 64 GLU B N 1
ATOM 3085 C CA . GLU B 1 64 ? -8.719 -4.305 -25.047 1 96.19 64 GLU B CA 1
ATOM 3086 C C . GLU B 1 64 ? -7.645 -5.266 -24.547 1 96.19 64 GLU B C 1
ATOM 3088 O O . GLU B 1 64 ? -7.215 -6.156 -25.281 1 96.19 64 GLU B O 1
ATOM 3093 N N . SER B 1 65 ? -7.246 -5.129 -23.297 1 97.38 65 SER B N 1
ATOM 3094 C CA . SER B 1 65 ? -6.137 -5.898 -22.734 1 97.38 65 SER B CA 1
ATOM 3095 C C . SER B 1 65 ? -6.477 -7.383 -22.672 1 97.38 65 SER B C 1
ATOM 3097 O O . SER B 1 65 ? -5.613 -8.234 -22.875 1 97.38 65 SER B O 1
ATOM 3099 N N . ILE B 1 66 ? -7.734 -7.715 -22.422 1 98.12 66 ILE B N 1
ATOM 3100 C CA . ILE B 1 66 ? -8.141 -9.102 -22.219 1 98.12 66 ILE B CA 1
ATOM 3101 C C . ILE B 1 66 ? -7.996 -9.883 -23.516 1 98.12 66 ILE B C 1
ATOM 3103 O O . ILE B 1 66 ? -7.84 -11.102 -23.5 1 98.12 66 ILE B O 1
ATOM 3107 N N . LEU B 1 67 ? -8.031 -9.188 -24.609 1 98.06 67 LEU B N 1
ATOM 3108 C CA . LEU B 1 67 ? -7.953 -9.828 -25.906 1 98.06 67 LEU B CA 1
ATOM 3109 C C . LEU B 1 67 ? -6.504 -10.07 -26.312 1 98.06 67 LEU B C 1
ATOM 3111 O O . LEU B 1 67 ? -6.234 -10.727 -27.328 1 98.06 67 LEU B O 1
ATOM 3115 N N . ARG B 1 68 ? -5.543 -9.617 -25.453 1 98.25 68 ARG B N 1
ATOM 3116 C CA . ARG B 1 68 ? -4.133 -9.695 -25.812 1 98.25 68 ARG B CA 1
ATOM 3117 C C . ARG B 1 68 ? -3.371 -10.602 -24.859 1 98.25 68 ARG B C 1
ATOM 3119 O O . ARG B 1 68 ? -2.139 -10.617 -24.859 1 98.25 68 ARG B O 1
ATOM 3126 N N . THR B 1 69 ? -4.066 -11.336 -24.047 1 98.56 69 THR B N 1
ATOM 3127 C CA . THR B 1 69 ? -3.459 -12.07 -22.938 1 98.56 69 THR B CA 1
ATOM 3128 C C . THR B 1 69 ? -2.508 -13.141 -23.469 1 98.56 69 THR B C 1
ATOM 3130 O O . THR B 1 69 ? -1.375 -13.258 -22.984 1 98.56 69 THR B O 1
ATOM 3133 N N . THR B 1 70 ? -2.912 -13.891 -24.484 1 98.56 70 THR B N 1
ATOM 3134 C CA . THR B 1 70 ? -2.084 -14.953 -25.047 1 98.56 70 THR B CA 1
ATOM 3135 C C . THR B 1 70 ? -0.812 -14.375 -25.672 1 98.56 70 THR B C 1
ATOM 3137 O O . THR B 1 70 ? 0.292 -14.828 -25.359 1 98.56 70 THR B O 1
ATOM 3140 N N . GLU B 1 71 ? -1.016 -13.375 -26.469 1 98.56 71 GLU B N 1
ATOM 3141 C CA . GLU B 1 71 ? 0.115 -12.727 -27.125 1 98.56 71 GLU B CA 1
ATOM 3142 C C . GLU B 1 71 ? 1.115 -12.188 -26.109 1 98.56 71 GLU B C 1
ATOM 3144 O O . GLU B 1 71 ? 2.328 -12.32 -26.297 1 98.56 71 GLU B O 1
ATOM 3149 N N . ARG B 1 72 ? 0.666 -11.641 -25.094 1 98.69 72 ARG B N 1
ATOM 3150 C CA . ARG B 1 72 ? 1.537 -11 -24.109 1 98.69 72 ARG B CA 1
ATOM 3151 C C . ARG B 1 72 ? 2.268 -12.039 -23.266 1 98.69 72 ARG B C 1
ATOM 3153 O O . ARG B 1 72 ? 3.447 -11.867 -22.953 1 98.69 72 ARG B O 1
ATOM 3160 N N . LEU B 1 73 ? 1.592 -13.125 -22.922 1 98.81 73 LEU B N 1
ATOM 3161 C CA . LEU B 1 73 ? 2.291 -14.188 -22.203 1 98.81 73 LEU B CA 1
ATOM 3162 C C . LEU B 1 73 ? 3.355 -14.828 -23.078 1 98.81 73 LEU B C 1
ATOM 3164 O O . LEU B 1 73 ? 4.449 -15.148 -22.609 1 98.81 73 LEU B O 1
ATOM 3168 N N . VAL B 1 74 ? 3.031 -15.039 -24.344 1 98.81 74 VAL B N 1
ATOM 3169 C CA . VAL B 1 74 ? 4 -15.617 -25.266 1 98.81 74 VAL B CA 1
ATOM 3170 C C . VAL B 1 74 ? 5.227 -14.711 -25.375 1 98.81 74 VAL B C 1
ATOM 3172 O O . VAL B 1 74 ? 6.363 -15.195 -25.375 1 98.81 74 VAL B O 1
ATOM 3175 N N . SER B 1 75 ? 4.953 -13.469 -25.453 1 98.31 75 SER B N 1
ATOM 3176 C CA . SER B 1 75 ? 6.051 -12.516 -25.516 1 98.31 75 SER B CA 1
ATOM 3177 C C . SER B 1 75 ? 6.934 -12.594 -24.266 1 98.31 75 SER B C 1
ATOM 3179 O O . SER B 1 75 ? 8.156 -12.664 -24.375 1 98.31 75 SER B O 1
ATOM 3181 N N . ALA B 1 76 ? 6.359 -12.578 -23.109 1 98.25 76 ALA B N 1
ATOM 3182 C CA . ALA B 1 76 ? 7.102 -12.695 -21.859 1 98.25 76 ALA B CA 1
ATOM 3183 C C . ALA B 1 76 ? 7.887 -14 -21.812 1 98.25 76 ALA B C 1
ATOM 3185 O O . ALA B 1 76 ? 9.07 -14.008 -21.453 1 98.25 76 ALA B O 1
ATOM 3186 N N . ARG B 1 77 ? 7.262 -15.055 -22.172 1 98.56 77 ARG B N 1
ATOM 3187 C CA . ARG B 1 77 ? 7.887 -16.375 -22.188 1 98.56 77 ARG B CA 1
ATOM 3188 C C . ARG B 1 77 ? 9.094 -16.391 -23.109 1 98.56 77 ARG B C 1
ATOM 3190 O O . ARG B 1 77 ? 10.148 -16.922 -22.75 1 98.56 77 ARG B O 1
ATOM 3197 N N . THR B 1 78 ? 8.883 -15.852 -24.281 1 97.88 78 THR B N 1
ATOM 3198 C CA . THR B 1 78 ? 9.961 -15.836 -25.266 1 97.88 78 THR B CA 1
ATOM 3199 C C . THR B 1 78 ? 11.188 -15.125 -24.688 1 97.88 78 THR B C 1
ATOM 3201 O O . THR B 1 78 ? 12.312 -15.633 -24.797 1 97.88 78 THR B O 1
ATOM 3204 N N . LEU B 1 79 ? 10.945 -14.023 -24.062 1 96.56 79 LEU B N 1
ATOM 3205 C CA . LEU B 1 79 ? 12.047 -13.289 -23.453 1 96.56 79 LEU B CA 1
ATOM 3206 C C . LEU B 1 79 ? 12.68 -14.102 -22.328 1 96.56 79 LEU B C 1
ATOM 3208 O O . LEU B 1 79 ? 13.906 -14.266 -22.297 1 96.56 79 LEU B O 1
ATOM 3212 N N . ILE B 1 80 ? 11.914 -14.641 -21.469 1 97.5 80 ILE B N 1
ATOM 3213 C CA . ILE B 1 80 ? 12.398 -15.367 -20.297 1 97.5 80 ILE B CA 1
ATOM 3214 C C . ILE B 1 80 ? 13.18 -16.594 -20.75 1 97.5 80 ILE B C 1
ATOM 3216 O O . ILE B 1 80 ? 14.242 -16.891 -20.203 1 97.5 80 ILE B O 1
ATOM 3220 N N . ASN B 1 81 ? 12.703 -17.281 -21.75 1 97.94 81 ASN B N 1
ATOM 3221 C CA . ASN B 1 81 ? 13.383 -18.453 -22.312 1 97.94 81 ASN B CA 1
ATOM 3222 C C . ASN B 1 81 ? 14.75 -18.078 -22.891 1 97.94 81 ASN B C 1
ATOM 3224 O O . ASN B 1 81 ? 15.68 -18.891 -22.859 1 97.94 81 ASN B O 1
ATOM 3228 N N . SER B 1 82 ? 14.875 -16.875 -23.328 1 95.56 82 SER B N 1
ATOM 3229 C CA . SER B 1 82 ? 16.062 -16.484 -24.094 1 95.56 82 SER B CA 1
ATOM 3230 C C . SER B 1 82 ? 17.188 -16.062 -23.172 1 95.56 82 SER B C 1
ATOM 3232 O O . SER B 1 82 ? 18.344 -15.938 -23.609 1 95.56 82 SER B O 1
ATOM 3234 N N . LEU B 1 83 ? 16.859 -15.852 -21.984 1 94.19 83 LEU B N 1
ATOM 3235 C CA . LEU B 1 83 ? 17.844 -15.25 -21.078 1 94.19 83 LEU B CA 1
ATOM 3236 C C . LEU B 1 83 ? 18.969 -16.234 -20.766 1 94.19 83 LEU B C 1
ATOM 3238 O O . LEU B 1 83 ? 18.734 -17.422 -20.625 1 94.19 83 LEU B O 1
ATOM 3242 N N . ARG B 1 84 ? 20.297 -15.625 -20.719 1 92.12 84 ARG B N 1
ATOM 3243 C CA . ARG B 1 84 ? 21.5 -16.328 -20.312 1 92.12 84 ARG B CA 1
ATOM 3244 C C . ARG B 1 84 ? 22.328 -15.492 -19.344 1 92.12 84 ARG B C 1
ATOM 3246 O O . ARG B 1 84 ? 22.703 -14.359 -19.656 1 92.12 84 ARG B O 1
ATOM 3253 N N . PRO B 1 85 ? 22.578 -16.109 -18.125 1 93 85 PRO B N 1
ATOM 3254 C CA . PRO B 1 85 ? 22.25 -17.438 -17.594 1 93 85 PRO B CA 1
ATOM 3255 C C . PRO B 1 85 ? 20.734 -17.703 -17.594 1 93 85 PRO B C 1
ATOM 3257 O O . PRO B 1 85 ? 19.953 -16.766 -17.484 1 93 85 PRO B O 1
ATOM 3260 N N . LYS B 1 86 ? 20.453 -18.938 -17.641 1 95.69 86 LYS B N 1
ATOM 3261 C CA . LYS B 1 86 ? 19.078 -19.344 -17.844 1 95.69 86 LYS B CA 1
ATOM 3262 C C . LYS B 1 86 ? 18.234 -19.109 -16.578 1 95.69 86 LYS B C 1
ATOM 3264 O O . LYS B 1 86 ? 18.734 -19.312 -15.469 1 95.69 86 LYS B O 1
ATOM 3269 N N . ILE B 1 87 ? 17.016 -18.719 -16.828 1 97.75 87 ILE B N 1
ATOM 3270 C CA . ILE B 1 87 ? 16.016 -18.844 -15.781 1 97.75 87 ILE B CA 1
ATOM 3271 C C . ILE B 1 87 ? 15.734 -20.328 -15.508 1 97.75 87 ILE B C 1
ATOM 3273 O O . ILE B 1 87 ? 15.594 -21.125 -16.438 1 97.75 87 ILE B O 1
ATOM 3277 N N . GLU B 1 88 ? 15.633 -20.641 -14.227 1 98.56 88 GLU B N 1
ATOM 3278 C CA . GLU B 1 88 ? 15.555 -22.062 -13.922 1 98.56 88 GLU B CA 1
ATOM 3279 C C . GLU B 1 88 ? 14.18 -22.438 -13.375 1 98.56 88 GLU B C 1
ATOM 3281 O O . GLU B 1 88 ? 13.82 -23.609 -13.336 1 98.56 88 GLU B O 1
ATOM 3286 N N . LYS B 1 89 ? 13.414 -21.453 -12.875 1 98.69 89 LYS B N 1
ATOM 3287 C CA . LYS B 1 89 ? 12.055 -21.641 -12.375 1 98.69 89 LYS B CA 1
ATOM 3288 C C . LYS B 1 89 ? 11.172 -20.438 -12.711 1 98.69 89 LYS B C 1
ATOM 3290 O O . LYS B 1 89 ? 11.648 -19.297 -12.758 1 98.69 89 LYS B O 1
ATOM 3295 N N . VAL B 1 90 ? 9.922 -20.703 -12.914 1 98.88 90 VAL B N 1
ATOM 3296 C CA . VAL B 1 90 ? 8.922 -19.641 -13.062 1 98.88 90 VAL B CA 1
ATOM 3297 C C . VAL B 1 90 ? 7.801 -19.859 -12.047 1 98.88 90 VAL B C 1
ATOM 3299 O O . VAL B 1 90 ? 7.34 -20.984 -11.852 1 98.88 90 VAL B O 1
ATOM 3302 N N . PHE B 1 91 ? 7.398 -18.844 -11.406 1 98.94 91 PHE B N 1
ATOM 3303 C CA . PHE B 1 91 ? 6.316 -18.891 -10.43 1 98.94 91 PHE B CA 1
ATOM 3304 C C . PHE B 1 91 ? 5.188 -17.953 -10.836 1 98.94 91 PHE B C 1
ATOM 3306 O O . PHE B 1 91 ? 5.434 -16.844 -11.305 1 98.94 91 PHE B O 1
ATOM 3313 N N . VAL B 1 92 ? 3.961 -18.391 -10.664 1 98.88 92 VAL B N 1
ATOM 3314 C CA . VAL B 1 92 ? 2.76 -17.641 -11.008 1 98.88 92 VAL B CA 1
ATOM 3315 C C . VAL B 1 92 ? 1.87 -17.5 -9.773 1 98.88 92 VAL B C 1
ATOM 3317 O O . VAL B 1 92 ? 1.224 -18.453 -9.352 1 98.88 92 VAL B O 1
ATOM 3320 N N . PRO B 1 93 ? 1.733 -16.312 -9.242 1 98.5 93 PRO B N 1
ATOM 3321 C CA . PRO B 1 93 ? 0.98 -16.094 -8 1 98.5 93 PRO B CA 1
ATOM 3322 C C . PRO B 1 93 ? -0.517 -16.344 -8.172 1 98.5 93 PRO B C 1
ATOM 3324 O O . PRO B 1 93 ? -1.234 -16.516 -7.184 1 98.5 93 PRO B O 1
ATOM 3327 N N . GLY B 1 94 ? -1.021 -16.328 -9.438 1 98.5 94 GLY B N 1
ATOM 3328 C CA . GLY B 1 94 ? -2.43 -16.641 -9.609 1 98.5 94 GLY B CA 1
ATOM 3329 C C . GLY B 1 94 ? -3.062 -15.914 -10.789 1 98.5 94 GLY B C 1
ATOM 3330 O O . GLY B 1 94 ? -2.371 -15.234 -11.547 1 98.5 94 GLY B O 1
ATOM 3331 N N . ASP B 1 95 ? -4.371 -16.234 -10.984 1 98.81 95 ASP B N 1
ATOM 3332 C CA . ASP B 1 95 ? -5.164 -15.734 -12.109 1 98.81 95 ASP B CA 1
ATOM 3333 C C . ASP B 1 95 ? -4.562 -16.188 -13.445 1 98.81 95 ASP B C 1
ATOM 3335 O O . ASP B 1 95 ? -4.328 -15.359 -14.328 1 98.81 95 ASP B O 1
ATOM 3339 N N . CYS B 1 96 ? -4.375 -17.484 -13.523 1 98.62 96 CYS B N 1
ATOM 3340 C CA . CYS B 1 96 ? -3.795 -18.125 -14.703 1 98.62 96 CYS B CA 1
ATOM 3341 C C . CYS B 1 96 ? -4.719 -17.984 -15.906 1 98.62 96 CYS B C 1
ATOM 3343 O O . CYS B 1 96 ? -4.254 -17.828 -17.031 1 98.62 96 CYS B O 1
ATOM 3345 N N . PHE B 1 97 ? -5.992 -18.078 -15.648 1 98.56 97 PHE B N 1
ATOM 3346 C CA . PHE B 1 97 ? -7.016 -17.891 -16.672 1 98.56 97 PHE B CA 1
ATOM 3347 C C . PHE B 1 97 ? -8.148 -17.016 -16.156 1 98.56 97 PHE B C 1
ATOM 3349 O O . PHE B 1 97 ? -8.148 -16.625 -14.984 1 98.56 97 PHE B O 1
ATOM 3356 N N . HIS B 1 98 ? -9.07 -16.641 -17.078 1 97.94 98 HIS B N 1
ATOM 3357 C CA . HIS B 1 98 ? -10.078 -15.633 -16.734 1 97.94 98 HIS B CA 1
ATOM 3358 C C . HIS B 1 98 ? -11.445 -16.266 -16.516 1 97.94 98 HIS B C 1
ATOM 3360 O O . HIS B 1 98 ? -12.203 -16.469 -17.469 1 97.94 98 HIS B O 1
ATOM 3366 N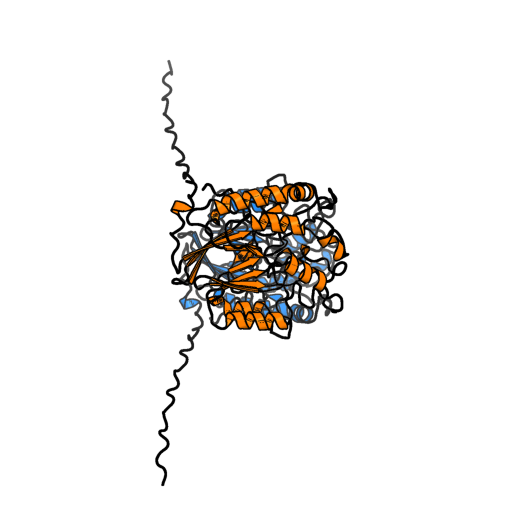 N . ASN B 1 99 ? -11.758 -16.578 -15.32 1 96.69 99 ASN B N 1
ATOM 3367 C CA . ASN B 1 99 ? -13.062 -17.078 -14.883 1 96.69 99 ASN B CA 1
ATOM 3368 C C . ASN B 1 99 ? -13.422 -18.391 -15.594 1 96.69 99 ASN B C 1
ATOM 3370 O O . ASN B 1 99 ? -12.656 -18.875 -16.422 1 96.69 99 ASN B O 1
ATOM 3374 N N . TYR B 1 100 ? -14.555 -18.938 -15.211 1 97.75 100 TYR B N 1
ATOM 3375 C CA . TYR B 1 100 ? -15 -20.234 -15.727 1 97.75 100 TYR B CA 1
ATOM 3376 C C . TYR B 1 100 ? -16.109 -20.047 -16.766 1 97.75 100 TYR B C 1
ATOM 3378 O O . TYR B 1 100 ? -17.125 -19.406 -16.5 1 97.75 100 TYR B O 1
ATOM 3386 N N . PRO B 1 101 ? -15.906 -20.688 -17.922 1 96.94 101 PRO B N 1
ATOM 3387 C CA . PRO B 1 101 ? -16.953 -20.578 -18.938 1 96.94 101 PRO B CA 1
ATOM 3388 C C . PRO B 1 101 ? -18.156 -21.484 -18.641 1 96.94 101 PRO B C 1
ATOM 3390 O O . PRO B 1 101 ? -19.219 -21.312 -19.25 1 96.94 101 PRO B O 1
ATOM 3393 N N . SER B 1 102 ? -17.969 -22.469 -17.766 1 97.56 102 SER B N 1
ATOM 3394 C CA . SER B 1 102 ? -19.062 -23.391 -17.438 1 97.56 102 SER B CA 1
ATOM 3395 C C . SER B 1 102 ? -18.969 -23.844 -15.984 1 97.56 102 SER B C 1
ATOM 3397 O O . SER B 1 102 ? -17.875 -24 -15.438 1 97.56 102 SER B O 1
ATOM 3399 N N . ALA B 1 103 ? -20.109 -24.141 -15.406 1 97.44 103 ALA B N 1
ATOM 3400 C CA . ALA B 1 103 ? -20.156 -24.719 -14.062 1 97.44 103 ALA B CA 1
ATOM 3401 C C . ALA B 1 103 ? -20.172 -26.234 -14.117 1 97.44 103 ALA B C 1
ATOM 3403 O O . ALA B 1 103 ? -20.141 -26.906 -13.078 1 97.44 103 ALA B O 1
ATOM 3404 N N . ASP B 1 104 ? -20.172 -26.75 -15.336 1 97.38 104 ASP B N 1
ATOM 3405 C CA . ASP B 1 104 ? -20.203 -28.188 -15.539 1 97.38 104 ASP B CA 1
ATOM 3406 C C . ASP B 1 104 ? -18.781 -28.75 -15.656 1 97.38 104 ASP B C 1
ATOM 3408 O O . ASP B 1 104 ? -18.047 -28.406 -16.578 1 97.38 104 ASP B O 1
ATOM 3412 N N . TYR B 1 105 ? -18.453 -29.656 -14.766 1 97.38 105 TYR B N 1
ATOM 3413 C CA . TYR B 1 105 ? -17.109 -30.25 -14.727 1 97.38 105 TYR B CA 1
ATOM 3414 C C . TYR B 1 105 ? -16.781 -30.953 -16.047 1 97.38 105 TYR B C 1
ATOM 3416 O O . TYR B 1 105 ? -15.68 -30.812 -16.562 1 97.38 105 TYR B O 1
ATOM 3424 N N . ASP B 1 106 ? -17.734 -31.688 -16.609 1 97.56 106 ASP B N 1
ATOM 3425 C CA . ASP B 1 106 ? -17.516 -32.469 -17.828 1 97.56 106 ASP B CA 1
ATOM 3426 C C . ASP B 1 106 ? -17.219 -31.578 -19.016 1 97.56 106 ASP B C 1
ATOM 3428 O O . ASP B 1 106 ? -16.547 -32 -19.969 1 97.56 106 ASP B O 1
ATOM 3432 N N . PHE B 1 107 ? -17.703 -30.391 -18.906 1 98.19 107 PHE B N 1
ATOM 3433 C CA . PHE B 1 107 ? -17.469 -29.406 -19.969 1 98.19 107 PHE B CA 1
ATOM 3434 C C . PHE B 1 107 ? -15.984 -29.266 -20.266 1 98.19 107 PHE B C 1
ATOM 3436 O O . PHE B 1 107 ? -15.586 -29.172 -21.438 1 98.19 107 PHE B O 1
ATOM 3443 N N . TYR B 1 108 ? -15.133 -29.359 -19.328 1 98.25 108 TYR B N 1
ATOM 3444 C CA . TYR B 1 108 ? -13.711 -29.062 -19.422 1 98.25 108 TYR B CA 1
ATOM 3445 C C . TYR B 1 108 ? -12.938 -30.234 -19.984 1 98.25 108 TYR B C 1
ATOM 3447 O O . TYR B 1 108 ? -11.773 -30.109 -20.375 1 98.25 108 TYR B O 1
ATOM 3455 N N . PHE B 1 109 ? -13.523 -31.375 -20.094 1 98 109 PHE B N 1
ATOM 3456 C CA . PHE B 1 109 ? -12.891 -32.531 -20.688 1 98 109 PHE B CA 1
ATOM 3457 C C . PHE B 1 109 ? -13.461 -32.844 -22.062 1 98 109 PHE B C 1
ATOM 3459 O O . PHE B 1 109 ? -12.867 -33.594 -22.844 1 98 109 PHE B O 1
ATOM 3466 N N . LYS B 1 110 ? -14.609 -32.188 -22.328 1 98.25 110 LYS B N 1
ATOM 3467 C CA . LYS B 1 110 ? -15.25 -32.344 -23.641 1 98.25 110 LYS B CA 1
ATOM 3468 C C . LYS B 1 110 ? -14.859 -31.234 -24.594 1 98.25 110 LYS B C 1
ATOM 3470 O O . LYS B 1 110 ? -15.047 -31.344 -25.812 1 98.25 110 LYS B O 1
ATOM 3475 N N . ASN B 1 111 ? -14.359 -30.141 -24.047 1 98.38 111 ASN B N 1
ATOM 3476 C CA . ASN B 1 111 ? -14.039 -28.953 -24.844 1 98.38 111 ASN B CA 1
ATOM 3477 C C . ASN B 1 111 ? -12.641 -28.438 -24.531 1 98.38 111 ASN B C 1
ATOM 3479 O O . ASN B 1 111 ? -12.148 -28.594 -23.406 1 98.38 111 ASN B O 1
ATOM 3483 N N . ARG B 1 112 ? -11.969 -27.828 -25.562 1 98.31 112 ARG B N 1
ATOM 3484 C CA . ARG B 1 112 ? -10.75 -27.078 -25.312 1 98.31 112 ARG B CA 1
ATOM 3485 C C . ARG B 1 112 ? -11.055 -25.703 -24.734 1 98.31 112 ARG B C 1
ATOM 3487 O O . ARG B 1 112 ? -11.664 -24.859 -25.391 1 98.31 112 ARG B O 1
ATOM 3494 N N . THR B 1 113 ? -10.664 -25.5 -23.562 1 98.62 113 THR B N 1
ATOM 3495 C CA . THR B 1 113 ? -11.023 -24.281 -22.859 1 98.62 113 THR B CA 1
ATOM 3496 C C . THR B 1 113 ? -9.781 -23.453 -22.516 1 98.62 113 THR B C 1
ATOM 3498 O O . THR B 1 113 ? -8.664 -23.859 -22.844 1 98.62 113 THR B O 1
ATOM 3501 N N . ARG B 1 114 ? -10.008 -22.312 -21.875 1 98.56 114 ARG B N 1
ATOM 3502 C CA . ARG B 1 114 ? -8.953 -21.422 -21.438 1 98.56 114 ARG B CA 1
ATOM 3503 C C . ARG B 1 114 ? -8 -22.125 -20.484 1 98.56 114 ARG B C 1
ATOM 3505 O O . ARG B 1 114 ? -6.816 -21.781 -20.406 1 98.56 114 ARG B O 1
ATOM 3512 N N . ILE B 1 115 ? -8.391 -23.141 -19.75 1 98.75 115 ILE B N 1
ATOM 3513 C CA . ILE B 1 115 ? -7.512 -23.891 -18.859 1 98.75 115 ILE B CA 1
ATOM 3514 C C . ILE B 1 115 ? -6.504 -24.688 -19.688 1 98.75 115 ILE B C 1
ATOM 3516 O O . ILE B 1 115 ? -5.316 -24.734 -19.359 1 98.75 115 ILE B O 1
ATOM 3520 N N . ASP B 1 116 ? -6.98 -25.281 -20.781 1 98.81 116 ASP B N 1
ATOM 3521 C CA . ASP B 1 116 ? -6.105 -26.016 -21.688 1 98.81 116 ASP B CA 1
ATOM 3522 C C . ASP B 1 116 ? -5.109 -25.094 -22.375 1 98.81 116 ASP B C 1
ATOM 3524 O O . ASP B 1 116 ? -3.926 -25.406 -22.484 1 98.81 116 ASP B O 1
ATOM 3528 N N . ILE B 1 117 ? -5.637 -23.984 -22.797 1 98.81 117 ILE B N 1
ATOM 3529 C CA . ILE B 1 117 ? -4.785 -23 -23.469 1 98.81 117 ILE B CA 1
ATOM 3530 C C . ILE B 1 117 ? -3.715 -22.5 -22.5 1 98.81 117 ILE B C 1
ATOM 3532 O O . ILE B 1 117 ? -2.539 -22.406 -22.859 1 98.81 117 ILE B O 1
ATOM 3536 N N . ALA B 1 118 ? -4.137 -22.156 -21.281 1 98.81 118 ALA B N 1
ATOM 3537 C CA . ALA B 1 118 ? -3.172 -21.75 -20.266 1 98.81 118 ALA B CA 1
ATOM 3538 C C . ALA B 1 118 ? -2.09 -22.812 -20.078 1 98.81 118 ALA B C 1
ATOM 3540 O O . ALA B 1 118 ? -0.9 -22.484 -20.031 1 98.81 118 ALA B O 1
ATOM 3541 N N . LYS B 1 119 ? -2.475 -24.047 -19.969 1 98.75 119 LYS B N 1
ATOM 3542 C CA . LYS B 1 119 ? -1.529 -25.156 -19.797 1 98.75 119 LYS B CA 1
ATOM 3543 C C . LYS B 1 119 ? -0.516 -25.172 -20.938 1 98.75 119 LYS B C 1
ATOM 3545 O O . LYS B 1 119 ? 0.69 -25.281 -20.703 1 98.75 119 LYS B O 1
ATOM 3550 N N . GLU B 1 120 ? -1.02 -25.078 -22.109 1 98.69 120 GLU B N 1
ATOM 3551 C CA . GLU B 1 120 ? -0.154 -25.094 -23.281 1 98.69 120 GLU B CA 1
ATOM 3552 C C . GLU B 1 120 ? 0.838 -23.938 -23.25 1 98.69 120 GLU B C 1
ATOM 3554 O O . GLU B 1 120 ? 2.016 -24.109 -23.578 1 98.69 120 GLU B O 1
ATOM 3559 N N . LEU B 1 121 ? 0.308 -22.828 -22.906 1 98.81 121 LEU B N 1
ATOM 3560 C CA . LEU B 1 121 ? 1.159 -21.641 -22.844 1 98.81 121 LEU B CA 1
ATOM 3561 C C . LEU B 1 121 ? 2.232 -21.797 -21.781 1 98.81 121 LEU B C 1
ATOM 3563 O O . LEU B 1 121 ? 3.404 -21.5 -22.016 1 98.81 121 LEU B O 1
ATOM 3567 N N . PHE B 1 122 ? 1.893 -22.219 -20.609 1 98.75 122 PHE B N 1
ATOM 3568 C CA . PHE B 1 122 ? 2.859 -22.391 -19.531 1 98.75 122 PHE B CA 1
ATOM 3569 C C . PHE B 1 122 ? 3.854 -23.5 -19.875 1 98.75 122 PHE B C 1
ATOM 3571 O O . PHE B 1 122 ? 5.031 -23.422 -19.516 1 98.75 122 PHE B O 1
ATOM 3578 N N . ASP B 1 123 ? 3.412 -24.562 -20.609 1 98.56 123 ASP B N 1
ATOM 3579 C CA . ASP B 1 123 ? 4.285 -25.656 -21.031 1 98.56 123 ASP B CA 1
ATOM 3580 C C . ASP B 1 123 ? 5.344 -25.156 -22.016 1 98.56 123 ASP B C 1
ATOM 3582 O O . ASP B 1 123 ? 6.336 -25.844 -22.266 1 98.56 123 ASP B O 1
ATOM 3586 N N . GLY B 1 124 ? 5.09 -24.016 -22.578 1 98.75 124 GLY B N 1
ATOM 3587 C CA . GLY B 1 124 ? 6.035 -23.453 -23.516 1 98.75 124 GLY B CA 1
ATOM 3588 C C . GLY B 1 124 ? 7.27 -22.859 -22.859 1 98.75 124 GLY B C 1
ATOM 3589 O O . GLY B 1 124 ? 8.273 -22.594 -23.531 1 98.75 124 GLY B O 1
ATOM 3590 N N . PHE B 1 125 ? 7.172 -22.656 -21.578 1 98.81 125 PHE B N 1
ATOM 3591 C CA . PHE B 1 125 ? 8.383 -22.281 -20.859 1 98.81 125 PHE B CA 1
ATOM 3592 C C . PHE B 1 125 ? 9.391 -23.422 -20.859 1 98.81 125 PHE B C 1
ATOM 3594 O O . PHE B 1 125 ? 9.016 -24.594 -20.75 1 98.81 125 PHE B O 1
ATOM 3601 N N . GLU B 1 126 ? 10.711 -23.078 -20.906 1 98.56 126 GLU B N 1
ATOM 3602 C CA . GLU B 1 126 ? 11.758 -24.094 -21 1 98.56 126 GLU B CA 1
ATOM 3603 C C . GLU B 1 126 ? 12.18 -24.578 -19.625 1 98.56 126 GLU B C 1
ATOM 3605 O O . GLU B 1 126 ? 13.102 -25.391 -19.5 1 98.56 126 GLU B O 1
ATOM 3610 N N . MET B 1 127 ? 11.641 -24.109 -18.609 1 98.38 127 MET B N 1
ATOM 3611 C CA . MET B 1 127 ? 11.867 -24.484 -17.219 1 98.38 127 MET B CA 1
ATOM 3612 C C . MET B 1 127 ? 10.547 -24.766 -16.516 1 98.38 127 MET B C 1
ATOM 3614 O O . MET B 1 127 ? 9.484 -24.375 -16.984 1 98.38 127 MET B O 1
ATOM 3618 N N . PRO B 1 128 ? 10.594 -25.438 -15.344 1 98.56 128 PRO B N 1
ATOM 3619 C CA . PRO B 1 128 ? 9.359 -25.703 -14.602 1 98.56 128 PRO B CA 1
ATOM 3620 C C . PRO B 1 128 ? 8.617 -24.438 -14.211 1 98.56 128 PRO B C 1
ATOM 3622 O O . PRO B 1 128 ? 9.242 -23.438 -13.828 1 98.56 128 PRO B O 1
ATOM 3625 N N . VAL B 1 129 ? 7.273 -24.531 -14.352 1 98.81 129 VAL B N 1
ATOM 3626 C CA . VAL B 1 129 ? 6.375 -23.453 -13.945 1 98.81 129 VAL B CA 1
ATOM 3627 C C . VAL B 1 129 ? 5.527 -23.891 -12.758 1 98.81 129 VAL B C 1
ATOM 3629 O O . VAL B 1 129 ? 4.918 -24.969 -12.797 1 98.81 129 VAL B O 1
ATOM 3632 N N . HIS B 1 130 ? 5.516 -23.125 -11.727 1 98.81 130 HIS B N 1
ATOM 3633 C CA . HIS B 1 130 ? 4.738 -23.391 -10.523 1 98.81 130 HIS B CA 1
ATOM 3634 C C . HIS B 1 130 ? 3.572 -22.422 -10.391 1 98.81 130 HIS B C 1
ATOM 3636 O O . HIS B 1 130 ? 3.775 -21.203 -10.305 1 98.81 130 HIS B O 1
ATOM 3642 N N . LEU B 1 131 ? 2.396 -23 -10.367 1 98.75 131 LEU B N 1
ATOM 3643 C CA . LEU B 1 131 ? 1.191 -22.188 -10.453 1 98.75 131 LEU B CA 1
ATOM 3644 C C . LEU B 1 131 ? 0.523 -22.047 -9.094 1 98.75 131 LEU B C 1
ATOM 3646 O O . LEU B 1 131 ? 0.452 -23.016 -8.336 1 98.75 131 LEU B O 1
ATOM 3650 N N . GLY B 1 132 ? 0.129 -20.844 -8.758 1 98.44 132 GLY B N 1
ATOM 3651 C CA . GLY B 1 132 ? -0.788 -20.594 -7.66 1 98.44 132 GLY B CA 1
ATOM 3652 C C . GLY B 1 132 ? -2.195 -20.266 -8.117 1 98.44 132 GLY B C 1
ATOM 3653 O O . GLY B 1 132 ? -2.484 -20.281 -9.32 1 98.44 132 GLY B O 1
ATOM 3654 N N . PHE B 1 133 ? -3.088 -20.016 -7.129 1 98.56 133 PHE B N 1
ATOM 3655 C CA . PHE B 1 133 ? -4.484 -19.719 -7.406 1 98.56 133 PHE B CA 1
ATOM 3656 C C . PHE B 1 133 ? -4.762 -18.219 -7.234 1 98.56 133 PHE B C 1
ATOM 3658 O O . PHE B 1 133 ? -4.289 -17.609 -6.277 1 98.56 133 PHE B O 1
ATOM 3665 N N . GLY B 1 134 ? -5.438 -17.656 -8.148 1 98.69 134 GLY B N 1
ATOM 3666 C CA . GLY B 1 134 ? -6.012 -16.328 -8 1 98.69 134 GLY B CA 1
ATOM 3667 C C . GLY B 1 134 ? -7.523 -16.328 -7.895 1 98.69 134 GLY B C 1
ATOM 3668 O O . GLY B 1 134 ? -8.148 -17.391 -8 1 98.69 134 GLY B O 1
ATOM 3669 N N . ASN B 1 135 ? -8.133 -15.172 -7.633 1 98.38 135 ASN B N 1
ATOM 3670 C CA . ASN B 1 135 ? -9.578 -15.125 -7.438 1 98.38 135 ASN B CA 1
ATOM 3671 C C . ASN B 1 135 ? -10.328 -15.492 -8.719 1 98.38 135 ASN B C 1
ATOM 3673 O O . ASN B 1 135 ? -11.43 -16.047 -8.656 1 98.38 135 ASN B O 1
ATOM 3677 N N . HIS B 1 136 ? -9.766 -15.281 -9.898 1 97.88 136 HIS B N 1
ATOM 3678 C CA . HIS B 1 136 ? -10.406 -15.625 -11.156 1 97.88 136 HIS B CA 1
ATOM 3679 C C . HIS B 1 136 ? -10.219 -17.094 -11.492 1 97.88 136 HIS B C 1
ATOM 3681 O O . HIS B 1 136 ? -10.867 -17.625 -12.406 1 97.88 136 HIS B O 1
ATOM 3687 N N . ASP B 1 137 ? -9.359 -17.703 -10.766 1 98.06 137 ASP B N 1
ATOM 3688 C CA . ASP B 1 137 ? -9.203 -19.141 -10.891 1 98.06 137 ASP B CA 1
ATOM 3689 C C . ASP B 1 137 ? -10.266 -19.891 -10.086 1 98.06 137 ASP B C 1
ATOM 3691 O O . ASP B 1 137 ? -10.281 -21.125 -10.047 1 98.06 137 ASP B O 1
ATOM 3695 N N . TYR B 1 138 ? -11.078 -19.109 -9.406 1 96.31 138 TYR B N 1
ATOM 3696 C CA . TYR B 1 138 ? -12.273 -19.578 -8.711 1 96.31 138 TYR B CA 1
ATOM 3697 C C . TYR B 1 138 ? -13.523 -18.906 -9.266 1 96.31 138 TYR B C 1
ATOM 3699 O O . TYR B 1 138 ? -13.43 -18 -10.102 1 96.31 138 TYR B O 1
ATOM 3707 N N . ASP B 1 139 ? -14.648 -19.375 -8.922 1 92.81 139 ASP B N 1
ATOM 3708 C CA . ASP B 1 139 ? -15.938 -18.766 -9.227 1 92.81 139 ASP B CA 1
ATOM 3709 C C . ASP B 1 139 ? -16.984 -19.141 -8.18 1 92.81 139 ASP B C 1
ATOM 3711 O O . ASP B 1 139 ? -18.078 -19.609 -8.516 1 92.81 139 ASP B O 1
ATOM 3715 N N . VAL B 1 140 ? -16.609 -18.938 -6.961 1 88.5 140 VAL B N 1
ATOM 3716 C CA . VAL B 1 140 ? -17.5 -19.266 -5.852 1 88.5 140 VAL B CA 1
ATOM 3717 C C . VAL B 1 140 ? -18.641 -18.25 -5.797 1 88.5 140 VAL B C 1
ATOM 3719 O O . VAL B 1 140 ? -18.422 -17.047 -5.949 1 88.5 140 VAL B O 1
ATOM 3722 N N . PRO B 1 141 ? -19.797 -18.734 -5.73 1 87.62 141 PRO B N 1
ATOM 3723 C CA . PRO B 1 141 ? -20.234 -20.109 -5.445 1 87.62 141 PRO B CA 1
ATOM 3724 C C . PRO B 1 141 ? -20.719 -20.844 -6.695 1 87.62 141 PRO B C 1
ATOM 3726 O O . PRO B 1 141 ? -21.156 -21.984 -6.605 1 87.62 141 PRO B O 1
ATOM 3729 N N . ARG B 1 142 ? -20.656 -20.188 -7.832 1 92.12 142 ARG B N 1
ATOM 3730 C CA . ARG B 1 142 ? -21.109 -20.844 -9.055 1 92.12 142 ARG B CA 1
ATOM 3731 C C . ARG B 1 142 ? -20.328 -22.109 -9.344 1 92.12 142 ARG B C 1
ATOM 3733 O O . ARG B 1 142 ? -20.891 -23.125 -9.719 1 92.12 142 ARG B O 1
ATOM 3740 N N . VAL B 1 143 ? -19.078 -22.062 -9.25 1 95.25 143 VAL B N 1
ATOM 3741 C CA . VAL B 1 143 ? -18.156 -23.203 -9.312 1 95.25 143 VAL B CA 1
ATOM 3742 C C . VAL B 1 143 ? -17.562 -23.469 -7.93 1 95.25 143 VAL B C 1
ATOM 3744 O O . VAL B 1 143 ? -17.016 -22.578 -7.289 1 95.25 143 VAL B O 1
ATOM 3747 N N . SER B 1 144 ? -17.734 -24.656 -7.441 1 94.12 144 SER B N 1
ATOM 3748 C CA . SER B 1 144 ? -17.234 -24.984 -6.109 1 94.12 144 SER B CA 1
ATOM 3749 C C . SER B 1 144 ? -15.711 -24.953 -6.07 1 94.12 144 SER B C 1
ATOM 3751 O O . SER B 1 144 ? -15.055 -25.156 -7.094 1 94.12 144 SER B O 1
ATOM 3753 N N . ARG B 1 145 ? -15.164 -24.734 -4.91 1 95.62 145 ARG B N 1
ATOM 3754 C CA . ARG B 1 145 ? -13.719 -24.797 -4.734 1 95.62 145 ARG B CA 1
ATOM 3755 C C . ARG B 1 145 ? -13.18 -26.172 -5.121 1 95.62 145 ARG B C 1
ATOM 3757 O O . ARG B 1 145 ? -12.109 -26.281 -5.734 1 95.62 145 ARG B O 1
ATOM 3764 N N . GLU B 1 146 ? -13.93 -27.172 -4.758 1 95.69 146 GLU B N 1
ATOM 3765 C CA . GLU B 1 146 ? -13.523 -28.531 -5.062 1 95.69 146 GLU B CA 1
ATOM 3766 C C . GLU B 1 146 ? -13.367 -28.734 -6.566 1 95.69 146 GLU B C 1
ATOM 3768 O O . GLU B 1 146 ? -12.391 -29.359 -7.016 1 95.69 146 GLU B O 1
ATOM 3773 N N . MET B 1 147 ? -14.312 -28.234 -7.301 1 97.25 147 MET B N 1
ATOM 3774 C CA . MET B 1 147 ? -14.219 -28.359 -8.75 1 97.25 147 MET B CA 1
ATOM 3775 C C . MET B 1 147 ? -12.984 -27.641 -9.281 1 97.25 147 MET B C 1
ATOM 3777 O O . MET B 1 147 ? -12.266 -28.172 -10.125 1 97.25 147 MET B O 1
ATOM 3781 N N . SER B 1 148 ? -12.75 -26.422 -8.797 1 98.12 148 SER B N 1
ATOM 3782 C CA . SER B 1 148 ? -11.555 -25.672 -9.203 1 98.12 148 SER B CA 1
ATOM 3783 C C . SER B 1 148 ? -10.281 -26.453 -8.883 1 98.12 148 SER B C 1
ATOM 3785 O O . SER B 1 148 ? -9.391 -26.547 -9.727 1 98.12 148 SER B O 1
ATOM 3787 N N . HIS B 1 149 ? -10.211 -27.047 -7.703 1 98.38 149 HIS B N 1
ATOM 3788 C CA . HIS B 1 149 ? -9.039 -27.797 -7.273 1 98.38 149 HIS B CA 1
ATOM 3789 C C . HIS B 1 149 ? -8.812 -29.016 -8.156 1 98.38 149 HIS B C 1
ATOM 3791 O O . HIS B 1 149 ? -7.672 -29.312 -8.539 1 98.38 149 HIS B O 1
ATOM 3797 N N . ARG B 1 150 ? -9.859 -29.672 -8.477 1 98.19 150 ARG B N 1
ATOM 3798 C CA . ARG B 1 150 ? -9.75 -30.859 -9.32 1 98.19 150 ARG B CA 1
ATOM 3799 C C . ARG B 1 150 ? -9.281 -30.484 -10.727 1 98.19 150 ARG B C 1
ATOM 3801 O O . ARG B 1 150 ? -8.438 -31.172 -11.297 1 98.19 150 ARG B O 1
ATOM 3808 N N . LEU B 1 151 ? -9.867 -29.469 -11.227 1 98.44 151 LEU B N 1
ATOM 3809 C CA . LEU B 1 151 ? -9.477 -29.047 -12.562 1 98.44 151 LEU B CA 1
ATOM 3810 C C . LEU B 1 151 ? -8.008 -28.625 -12.594 1 98.44 151 LEU B C 1
ATOM 3812 O O . LEU B 1 151 ? -7.285 -28.969 -13.531 1 98.44 151 LEU B O 1
ATOM 3816 N N . PHE B 1 152 ? -7.527 -27.859 -11.586 1 98.5 152 PHE B N 1
ATOM 3817 C CA . PHE B 1 152 ? -6.125 -27.453 -11.516 1 98.5 152 PHE B CA 1
ATOM 3818 C C . PHE B 1 152 ? -5.219 -28.672 -11.406 1 98.5 152 PHE B C 1
ATOM 3820 O O . PHE B 1 152 ? -4.176 -28.734 -12.062 1 98.5 152 PHE B O 1
ATOM 3827 N N . ALA B 1 153 ? -5.629 -29.641 -10.594 1 98.31 153 ALA B N 1
ATOM 3828 C CA . ALA B 1 153 ? -4.828 -30.844 -10.414 1 98.31 153 ALA B CA 1
ATOM 3829 C C . ALA B 1 153 ? -4.734 -31.641 -11.711 1 98.31 153 ALA B C 1
ATOM 3831 O O . ALA B 1 153 ? -3.645 -32.062 -12.117 1 98.31 153 ALA B O 1
ATOM 3832 N N . GLU B 1 154 ? -5.789 -31.781 -12.391 1 98.12 154 GLU B N 1
ATOM 3833 C CA . GLU B 1 154 ? -5.859 -32.656 -13.555 1 98.12 154 GLU B CA 1
ATOM 3834 C C . GLU B 1 154 ? -5.27 -31.984 -14.789 1 98.12 154 GLU B C 1
ATOM 3836 O O . GLU B 1 154 ? -4.586 -32.625 -15.594 1 98.12 154 GLU B O 1
ATOM 3841 N N . LYS B 1 155 ? -5.547 -30.766 -14.875 1 98.25 155 LYS B N 1
ATOM 3842 C CA . LYS B 1 155 ? -5.203 -30.125 -16.141 1 98.25 155 LYS B CA 1
ATOM 3843 C C . LYS B 1 155 ? -3.926 -29.297 -16 1 98.25 155 LYS B C 1
ATOM 3845 O O . LYS B 1 155 ? -3.141 -29.203 -16.953 1 98.25 155 LYS B O 1
ATOM 3850 N N . LEU B 1 156 ? -3.684 -28.688 -14.844 1 98.31 156 LEU B N 1
ATOM 3851 C CA . LEU B 1 156 ? -2.559 -27.781 -14.68 1 98.31 156 LEU B CA 1
ATOM 3852 C C . LEU B 1 156 ? -1.503 -28.375 -13.758 1 98.31 156 LEU B C 1
ATOM 3854 O O . LEU B 1 156 ? -0.422 -27.797 -13.594 1 98.31 156 LEU B O 1
ATOM 3858 N N . LYS B 1 157 ? -1.795 -29.5 -13.141 1 97.44 157 LYS B N 1
ATOM 3859 C CA . LYS B 1 157 ? -0.892 -30.203 -12.234 1 97.44 157 LYS B CA 1
ATOM 3860 C C . LYS B 1 157 ? -0.463 -29.312 -11.078 1 97.44 157 LYS B C 1
ATOM 3862 O O . LYS B 1 157 ? 0.722 -29.234 -10.742 1 97.44 157 LYS B O 1
ATOM 3867 N N . ALA B 1 158 ? -1.428 -28.656 -10.484 1 98 158 ALA B N 1
ATOM 3868 C CA . ALA B 1 158 ? -1.17 -27.734 -9.375 1 98 158 ALA B CA 1
ATOM 3869 C C . ALA B 1 158 ? -2.09 -28.031 -8.195 1 98 158 ALA B C 1
ATOM 3871 O O . ALA B 1 158 ? -3.252 -28.391 -8.383 1 98 158 ALA B O 1
ATOM 3872 N N . LYS B 1 159 ? -1.564 -27.875 -7.016 1 98.06 159 LYS B N 1
ATOM 3873 C CA . LYS B 1 159 ? -2.309 -28.016 -5.766 1 98.06 159 LYS B CA 1
ATOM 3874 C C . LYS B 1 159 ? -2.721 -26.656 -5.215 1 98.06 159 LYS B C 1
ATOM 3876 O O . LYS B 1 159 ? -2.131 -25.641 -5.566 1 98.06 159 LYS B O 1
ATOM 3881 N N . PRO B 1 160 ? -3.746 -26.656 -4.367 1 98.19 160 PRO B N 1
ATOM 3882 C CA . PRO B 1 160 ? -4.227 -25.375 -3.846 1 98.19 160 PRO B CA 1
ATOM 3883 C C . PRO B 1 160 ? -3.135 -24.578 -3.139 1 98.19 160 PRO B C 1
ATOM 3885 O O . PRO B 1 160 ? -3.166 -23.344 -3.141 1 98.19 160 PRO B O 1
ATOM 3888 N N . TYR B 1 161 ? -2.289 -25.172 -2.465 1 98.69 161 TYR B N 1
ATOM 3889 C CA . TYR B 1 161 ? -1.067 -24.609 -1.896 1 98.69 161 TYR B CA 1
ATOM 3890 C C . TYR B 1 161 ? 0.06 -25.641 -1.907 1 98.69 161 TYR B C 1
ATOM 3892 O O . TYR B 1 161 ? -0.192 -26.844 -1.9 1 98.69 161 TYR B O 1
ATOM 3900 N N . SER B 1 162 ? 1.298 -25.156 -2.021 1 98.62 162 SER B N 1
ATOM 3901 C CA . SER B 1 162 ? 2.414 -26.078 -2.207 1 98.62 162 SER B CA 1
ATOM 3902 C C . SER B 1 162 ? 3.742 -25.406 -1.869 1 98.62 162 SER B C 1
ATOM 3904 O O . SER B 1 162 ? 3.795 -24.203 -1.639 1 98.62 162 SER B O 1
ATOM 3906 N N . SER B 1 163 ? 4.77 -26.188 -1.726 1 98.62 163 SER B N 1
ATOM 3907 C CA . SER B 1 163 ? 6.137 -25.703 -1.559 1 98.62 163 SER B CA 1
ATOM 3908 C C . SER B 1 163 ? 7.113 -26.516 -2.396 1 98.62 163 SER B C 1
ATOM 3910 O O . SER B 1 163 ? 6.871 -27.703 -2.67 1 98.62 163 SER B O 1
ATOM 3912 N N . VAL B 1 164 ? 8.141 -25.922 -2.877 1 98.5 164 VAL B N 1
ATOM 3913 C CA . VAL B 1 164 ? 9.219 -26.609 -3.586 1 98.5 164 VAL B CA 1
ATOM 3914 C C . VAL B 1 164 ? 10.562 -26.047 -3.129 1 98.5 164 VAL B C 1
ATOM 3916 O O . VAL B 1 164 ? 10.734 -24.844 -2.98 1 98.5 164 VAL B O 1
ATOM 3919 N N . ASP B 1 165 ? 11.469 -26.922 -2.799 1 98.38 165 ASP B N 1
ATOM 3920 C CA . ASP B 1 165 ? 12.844 -26.547 -2.502 1 98.38 165 ASP B CA 1
ATOM 3921 C C . ASP B 1 165 ? 13.711 -26.594 -3.756 1 98.38 165 ASP B C 1
ATOM 3923 O O . ASP B 1 165 ? 13.586 -27.516 -4.566 1 98.38 165 ASP B O 1
ATOM 3927 N N . TYR B 1 166 ? 14.5 -25.594 -3.908 1 98.25 166 TYR B N 1
ATOM 3928 C CA . TYR B 1 166 ? 15.422 -25.562 -5.039 1 98.25 166 TYR B CA 1
ATOM 3929 C C . TYR B 1 166 ? 16.703 -24.828 -4.672 1 98.25 166 TYR B C 1
ATOM 3931 O O . TYR B 1 166 ? 16.688 -23.656 -4.305 1 98.25 166 TYR B O 1
ATOM 3939 N N . LYS B 1 167 ? 17.828 -25.5 -4.734 1 97.94 167 LYS B N 1
ATOM 3940 C CA . LYS B 1 167 ? 19.172 -25 -4.516 1 97.94 167 LYS B CA 1
ATOM 3941 C C . LYS B 1 167 ? 19.25 -24.141 -3.256 1 97.94 167 LYS B C 1
ATOM 3943 O O . LYS B 1 167 ? 19.766 -23.031 -3.281 1 97.94 167 LYS B O 1
ATOM 3948 N N . GLY B 1 168 ? 18.625 -24.594 -2.168 1 97.81 168 GLY B N 1
ATOM 3949 C CA . GLY B 1 168 ? 18.781 -23.984 -0.855 1 97.81 168 GLY B CA 1
ATOM 3950 C C . GLY B 1 168 ? 17.672 -23 -0.524 1 97.81 168 GLY B C 1
ATOM 3951 O O . GLY B 1 168 ? 17.578 -22.516 0.608 1 97.81 168 GLY B O 1
ATOM 3952 N N . PHE B 1 169 ? 16.812 -22.672 -1.501 1 98.44 169 PHE B N 1
ATOM 3953 C CA . PHE B 1 169 ? 15.648 -21.828 -1.265 1 98.44 169 PHE B CA 1
ATOM 3954 C C . PHE B 1 169 ? 14.375 -22.656 -1.185 1 98.44 169 PHE B C 1
ATOM 3956 O O . PHE B 1 169 ? 14.297 -23.734 -1.783 1 98.44 169 PHE B O 1
ATOM 3963 N N . ARG B 1 170 ? 13.484 -22.172 -0.418 1 98.75 170 ARG B N 1
ATOM 3964 C CA . ARG B 1 170 ? 12.125 -22.719 -0.427 1 98.75 170 ARG B CA 1
ATOM 3965 C C . ARG B 1 170 ? 11.156 -21.719 -1.055 1 98.75 170 ARG B C 1
ATOM 3967 O O . ARG B 1 170 ? 11.188 -20.531 -0.744 1 98.75 170 ARG B O 1
ATOM 3974 N N . PHE B 1 171 ? 10.359 -22.172 -1.929 1 98.88 171 PHE B N 1
ATOM 3975 C CA . PHE B 1 171 ? 9.297 -21.406 -2.572 1 98.88 171 PHE B CA 1
ATOM 3976 C C . PHE B 1 171 ? 7.926 -21.922 -2.15 1 98.88 171 PHE B C 1
ATOM 3978 O O . PHE B 1 171 ? 7.645 -23.109 -2.252 1 98.88 171 PHE B O 1
ATOM 3985 N N . VAL B 1 172 ? 7.094 -20.984 -1.673 1 98.94 172 VAL B N 1
ATOM 3986 C CA . VAL B 1 172 ? 5.805 -21.391 -1.121 1 98.94 172 VAL B CA 1
ATOM 3987 C C . VAL B 1 172 ? 4.68 -20.672 -1.857 1 98.94 172 VAL B C 1
ATOM 3989 O O . VAL B 1 172 ? 4.688 -19.438 -1.964 1 98.94 172 VAL B O 1
ATOM 3992 N N . HIS B 1 173 ? 3.746 -21.406 -2.393 1 98.88 173 HIS B N 1
ATOM 3993 C CA . HIS B 1 173 ? 2.48 -20.859 -2.867 1 98.88 173 HIS B CA 1
ATOM 3994 C C . HIS B 1 173 ? 1.395 -20.984 -1.805 1 98.88 173 HIS B C 1
ATOM 3996 O O . HIS B 1 173 ? 1.065 -22.094 -1.372 1 98.88 173 HIS B O 1
ATOM 4002 N N . LEU B 1 174 ? 0.899 -19.844 -1.404 1 98.94 174 LEU B N 1
ATOM 4003 C CA . LEU B 1 174 ? -0.258 -19.812 -0.516 1 98.94 174 LEU B CA 1
ATOM 4004 C C . LEU B 1 174 ? -1.534 -19.516 -1.298 1 98.94 174 LEU B C 1
ATOM 4006 O O . LEU B 1 174 ? -1.485 -18.922 -2.371 1 98.94 174 LEU B O 1
ATOM 4010 N N . ASN B 1 175 ? -2.627 -20.016 -0.737 1 98.88 175 ASN B N 1
ATOM 4011 C CA . ASN B 1 175 ? -3.949 -19.812 -1.313 1 98.88 175 ASN B CA 1
ATOM 4012 C C . ASN B 1 175 ? -4.879 -19.094 -0.335 1 98.88 175 ASN B C 1
ATOM 4014 O O . ASN B 1 175 ? -5.414 -19.719 0.583 1 98.88 175 ASN B O 1
ATOM 4018 N N . ASN B 1 176 ? -5.059 -17.828 -0.563 1 98.38 176 ASN B N 1
ATOM 4019 C CA . ASN B 1 176 ? -5.82 -17.031 0.401 1 98.38 176 ASN B CA 1
ATOM 4020 C C . ASN B 1 176 ? -7.309 -17.031 0.062 1 98.38 176 ASN B C 1
ATOM 4022 O O . ASN B 1 176 ? -8.023 -16.094 0.422 1 98.38 176 ASN B O 1
ATOM 4026 N N . PHE B 1 177 ? -7.781 -18.094 -0.613 1 98.25 177 PHE B N 1
ATOM 4027 C CA . PHE B 1 177 ? -9.195 -18.281 -0.92 1 98.25 177 PHE B CA 1
ATOM 4028 C C . PHE B 1 177 ? -9.727 -19.547 -0.244 1 98.25 177 PHE B C 1
ATOM 4030 O O . PHE B 1 177 ? -10.773 -20.062 -0.625 1 98.25 177 PHE B O 1
ATOM 4037 N N . MET B 1 178 ? -9.039 -20.016 0.731 1 97.62 178 MET B N 1
ATOM 4038 C CA . MET B 1 178 ? -9.383 -21.297 1.345 1 97.62 178 MET B CA 1
ATOM 4039 C C . MET B 1 178 ? -9.961 -21.094 2.742 1 97.62 178 MET B C 1
ATOM 4041 O O . MET B 1 178 ? -10.461 -22.031 3.359 1 97.62 178 MET B O 1
ATOM 4045 N N . GLY B 1 179 ? -9.914 -19.859 3.225 1 97.31 179 GLY B N 1
ATOM 4046 C CA . GLY B 1 179 ? -10.414 -19.594 4.562 1 97.31 179 GLY B CA 1
ATOM 4047 C C . GLY B 1 179 ? -11.875 -19.188 4.586 1 97.31 179 GLY B C 1
ATOM 4048 O O . GLY B 1 179 ? -12.602 -19.406 3.609 1 97.31 179 GLY B O 1
ATOM 4049 N N . ALA B 1 180 ? -12.297 -18.578 5.715 1 97.12 180 ALA B N 1
ATOM 4050 C CA . ALA B 1 180 ? -13.695 -18.266 5.988 1 97.12 180 ALA B CA 1
ATOM 4051 C C . ALA B 1 180 ? -14.211 -17.188 5.031 1 97.12 180 ALA B C 1
ATOM 4053 O O . ALA B 1 180 ? -15.398 -17.188 4.695 1 97.12 180 ALA B O 1
ATOM 4054 N N . THR B 1 181 ? -13.359 -16.328 4.562 1 97.12 181 THR B N 1
ATOM 4055 C CA . THR B 1 181 ? -13.789 -15.203 3.744 1 97.12 181 THR B CA 1
ATOM 4056 C C . THR B 1 181 ? -14.273 -15.68 2.379 1 97.12 181 THR B C 1
ATOM 4058 O O . THR B 1 181 ? -14.945 -14.938 1.66 1 97.12 181 THR B O 1
ATOM 4061 N N . TRP B 1 182 ? -13.914 -16.922 2.025 1 96.25 182 TRP B N 1
ATOM 4062 C CA . TRP B 1 182 ? -14.344 -17.453 0.736 1 96.25 182 TRP B CA 1
ATOM 4063 C C . TRP B 1 182 ? -15.188 -18.703 0.919 1 96.25 182 TRP B C 1
ATOM 4065 O O . TRP B 1 182 ? -15.297 -19.531 0.007 1 96.25 182 TRP B O 1
ATOM 4075 N N . ASP B 1 183 ? -15.672 -18.906 2.141 1 94.62 183 ASP B N 1
ATOM 4076 C CA . ASP B 1 183 ? -16.672 -19.922 2.469 1 94.62 183 ASP B CA 1
ATOM 4077 C C . ASP B 1 183 ? -18.062 -19.297 2.559 1 94.62 183 ASP B C 1
ATOM 4079 O O . ASP B 1 183 ? -18.375 -18.594 3.521 1 94.62 183 ASP B O 1
ATOM 4083 N N . LYS B 1 184 ? -18.859 -19.641 1.619 1 92.88 184 LYS B N 1
ATOM 4084 C CA . LYS B 1 184 ? -20.172 -19.047 1.51 1 92.88 184 LYS B CA 1
ATOM 4085 C C . LYS B 1 184 ? -21 -19.281 2.771 1 92.88 184 LYS B C 1
ATOM 4087 O O . LYS B 1 184 ? -21.906 -18.516 3.09 1 92.88 184 LYS B O 1
ATOM 4092 N N . SER B 1 185 ? -20.75 -20.344 3.455 1 94.31 185 SER B N 1
ATOM 4093 C CA . SER B 1 185 ? -21.516 -20.688 4.641 1 94.31 185 SER B CA 1
ATOM 4094 C C . SER B 1 185 ? -21.016 -19.938 5.867 1 94.31 185 SER B C 1
ATOM 4096 O O . SER B 1 185 ? -21.656 -19.984 6.926 1 94.31 185 SER B O 1
ATOM 4098 N N . SER B 1 186 ? -19.938 -19.25 5.723 1 95.19 186 SER B N 1
ATOM 4099 C CA . SER B 1 186 ? -19.344 -18.531 6.848 1 95.19 186 SER B CA 1
ATOM 4100 C C . SER B 1 186 ? -19.953 -17.141 7.008 1 95.19 186 SER B C 1
ATOM 4102 O O . SER B 1 186 ? -20.234 -16.469 6.016 1 95.19 186 SER B O 1
ATOM 4104 N N . ASP B 1 187 ? -20.031 -16.609 8.281 1 95.44 187 ASP B N 1
ATOM 4105 C CA . ASP B 1 187 ? -20.5 -15.258 8.57 1 95.44 187 ASP B CA 1
ATOM 4106 C C . ASP B 1 187 ? -19.453 -14.219 8.18 1 95.44 187 ASP B C 1
ATOM 4108 O O . ASP B 1 187 ? -19.75 -13.016 8.148 1 95.44 187 ASP B O 1
ATOM 4112 N N . GLN B 1 188 ? -18.328 -14.727 7.82 1 95.62 188 GLN B N 1
ATOM 4113 C CA . GLN B 1 188 ? -17.234 -13.836 7.434 1 95.62 188 GLN B CA 1
ATOM 4114 C C . GLN B 1 188 ? -17.078 -13.781 5.918 1 95.62 188 GLN B C 1
ATOM 4116 O O . GLN B 1 188 ? -16.078 -13.266 5.41 1 95.62 188 GLN B O 1
ATOM 4121 N N . PHE B 1 189 ? -18.062 -14.344 5.203 1 95.25 189 PHE B N 1
ATOM 4122 C CA . PHE B 1 189 ? -17.984 -14.406 3.748 1 95.25 189 PHE B CA 1
ATOM 4123 C C . PHE B 1 189 ? -17.844 -13.016 3.148 1 95.25 189 PHE B C 1
ATOM 4125 O O . PHE B 1 189 ? -18.719 -12.164 3.344 1 95.25 189 PHE B O 1
ATOM 4132 N N . ASN B 1 190 ? -16.75 -12.742 2.535 1 96.94 190 ASN B N 1
ATOM 4133 C CA . ASN B 1 190 ? -16.406 -11.5 1.861 1 96.94 190 ASN B CA 1
ATOM 4134 C C . ASN B 1 190 ? -15.32 -11.727 0.806 1 96.94 190 ASN B C 1
ATOM 4136 O O . ASN B 1 190 ? -14.125 -11.703 1.116 1 96.94 190 ASN B O 1
ATOM 4140 N N . LYS B 1 191 ? -15.648 -11.828 -0.438 1 96.06 191 LYS B N 1
ATOM 4141 C CA . LYS B 1 191 ? -14.742 -12.203 -1.516 1 96.06 191 LYS B CA 1
ATOM 4142 C C . LYS B 1 191 ? -13.711 -11.102 -1.771 1 96.06 191 LYS B C 1
ATOM 4144 O O . LYS B 1 191 ? -12.734 -11.32 -2.49 1 96.06 191 LYS B O 1
ATOM 4149 N N . GLY B 1 192 ? -13.977 -10 -1.199 1 96.69 192 GLY B N 1
ATOM 4150 C CA . GLY B 1 192 ? -13.008 -8.922 -1.318 1 96.69 192 GLY B CA 1
ATOM 4151 C C . GLY B 1 192 ? -11.812 -9.086 -0.402 1 96.69 192 GLY B C 1
ATOM 4152 O O . GLY B 1 192 ? -10.828 -8.352 -0.521 1 96.69 192 GLY B O 1
ATOM 4153 N N . LEU B 1 193 ? -11.883 -10.023 0.521 1 97.81 193 LEU B N 1
ATOM 4154 C CA . LEU B 1 193 ? -10.82 -10.305 1.478 1 97.81 193 LEU B CA 1
ATOM 4155 C C . LEU B 1 193 ? -10.32 -11.734 1.331 1 97.81 193 LEU B C 1
ATOM 4157 O O . LEU B 1 193 ? -11.102 -12.648 1.055 1 97.81 193 LEU B O 1
ATOM 4161 N N . GLY B 1 194 ? -9.023 -11.906 1.553 1 98.38 194 GLY B N 1
ATOM 4162 C CA . GLY B 1 194 ? -8.445 -13.234 1.544 1 98.38 194 GLY B CA 1
ATOM 4163 C C . GLY B 1 194 ? -8.25 -13.812 2.936 1 98.38 194 GLY B C 1
ATOM 4164 O O . GLY B 1 194 ? -8.094 -13.062 3.904 1 98.38 194 GLY B O 1
ATOM 4165 N N . SER B 1 195 ? -8.281 -15.039 3.043 1 98.56 195 SER B N 1
ATOM 4166 C CA . SER B 1 195 ? -7.93 -15.812 4.23 1 98.56 195 SER B CA 1
ATOM 4167 C C . SER B 1 195 ? -7.438 -17.203 3.861 1 98.56 195 SER B C 1
ATOM 4169 O O . SER B 1 195 ? -7.715 -17.688 2.764 1 98.56 195 SER B O 1
ATOM 4171 N N . LEU B 1 196 ? -6.723 -17.891 4.715 1 98.62 196 LEU B N 1
ATOM 4172 C CA . LEU B 1 196 ? -6.039 -19.125 4.363 1 98.62 196 LEU B CA 1
ATOM 4173 C C . LEU B 1 196 ? -6.758 -20.328 4.961 1 98.62 196 LEU B C 1
ATOM 4175 O O . LEU B 1 196 ? -6.773 -21.422 4.363 1 98.62 196 LEU B O 1
ATOM 4179 N N . GLY B 1 197 ? -7.348 -20.203 6.145 1 98.06 197 GLY B N 1
ATOM 4180 C CA . GLY B 1 197 ? -7.82 -21.328 6.938 1 98.06 197 GLY B CA 1
ATOM 4181 C C . GLY B 1 197 ? -6.754 -21.906 7.848 1 98.06 197 GLY B C 1
ATOM 4182 O O . GLY B 1 197 ? -5.57 -21.906 7.504 1 98.06 197 GLY B O 1
ATOM 4183 N N . VAL B 1 198 ? -7.184 -22.484 8.938 1 97.44 198 VAL B N 1
ATOM 4184 C CA . VAL B 1 198 ? -6.297 -22.922 10.008 1 97.44 198 VAL B CA 1
ATOM 4185 C C . VAL B 1 198 ? -5.375 -24.031 9.492 1 97.44 198 VAL B C 1
ATOM 4187 O O . VAL B 1 198 ? -4.188 -24.047 9.82 1 97.44 198 VAL B O 1
ATOM 4190 N N . GLU B 1 199 ? -5.891 -24.906 8.672 1 98.19 199 GLU B N 1
ATOM 4191 C CA . GLU B 1 199 ? -5.098 -26.016 8.141 1 98.19 199 GLU B CA 1
ATOM 4192 C C . GLU B 1 199 ? -3.902 -25.516 7.344 1 98.19 199 GLU B C 1
ATOM 4194 O O . GLU B 1 199 ? -2.771 -25.953 7.559 1 98.19 199 GLU B O 1
ATOM 4199 N N . GLN B 1 200 ? -4.141 -24.609 6.477 1 98.62 200 GLN B N 1
ATOM 4200 C CA . GLN B 1 200 ? -3.061 -24.062 5.656 1 98.62 200 GLN B CA 1
ATOM 4201 C C . GLN B 1 200 ? -2.094 -23.234 6.5 1 98.62 200 GLN B C 1
ATOM 4203 O O . GLN B 1 200 ? -0.882 -23.266 6.273 1 98.62 200 GLN B O 1
ATOM 4208 N N . LEU B 1 201 ? -2.613 -22.453 7.473 1 98.69 201 LEU B N 1
ATOM 4209 C CA . LEU B 1 201 ? -1.754 -21.688 8.367 1 98.69 201 LEU B CA 1
ATOM 4210 C C . LEU B 1 201 ? -0.783 -22.594 9.109 1 98.69 201 LEU B C 1
ATOM 4212 O O . LEU B 1 201 ? 0.41 -22.297 9.195 1 98.69 201 LEU B O 1
ATOM 4216 N N . ASN B 1 202 ? -1.339 -23.688 9.609 1 98.69 202 ASN B N 1
ATOM 4217 C CA . ASN B 1 202 ? -0.484 -24.656 10.289 1 98.69 202 ASN B CA 1
ATOM 4218 C C . ASN B 1 202 ? 0.56 -25.234 9.344 1 98.69 202 ASN B C 1
ATOM 4220 O O . ASN B 1 202 ? 1.728 -25.375 9.711 1 98.69 202 ASN B O 1
ATOM 4224 N N . TRP B 1 203 ? 0.101 -25.609 8.211 1 98.88 203 TRP B N 1
ATOM 4225 C CA . TRP B 1 203 ? 0.997 -26.141 7.195 1 98.88 203 TRP B CA 1
ATOM 4226 C C . TRP B 1 203 ? 2.109 -25.156 6.867 1 98.88 203 TRP B C 1
ATOM 4228 O O . TRP B 1 203 ? 3.285 -25.531 6.828 1 98.88 203 TRP B O 1
ATOM 4238 N N . PHE B 1 204 ? 1.758 -23.938 6.688 1 98.88 204 PHE B N 1
ATOM 4239 C CA . PHE B 1 204 ? 2.707 -22.891 6.336 1 98.88 204 PHE B CA 1
ATOM 4240 C C . PHE B 1 204 ? 3.738 -22.703 7.441 1 98.88 204 PHE B C 1
ATOM 4242 O O . PHE B 1 204 ? 4.938 -22.625 7.172 1 98.88 204 PHE B O 1
ATOM 4249 N N . GLU B 1 205 ? 3.248 -22.562 8.633 1 98.62 205 GLU B N 1
ATOM 4250 C CA . GLU B 1 205 ? 4.188 -22.422 9.75 1 98.62 205 GLU B CA 1
ATOM 4251 C C . GLU B 1 205 ? 5.184 -23.578 9.766 1 98.62 205 GLU B C 1
ATOM 4253 O O . GLU B 1 205 ? 6.367 -23.375 10.055 1 98.62 205 GLU B O 1
ATOM 4258 N N . GLY B 1 206 ? 4.656 -24.766 9.484 1 98.69 206 GLY B N 1
ATOM 4259 C CA . GLY B 1 206 ? 5.543 -25.906 9.383 1 98.69 206 GLY B CA 1
ATOM 4260 C C . GLY B 1 206 ? 6.637 -25.734 8.352 1 98.69 206 GLY B C 1
ATOM 4261 O O . GLY B 1 206 ? 7.773 -26.156 8.562 1 98.69 206 GLY B O 1
ATOM 4262 N N . GLN B 1 207 ? 6.305 -25.062 7.25 1 98.5 207 GLN B N 1
ATOM 4263 C CA . GLN B 1 207 ? 7.27 -24.844 6.18 1 98.5 207 GLN B CA 1
ATOM 4264 C C . GLN B 1 207 ? 8.375 -23.891 6.633 1 98.5 207 GLN B C 1
ATOM 4266 O O . GLN B 1 207 ? 9.469 -23.875 6.055 1 98.5 207 GLN B O 1
ATOM 4271 N N . LEU B 1 208 ? 8.141 -23.094 7.645 1 98.31 208 LEU B N 1
ATOM 4272 C CA . LEU B 1 208 ? 9.039 -22 7.988 1 98.31 208 LEU B CA 1
ATOM 4273 C C . LEU B 1 208 ? 9.961 -22.391 9.141 1 98.31 208 LEU B C 1
ATOM 4275 O O . LEU B 1 208 ? 10.922 -21.688 9.438 1 98.31 208 LEU B O 1
ATOM 4279 N N . GLN B 1 209 ? 9.781 -23.484 9.758 1 97.25 209 GLN B N 1
ATOM 4280 C CA . GLN B 1 209 ? 10.414 -23.828 11.031 1 97.25 209 GLN B CA 1
ATOM 4281 C C . GLN B 1 209 ? 11.922 -24 10.859 1 97.25 209 GLN B C 1
ATOM 4283 O O . GLN B 1 209 ? 12.695 -23.672 11.758 1 97.25 209 GLN B O 1
ATOM 4288 N N . ASP B 1 210 ? 12.352 -24.484 9.742 1 96.5 210 ASP B N 1
ATOM 4289 C CA . ASP B 1 210 ? 13.781 -24.734 9.547 1 96.5 210 ASP B CA 1
ATOM 4290 C C . ASP B 1 210 ? 14.508 -23.469 9.125 1 96.5 210 ASP B C 1
ATOM 4292 O O . ASP B 1 210 ? 15.727 -23.484 8.906 1 96.5 210 ASP B O 1
ATOM 4296 N N . ARG B 1 211 ? 13.805 -22.375 8.852 1 93.94 211 ARG B N 1
ATOM 4297 C CA . ARG B 1 211 ? 14.297 -21.016 8.633 1 93.94 211 ARG B CA 1
ATOM 4298 C C . ARG B 1 211 ? 15.148 -20.953 7.363 1 93.94 211 ARG B C 1
ATOM 4300 O O . ARG B 1 211 ? 16.109 -20.172 7.293 1 93.94 211 ARG B O 1
ATOM 4307 N N . LYS B 1 212 ? 14.844 -21.844 6.355 1 96 212 LYS B N 1
ATOM 4308 C CA . LYS B 1 212 ? 15.414 -21.703 5.02 1 96 212 LYS B CA 1
ATOM 4309 C C . LYS B 1 212 ? 14.977 -20.391 4.371 1 96 212 LYS B C 1
ATOM 4311 O O . LYS B 1 212 ? 13.836 -19.953 4.547 1 96 212 LYS B O 1
ATOM 4316 N N . PRO B 1 213 ? 16 -19.734 3.65 1 98.19 213 PRO B N 1
ATOM 4317 C CA . PRO B 1 213 ? 15.492 -18.594 2.879 1 98.19 213 PRO B CA 1
ATOM 4318 C C . PRO B 1 213 ? 14.281 -18.953 2.02 1 98.19 213 PRO B C 1
ATOM 4320 O O . PRO B 1 213 ? 14.328 -19.922 1.268 1 98.19 213 PRO B O 1
ATOM 4323 N N . THR B 1 214 ? 13.227 -18.156 2.178 1 98.69 214 THR B N 1
ATOM 4324 C CA . THR B 1 214 ? 11.93 -18.531 1.62 1 98.69 214 THR B CA 1
ATOM 4325 C C . THR B 1 214 ? 11.344 -17.391 0.787 1 98.69 214 THR B C 1
ATOM 4327 O O . THR B 1 214 ? 11.445 -16.219 1.168 1 98.69 214 THR B O 1
ATOM 4330 N N . VAL B 1 215 ? 10.812 -17.703 -0.337 1 98.88 215 VAL B N 1
ATOM 4331 C CA . VAL B 1 215 ? 10 -16.797 -1.146 1 98.88 215 VAL B CA 1
ATOM 4332 C C . VAL B 1 215 ? 8.547 -17.266 -1.129 1 98.88 215 VAL B C 1
ATOM 4334 O O . VAL B 1 215 ? 8.258 -18.438 -1.367 1 98.88 215 VAL B O 1
ATOM 4337 N N . VAL B 1 216 ? 7.672 -16.344 -0.837 1 98.94 216 VAL B N 1
ATOM 4338 C CA . VAL B 1 216 ? 6.254 -16.672 -0.72 1 98.94 216 VAL B CA 1
ATOM 4339 C C . VAL B 1 216 ? 5.477 -16.016 -1.858 1 98.94 216 VAL B C 1
ATOM 4341 O O . VAL B 1 216 ? 5.664 -14.828 -2.145 1 98.94 216 VAL B O 1
ATOM 4344 N N . PHE B 1 217 ? 4.637 -16.781 -2.498 1 98.94 217 PHE B N 1
ATOM 4345 C CA . PHE B 1 217 ? 3.688 -16.297 -3.492 1 98.94 217 PHE B CA 1
ATOM 4346 C C . PHE B 1 217 ? 2.258 -16.406 -2.982 1 98.94 217 PHE B C 1
ATOM 4348 O O . PHE B 1 217 ? 1.876 -17.438 -2.424 1 98.94 217 PHE B O 1
ATOM 4355 N N . ILE B 1 218 ? 1.503 -15.359 -3.143 1 98.88 218 ILE B N 1
ATOM 4356 C CA . ILE B 1 218 ? 0.103 -15.266 -2.746 1 98.88 218 ILE B CA 1
ATOM 4357 C C . ILE B 1 218 ? -0.644 -14.344 -3.711 1 98.88 218 ILE B C 1
ATOM 4359 O O . ILE B 1 218 ? -0.041 -13.469 -4.336 1 98.88 218 ILE B O 1
ATOM 4363 N N . HIS B 1 219 ? -1.91 -14.516 -3.844 1 98.88 219 HIS B N 1
ATOM 4364 C CA . HIS B 1 219 ? -2.535 -13.758 -4.922 1 98.88 219 HIS B CA 1
ATOM 4365 C C . HIS B 1 219 ? -3.016 -12.398 -4.434 1 98.88 219 HIS B C 1
ATOM 4367 O O . HIS B 1 219 ? -2.584 -11.359 -4.945 1 98.88 219 HIS B O 1
ATOM 4373 N N . TYR B 1 220 ? -3.979 -12.422 -3.449 1 98.81 220 TYR B N 1
ATOM 4374 C CA . TYR B 1 220 ? -4.363 -11.141 -2.867 1 98.81 220 TYR B CA 1
ATOM 4375 C C . TYR B 1 220 ? -3.195 -10.508 -2.125 1 98.81 220 TYR B C 1
ATOM 4377 O O . TYR B 1 220 ? -2.51 -11.172 -1.347 1 98.81 220 TYR B O 1
ATOM 4385 N N . PRO B 1 221 ? -2.879 -9.242 -2.467 1 98.69 221 PRO B N 1
ATOM 4386 C CA . PRO B 1 221 ? -1.889 -8.555 -1.631 1 98.69 221 PRO B CA 1
ATOM 4387 C C . PRO B 1 221 ? -2.238 -8.602 -0.146 1 98.69 221 PRO B C 1
ATOM 4389 O O . PRO B 1 221 ? -3.418 -8.625 0.214 1 98.69 221 PRO B O 1
ATOM 4392 N N . LEU B 1 222 ? -1.229 -8.539 0.701 1 98.38 222 LEU B N 1
ATOM 4393 C CA . LEU B 1 222 ? -1.392 -8.711 2.141 1 98.38 222 LEU B CA 1
ATOM 4394 C C . LEU B 1 222 ? -2.34 -7.652 2.705 1 98.38 222 LEU B C 1
ATOM 4396 O O . LEU B 1 222 ? -3.023 -7.898 3.701 1 98.38 222 LEU B O 1
ATOM 4400 N N . TRP B 1 223 ? -2.463 -6.574 2.043 1 96 223 TRP B N 1
ATOM 4401 C CA . TRP B 1 223 ? -3.348 -5.48 2.438 1 96 223 TRP B CA 1
ATOM 4402 C C . TRP B 1 223 ? -4.793 -5.961 2.535 1 96 223 TRP B C 1
ATOM 4404 O O . TRP B 1 223 ? -5.562 -5.469 3.363 1 96 223 TRP B O 1
ATOM 4414 N N . ILE B 1 224 ? -5.156 -6.914 1.728 1 97.62 224 ILE B N 1
ATOM 4415 C CA . ILE B 1 224 ? -6.551 -7.336 1.708 1 97.62 224 ILE B CA 1
ATOM 4416 C C . ILE B 1 224 ? -6.652 -8.797 2.135 1 97.62 224 ILE B C 1
ATOM 4418 O O . ILE B 1 224 ? -7.543 -9.523 1.684 1 97.62 224 ILE B O 1
ATOM 4422 N N . VAL B 1 225 ? -5.711 -9.227 2.898 1 98.06 225 VAL B N 1
ATOM 4423 C CA . VAL B 1 225 ? -5.777 -10.516 3.586 1 98.06 225 VAL B CA 1
ATOM 4424 C C . VAL B 1 225 ? -5.984 -10.289 5.082 1 98.06 225 VAL B C 1
ATOM 4426 O O . VAL B 1 225 ? -5.328 -9.445 5.688 1 98.06 225 VAL B O 1
ATOM 4429 N N . VAL B 1 226 ? -6.914 -11.016 5.641 1 96.94 226 VAL B N 1
ATOM 4430 C CA . VAL B 1 226 ? -7.164 -10.852 7.07 1 96.94 226 VAL B CA 1
ATOM 4431 C C . VAL B 1 226 ? -5.883 -11.133 7.855 1 96.94 226 VAL B C 1
ATOM 4433 O O . VAL B 1 226 ? -5.191 -12.117 7.59 1 96.94 226 VAL B O 1
ATOM 4436 N N . PRO B 1 227 ? -5.555 -10.266 8.789 1 95.62 227 PRO B N 1
ATOM 4437 C CA . PRO B 1 227 ? -4.293 -10.438 9.508 1 95.62 227 PRO B CA 1
ATOM 4438 C C . PRO B 1 227 ? -4.246 -11.719 10.336 1 95.62 227 PRO B C 1
ATOM 4440 O O . PRO B 1 227 ? -3.23 -12.422 10.344 1 95.62 227 PRO B O 1
ATOM 4443 N N . THR B 1 228 ? -5.379 -11.938 11.109 1 96.06 228 THR B N 1
ATOM 4444 C CA . THR B 1 228 ? -5.516 -13.117 11.953 1 96.06 228 THR B CA 1
ATOM 4445 C C . THR B 1 228 ? -6.816 -13.852 11.656 1 96.06 228 THR B C 1
ATOM 4447 O O . THR B 1 228 ? -7.762 -13.266 11.125 1 96.06 228 THR B O 1
ATOM 4450 N N . GLU B 1 229 ? -6.852 -15.148 11.945 1 96.38 229 GLU B N 1
ATOM 4451 C CA . GLU B 1 229 ? -8.039 -15.953 11.664 1 96.38 229 GLU B CA 1
ATOM 4452 C C . GLU B 1 229 ? -8.539 -16.656 12.922 1 96.38 229 GLU B C 1
ATOM 4454 O O . GLU B 1 229 ? -9.742 -16.891 13.07 1 96.38 229 GLU B O 1
ATOM 4459 N N . VAL B 1 230 ? -7.59 -17 13.859 1 93.88 230 VAL B N 1
ATOM 4460 C CA . VAL B 1 230 ? -7.934 -17.578 15.156 1 93.88 230 VAL B CA 1
ATOM 4461 C C . VAL B 1 230 ? -7.176 -16.859 16.266 1 93.88 230 VAL B C 1
ATOM 4463 O O . VAL B 1 230 ? -5.961 -17.031 16.406 1 93.88 230 VAL B O 1
ATOM 4466 N N . LYS B 1 231 ? -7.938 -16.062 17 1 92.38 231 LYS B N 1
ATOM 4467 C CA . LYS B 1 231 ? -7.309 -15.227 18.016 1 92.38 231 LYS B CA 1
ATOM 4468 C C . LYS B 1 231 ? -6.168 -14.414 17.422 1 92.38 231 LYS B C 1
ATOM 4470 O O . LYS B 1 231 ? -6.379 -13.617 16.516 1 92.38 231 LYS B O 1
ATOM 4475 N N . ASP B 1 232 ? -4.906 -14.695 17.859 1 92.88 232 ASP B N 1
ATOM 4476 C CA . ASP B 1 232 ? -3.764 -13.922 17.391 1 92.88 232 ASP B CA 1
ATOM 4477 C C . ASP B 1 232 ? -2.971 -14.695 16.344 1 92.88 232 ASP B C 1
ATOM 4479 O O . ASP B 1 232 ? -1.899 -14.266 15.914 1 92.88 232 ASP B O 1
ATOM 4483 N N . TYR B 1 233 ? -3.598 -15.797 15.906 1 96.25 233 TYR B N 1
ATOM 4484 C CA . TYR B 1 233 ? -2.945 -16.656 14.922 1 96.25 233 TYR B CA 1
ATOM 4485 C C . TYR B 1 233 ? -3.436 -16.328 13.516 1 96.25 233 TYR B C 1
ATOM 4487 O O . TYR B 1 233 ? -4.641 -16.234 13.281 1 96.25 233 TYR B O 1
ATOM 4495 N N . GLY B 1 234 ? -2.51 -16.172 12.633 1 97.94 234 GLY B N 1
ATOM 4496 C CA . GLY B 1 234 ? -2.84 -15.812 11.266 1 97.94 234 GLY B CA 1
ATOM 4497 C C . GLY B 1 234 ? -1.619 -15.523 10.414 1 97.94 234 GLY B C 1
ATOM 4498 O O . GLY B 1 234 ? -0.488 -15.773 10.836 1 97.94 234 GLY B O 1
ATOM 4499 N N . LEU B 1 235 ? -1.885 -15.117 9.211 1 98.62 235 LEU B N 1
ATOM 4500 C CA . LEU B 1 235 ? -0.816 -14.938 8.234 1 98.62 235 LEU B CA 1
ATOM 4501 C C . LEU B 1 235 ? 0.128 -13.82 8.648 1 98.62 235 LEU B C 1
ATOM 4503 O O . LEU B 1 235 ? 1.35 -13.984 8.617 1 98.62 235 LEU B O 1
ATOM 4507 N N . HIS B 1 236 ? -0.403 -12.656 9.039 1 97.69 236 HIS B N 1
ATOM 4508 C CA . HIS B 1 236 ? 0.452 -11.508 9.336 1 97.69 236 HIS B CA 1
ATOM 4509 C C . HIS B 1 236 ? 1.389 -11.812 10.508 1 97.69 236 HIS B C 1
ATOM 4511 O O . HIS B 1 236 ? 2.6 -11.609 10.398 1 97.69 236 HIS B O 1
ATOM 4517 N N . PRO B 1 237 ? 0.892 -12.352 11.633 1 97.19 237 PRO B N 1
ATOM 4518 C CA . PRO B 1 237 ? 1.806 -12.711 12.719 1 97.19 237 PRO B CA 1
ATOM 4519 C C . PRO B 1 237 ? 2.873 -13.711 12.281 1 97.19 237 PRO B C 1
ATOM 4521 O O . PRO B 1 237 ? 4.023 -13.625 12.711 1 97.19 237 PRO B O 1
ATOM 4524 N N . LEU B 1 238 ? 2.492 -14.656 11.43 1 98.38 238 LEU B N 1
ATOM 4525 C CA . LEU B 1 238 ? 3.459 -15.641 10.953 1 98.38 238 LEU B CA 1
ATOM 4526 C C . LEU B 1 238 ? 4.551 -14.969 10.125 1 98.38 238 LEU B C 1
ATOM 4528 O O . LEU B 1 238 ? 5.734 -15.297 10.273 1 98.38 238 LEU B O 1
ATOM 4532 N N . LEU B 1 239 ? 4.137 -14.086 9.289 1 98.56 239 LEU B N 1
ATOM 4533 C CA . LEU B 1 239 ? 5.105 -13.367 8.469 1 98.56 239 LEU B CA 1
ATOM 4534 C C . LEU B 1 239 ? 6.074 -12.57 9.336 1 98.56 239 LEU B C 1
ATOM 4536 O O . LEU B 1 239 ? 7.281 -12.555 9.07 1 98.56 239 LEU B O 1
ATOM 4540 N N . TYR B 1 240 ? 5.578 -11.938 10.312 1 96.44 240 TYR B N 1
ATOM 4541 C CA . TYR B 1 240 ? 6.426 -11.164 11.211 1 96.44 240 TYR B CA 1
ATOM 4542 C C . TYR B 1 240 ? 7.383 -12.07 11.984 1 96.44 240 TYR B C 1
ATOM 4544 O O . TYR B 1 240 ? 8.57 -11.766 12.109 1 96.44 240 TYR B O 1
ATOM 4552 N N . LYS B 1 241 ? 6.832 -13.141 12.469 1 96.88 241 LYS B N 1
ATOM 4553 C CA . LYS B 1 241 ? 7.617 -14.078 13.258 1 96.88 241 LYS B CA 1
ATOM 4554 C C . LYS B 1 241 ? 8.805 -14.617 12.461 1 96.88 241 LYS B C 1
ATOM 4556 O O . LYS B 1 241 ? 9.898 -14.797 13 1 96.88 241 LYS B O 1
ATOM 4561 N N . TYR B 1 242 ? 8.586 -14.836 11.195 1 98.12 242 TYR B N 1
ATOM 4562 C CA . TYR B 1 242 ? 9.602 -15.5 10.383 1 98.12 242 TYR B CA 1
ATOM 4563 C C . TYR B 1 242 ? 10.18 -14.547 9.352 1 98.12 242 TYR B C 1
ATOM 4565 O O . TYR B 1 242 ? 10.688 -14.984 8.312 1 98.12 242 TYR B O 1
ATOM 4573 N N . ARG B 1 243 ? 10.109 -13.211 9.602 1 97.19 243 ARG B N 1
ATOM 4574 C CA . ARG B 1 243 ? 10.461 -12.18 8.633 1 97.19 243 ARG B CA 1
ATOM 4575 C C . ARG B 1 243 ? 11.93 -12.289 8.227 1 97.19 243 ARG B C 1
ATOM 4577 O O . ARG B 1 243 ? 12.297 -11.93 7.102 1 97.19 243 ARG B O 1
ATOM 4584 N N . ASP B 1 244 ? 12.789 -12.852 9.07 1 96.12 244 ASP B N 1
ATOM 4585 C CA . ASP B 1 244 ? 14.219 -12.898 8.797 1 96.12 244 ASP B CA 1
ATOM 4586 C C . ASP B 1 244 ? 14.539 -13.977 7.762 1 96.12 244 ASP B C 1
ATOM 4588 O O . ASP B 1 244 ? 15.57 -13.898 7.082 1 96.12 244 ASP B O 1
ATOM 4592 N N . SER B 1 245 ? 13.672 -14.93 7.664 1 96.94 245 SER B N 1
ATOM 4593 C CA . SER B 1 245 ? 13.93 -16.016 6.727 1 96.94 245 SER B CA 1
ATOM 4594 C C . SER B 1 245 ? 13.148 -15.828 5.43 1 96.94 245 SER B C 1
ATOM 4596 O O . SER B 1 245 ? 13.531 -16.359 4.387 1 96.94 245 SER B O 1
ATOM 4598 N N . ILE B 1 246 ? 12.062 -15.109 5.496 1 98.5 246 ILE B N 1
ATOM 4599 C CA . ILE B 1 246 ? 11.266 -14.859 4.301 1 98.5 246 ILE B CA 1
ATOM 4600 C C . ILE B 1 246 ? 11.859 -13.688 3.523 1 98.5 246 ILE B C 1
ATOM 4602 O O . ILE B 1 246 ? 11.836 -12.547 3.998 1 98.5 246 ILE B O 1
ATOM 4606 N N . GLN B 1 247 ? 12.305 -13.977 2.35 1 98.19 247 GLN B N 1
ATOM 4607 C CA . GLN B 1 247 ? 13.016 -12.969 1.565 1 98.19 247 GLN B CA 1
ATOM 4608 C C . GLN B 1 247 ? 12.039 -12.078 0.798 1 98.19 247 GLN B C 1
ATOM 4610 O O . GLN B 1 247 ? 12.359 -10.93 0.493 1 98.19 247 GLN B O 1
ATOM 4615 N N . LEU B 1 248 ? 10.93 -12.625 0.479 1 98.69 248 LEU B N 1
ATOM 4616 C CA . LEU B 1 248 ? 9.977 -11.93 -0.372 1 98.69 248 LEU B CA 1
ATOM 4617 C C . LEU B 1 248 ? 8.586 -12.555 -0.256 1 98.69 248 LEU B C 1
ATOM 4619 O O . LEU B 1 248 ? 8.4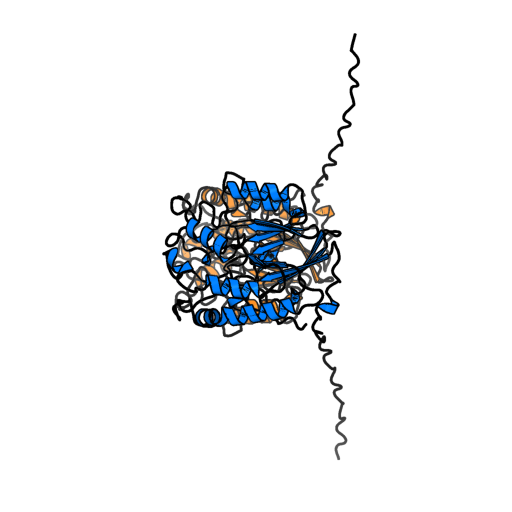53 -13.773 -0.215 1 98.69 248 LEU B O 1
ATOM 4623 N N . VAL B 1 249 ? 7.641 -11.719 -0.177 1 98.88 249 VAL B N 1
ATOM 4624 C CA . VAL B 1 249 ? 6.258 -12.086 -0.474 1 98.88 249 VAL B CA 1
ATOM 4625 C C . VAL B 1 249 ? 5.793 -11.359 -1.737 1 98.88 249 VAL B C 1
ATOM 4627 O O . VAL B 1 249 ? 5.723 -10.133 -1.767 1 98.88 249 VAL B O 1
ATOM 4630 N N . ALA B 1 250 ? 5.469 -12.062 -2.795 1 98.88 250 ALA B N 1
ATOM 4631 C CA . ALA B 1 250 ? 5 -11.5 -4.059 1 98.88 250 ALA B CA 1
ATOM 4632 C C . ALA B 1 250 ? 3.529 -11.828 -4.293 1 98.88 250 ALA B C 1
ATOM 4634 O O . ALA B 1 250 ? 3.111 -12.977 -4.152 1 98.88 250 ALA B O 1
ATOM 4635 N N . ALA B 1 251 ? 2.771 -10.789 -4.59 1 98.88 251 ALA B N 1
ATOM 4636 C CA . ALA B 1 251 ? 1.341 -10.945 -4.84 1 98.88 251 ALA B CA 1
ATOM 4637 C C . ALA B 1 251 ? 0.963 -10.414 -6.219 1 98.88 251 ALA B C 1
ATOM 4639 O O . ALA B 1 251 ? 1.808 -9.867 -6.934 1 98.88 251 ALA B O 1
ATOM 4640 N N . GLY B 1 252 ? -0.258 -10.703 -6.672 1 98.69 252 GLY B N 1
ATOM 4641 C CA . GLY B 1 252 ? -0.847 -10.164 -7.891 1 98.69 252 GLY B CA 1
ATOM 4642 C C . GLY B 1 252 ? -2.16 -9.445 -7.648 1 98.69 252 GLY B C 1
ATOM 4643 O O . GLY B 1 252 ? -2.25 -8.578 -6.773 1 98.69 252 GLY B O 1
ATOM 4644 N N . HIS B 1 253 ? -3.111 -9.57 -8.43 1 98.62 253 HIS B N 1
ATOM 4645 C CA . HIS B 1 253 ? -4.512 -9.211 -8.242 1 98.62 253 HIS B CA 1
ATOM 4646 C C . HIS B 1 253 ? -4.762 -7.758 -8.633 1 98.62 253 HIS B C 1
ATOM 4648 O O . HIS B 1 253 ? -5.66 -7.473 -9.43 1 98.62 253 HIS B O 1
ATOM 4654 N N . TRP B 1 254 ? -3.912 -6.848 -8.195 1 97.88 254 TRP B N 1
ATOM 4655 C CA . TRP B 1 254 ? -4.176 -5.43 -8.422 1 97.88 254 TRP B CA 1
ATOM 4656 C C . TRP B 1 254 ? -3.654 -4.992 -9.789 1 97.88 254 TRP B C 1
ATOM 4658 O O . TRP B 1 254 ? -3.98 -3.9 -10.266 1 97.88 254 TRP B O 1
ATOM 4668 N N . HIS B 1 255 ? -2.879 -5.758 -10.438 1 98 255 HIS B N 1
ATOM 4669 C CA . HIS B 1 255 ? -2.389 -5.57 -11.797 1 98 255 HIS B CA 1
ATOM 4670 C C . HIS B 1 255 ? -1.507 -4.328 -11.898 1 98 255 HIS B C 1
ATOM 4672 O O . HIS B 1 255 ? -1.413 -3.713 -12.961 1 98 255 HIS B O 1
ATOM 4678 N N . LYS B 1 256 ? -0.958 -3.879 -10.781 1 97.19 256 LYS B N 1
ATOM 4679 C CA . LYS B 1 256 ? -0.047 -2.738 -10.758 1 97.19 256 LYS B CA 1
ATOM 4680 C C . LYS B 1 256 ? 1.146 -3.002 -9.844 1 97.19 256 LYS B C 1
ATOM 4682 O O . LYS B 1 256 ? 1.033 -3.74 -8.867 1 97.19 256 LYS B O 1
ATOM 4687 N N . TRP B 1 257 ? 2.199 -2.318 -10.18 1 98.38 257 TRP B N 1
ATOM 4688 C CA . TRP B 1 257 ? 3.408 -2.438 -9.375 1 98.38 257 TRP B CA 1
ATOM 4689 C C . TRP B 1 257 ? 3.268 -1.662 -8.062 1 98.38 257 TRP B C 1
ATOM 4691 O O . TRP B 1 257 ? 3.057 -0.447 -8.078 1 98.38 257 TRP B O 1
ATOM 4701 N N . VAL B 1 258 ? 3.365 -2.369 -6.961 1 98 258 VAL B N 1
ATOM 4702 C CA . VAL B 1 258 ? 3.314 -1.718 -5.656 1 98 258 VAL B CA 1
ATOM 4703 C C . VAL B 1 258 ? 4.402 -2.289 -4.75 1 98 258 VAL B C 1
ATOM 4705 O O . VAL B 1 258 ? 4.621 -3.502 -4.719 1 98 258 VAL B O 1
ATOM 4708 N N . ASP B 1 259 ? 5.125 -1.421 -4.098 1 98.19 259 ASP B N 1
ATOM 4709 C CA . ASP B 1 259 ? 6.105 -1.8 -3.08 1 98.19 259 ASP B CA 1
ATOM 4710 C C . ASP B 1 259 ? 5.59 -1.485 -1.678 1 98.19 259 ASP B C 1
ATOM 4712 O O . ASP B 1 259 ? 5.441 -0.317 -1.312 1 98.19 259 ASP B O 1
ATOM 4716 N N . PHE B 1 260 ? 5.336 -2.51 -0.898 1 97.5 260 PHE B N 1
ATOM 4717 C CA . PHE B 1 260 ? 4.891 -2.326 0.478 1 97.5 260 PHE B CA 1
ATOM 4718 C C . PHE B 1 260 ? 6.062 -2.434 1.446 1 97.5 260 PHE B C 1
ATOM 4720 O O . PHE B 1 260 ? 5.863 -2.564 2.656 1 97.5 260 PHE B O 1
ATOM 4727 N N . ALA B 1 261 ? 7.211 -2.502 0.893 1 96.94 261 ALA B N 1
ATOM 4728 C CA . ALA B 1 261 ? 8.414 -2.617 1.716 1 96.94 261 ALA B CA 1
ATOM 4729 C C . ALA B 1 261 ? 8.234 -3.674 2.803 1 96.94 261 ALA B C 1
ATOM 4731 O O . ALA B 1 261 ? 7.879 -4.82 2.51 1 96.94 261 ALA B O 1
ATOM 4732 N N . HIS B 1 262 ? 8.516 -3.377 4.043 1 96.31 262 HIS B N 1
ATOM 4733 C CA . HIS B 1 262 ? 8.477 -4.348 5.129 1 96.31 262 HIS B CA 1
ATOM 4734 C C . HIS B 1 262 ? 7.285 -4.094 6.051 1 96.31 262 HIS B C 1
ATOM 4736 O O . HIS B 1 262 ? 7.348 -4.387 7.246 1 96.31 262 HIS B O 1
ATOM 4742 N N . THR B 1 263 ? 6.242 -3.541 5.508 1 96.06 263 THR B N 1
ATOM 4743 C CA . THR B 1 263 ? 5.035 -3.219 6.262 1 96.06 263 THR B CA 1
ATOM 4744 C C . THR B 1 263 ? 4.504 -4.453 6.984 1 96.06 263 THR B C 1
ATOM 4746 O O . THR B 1 263 ? 3.959 -4.352 8.086 1 96.06 263 THR B O 1
ATOM 4749 N N . TYR B 1 264 ? 4.73 -5.625 6.383 1 97.12 264 TYR B N 1
ATOM 4750 C CA . TYR B 1 264 ? 4.16 -6.848 6.938 1 97.12 264 TYR B CA 1
ATOM 4751 C C . TYR B 1 264 ? 5.254 -7.785 7.434 1 97.12 264 TYR B C 1
ATOM 4753 O O . TYR B 1 264 ? 5.055 -9 7.52 1 97.12 264 TYR B O 1
ATOM 4761 N N . GLY B 1 265 ? 6.367 -7.262 7.605 1 96.5 265 GLY B N 1
ATOM 4762 C CA . GLY B 1 265 ? 7.539 -8.031 7.996 1 96.5 265 GLY B CA 1
ATOM 4763 C C . GLY B 1 265 ? 8.523 -8.227 6.863 1 96.5 265 GLY B C 1
ATOM 4764 O O . GLY B 1 265 ? 9.43 -7.414 6.668 1 96.5 265 GLY B O 1
ATOM 4765 N N . PRO B 1 266 ? 8.297 -9.203 6.047 1 97.75 266 PRO B N 1
ATOM 4766 C CA . PRO B 1 266 ? 9.188 -9.391 4.895 1 97.75 266 PRO B CA 1
ATOM 4767 C C . PRO B 1 266 ? 8.93 -8.367 3.787 1 97.75 266 PRO B C 1
ATOM 4769 O O . PRO B 1 266 ? 7.898 -7.691 3.793 1 97.75 266 PRO B O 1
ATOM 4772 N N . GLN B 1 267 ? 9.922 -8.25 2.861 1 98 267 GLN B N 1
ATOM 4773 C CA . GLN B 1 267 ? 9.68 -7.496 1.638 1 98 267 GLN B CA 1
ATOM 4774 C C . GLN B 1 267 ? 8.43 -7.988 0.923 1 98 267 GLN B C 1
ATOM 4776 O O . GLN B 1 267 ? 8.242 -9.195 0.737 1 98 267 GLN B O 1
ATOM 4781 N N . HIS B 1 268 ? 7.5 -7.016 0.636 1 98.69 268 HIS B N 1
ATOM 4782 C CA . HIS B 1 268 ? 6.246 -7.367 -0.021 1 98.69 268 HIS B CA 1
ATOM 4783 C C . HIS B 1 268 ? 6.035 -6.543 -1.287 1 98.69 268 HIS B C 1
ATOM 4785 O O . HIS B 1 268 ? 5.973 -5.312 -1.229 1 98.69 268 HIS B O 1
ATOM 4791 N N . TYR B 1 269 ? 5.973 -7.242 -2.482 1 98.75 269 TYR B N 1
ATOM 4792 C CA . TYR B 1 269 ? 5.668 -6.617 -3.766 1 98.75 269 TYR B CA 1
ATOM 4793 C C . TYR B 1 269 ? 4.344 -7.129 -4.32 1 98.75 269 TYR B C 1
ATOM 4795 O O . TYR B 1 269 ? 3.994 -8.297 -4.125 1 98.75 269 TYR B O 1
ATOM 4803 N N . VAL B 1 270 ? 3.668 -6.219 -4.977 1 98.69 270 VAL B N 1
ATOM 4804 C CA . VAL B 1 270 ? 2.619 -6.605 -5.914 1 98.69 270 VAL B CA 1
ATOM 4805 C C . VAL B 1 270 ? 3.125 -6.453 -7.348 1 98.69 270 VAL B C 1
ATOM 4807 O O . VAL B 1 270 ? 3.668 -5.41 -7.715 1 98.69 270 VAL B O 1
ATOM 4810 N N . THR B 1 271 ? 3.02 -7.461 -8.062 1 98.31 271 THR B N 1
ATOM 4811 C CA . THR B 1 271 ? 3.465 -7.414 -9.453 1 98.31 271 THR B CA 1
ATOM 4812 C C . THR B 1 271 ? 2.344 -6.926 -10.367 1 98.31 271 THR B C 1
ATOM 4814 O O . THR B 1 271 ? 1.17 -7.211 -10.117 1 98.31 271 THR B O 1
ATOM 4817 N N . ALA B 1 272 ? 2.723 -6.223 -11.43 1 98.38 272 ALA B N 1
ATOM 4818 C CA . ALA B 1 272 ? 1.774 -5.949 -12.508 1 98.38 272 ALA B CA 1
ATOM 4819 C C . ALA B 1 272 ? 1.394 -7.227 -13.242 1 98.38 272 ALA B C 1
ATOM 4821 O O . ALA B 1 272 ? 1.939 -8.297 -12.969 1 98.38 272 ALA B O 1
ATOM 4822 N N . ALA B 1 273 ? 0.438 -7.098 -14.086 1 98.75 273 ALA B N 1
ATOM 4823 C CA . ALA B 1 273 ? -0.149 -8.266 -14.75 1 98.75 273 ALA B CA 1
ATOM 4824 C C . ALA B 1 273 ? 0.354 -8.391 -16.188 1 98.75 273 ALA B C 1
ATOM 4826 O O . ALA B 1 273 ? 0.335 -7.422 -16.938 1 98.75 273 ALA B O 1
ATOM 4827 N N . THR B 1 274 ? 0.694 -9.562 -16.531 1 98.38 274 THR B N 1
ATOM 4828 C CA . THR B 1 274 ? 1.063 -9.844 -17.922 1 98.38 274 THR B CA 1
ATOM 4829 C C . THR B 1 274 ? -0.112 -9.586 -18.859 1 98.38 274 THR B C 1
ATOM 4831 O O . THR B 1 274 ? 0.082 -9.234 -20.016 1 98.38 274 THR B O 1
ATOM 4834 N N . ARG B 1 275 ? -1.319 -9.617 -18.312 1 98 275 ARG B N 1
ATOM 4835 C CA . ARG B 1 275 ? -2.518 -9.297 -19.094 1 98 275 ARG B CA 1
ATOM 4836 C C . ARG B 1 275 ? -2.424 -7.902 -19.703 1 98 275 ARG B C 1
ATOM 4838 O O . ARG B 1 275 ? -2.893 -7.672 -20.812 1 98 275 ARG B O 1
ATOM 4845 N N . TYR B 1 276 ? -1.793 -7.055 -19.031 1 97.94 276 TYR B N 1
ATOM 4846 C CA . TYR B 1 276 ? -1.817 -5.652 -19.438 1 97.94 276 TYR B CA 1
ATOM 4847 C C . TYR B 1 276 ? -0.537 -5.27 -20.172 1 97.94 276 TYR B C 1
ATOM 4849 O O . TYR B 1 276 ? -0.537 -4.355 -21 1 97.94 276 TYR B O 1
ATOM 4857 N N . ASP B 1 277 ? 0.536 -5.918 -19.844 1 98.19 277 ASP B N 1
ATOM 4858 C CA . ASP B 1 277 ? 1.841 -5.543 -20.391 1 98.19 277 ASP B CA 1
ATOM 4859 C C . ASP B 1 277 ? 2.74 -6.766 -20.547 1 98.19 277 ASP B C 1
ATOM 4861 O O . ASP B 1 277 ? 3.021 -7.469 -19.578 1 98.19 277 ASP B O 1
ATOM 4865 N N . PRO B 1 278 ? 3.223 -7.031 -21.75 1 97.5 278 PRO B N 1
ATOM 4866 C CA . PRO B 1 278 ? 4.102 -8.188 -21.953 1 97.5 278 PRO B CA 1
ATOM 4867 C C . PRO B 1 278 ? 5.418 -8.07 -21.188 1 97.5 278 PRO B C 1
ATOM 4869 O O . PRO B 1 278 ? 6.16 -9.047 -21.078 1 97.5 278 PRO B O 1
ATOM 4872 N N . ASN B 1 279 ? 5.688 -6.887 -20.656 1 97.69 279 ASN B N 1
ATOM 4873 C CA . ASN B 1 279 ? 6.91 -6.676 -19.891 1 97.69 279 ASN B CA 1
ATOM 4874 C C . ASN B 1 279 ? 6.652 -6.766 -18.391 1 97.69 279 ASN B C 1
ATOM 4876 O O . ASN B 1 279 ? 7.535 -6.469 -17.578 1 97.69 279 ASN B O 1
ATOM 4880 N N . ALA B 1 280 ? 5.457 -7.129 -18.031 1 98.12 280 ALA B N 1
ATOM 4881 C CA . ALA B 1 280 ? 5.117 -7.273 -16.609 1 98.12 280 ALA B CA 1
ATOM 4882 C C . ALA B 1 280 ? 5.547 -8.633 -16.078 1 98.12 280 ALA B C 1
ATOM 4884 O O . ALA B 1 280 ? 4.742 -9.57 -16.016 1 98.12 280 ALA B O 1
ATOM 4885 N N . TYR B 1 281 ? 6.758 -8.758 -15.75 1 98.31 281 TYR B N 1
ATOM 4886 C CA . TYR B 1 281 ? 7.375 -9.914 -15.109 1 98.31 281 TYR B CA 1
ATOM 4887 C C . TYR B 1 281 ? 8.523 -9.484 -14.195 1 98.31 281 TYR B C 1
ATOM 4889 O O . TYR B 1 281 ? 9.039 -8.375 -14.32 1 98.31 281 TYR B O 1
ATOM 4897 N N . MET B 1 282 ? 8.844 -10.32 -13.273 1 98.31 282 MET B N 1
ATOM 4898 C CA . MET B 1 282 ? 9.977 -10.078 -12.391 1 98.31 282 MET B CA 1
ATOM 4899 C C . MET B 1 282 ? 11.086 -11.109 -12.641 1 98.31 282 MET B C 1
ATOM 4901 O O . MET B 1 282 ? 10.805 -12.289 -12.82 1 98.31 282 MET B O 1
ATOM 4905 N N . LEU B 1 283 ? 12.297 -10.641 -12.633 1 97.62 283 LEU B N 1
ATOM 4906 C CA . LEU B 1 283 ? 13.477 -11.484 -12.75 1 97.62 283 LEU B CA 1
ATOM 4907 C C . LEU B 1 283 ? 14.344 -11.383 -11.5 1 97.62 283 LEU B C 1
ATOM 4909 O O . LEU B 1 283 ? 14.711 -10.281 -11.086 1 97.62 283 LEU B O 1
ATOM 4913 N N . PHE B 1 284 ? 14.648 -12.609 -10.984 1 98 284 PHE B N 1
ATOM 4914 C CA . PHE B 1 284 ? 15.383 -12.594 -9.727 1 98 284 PHE B CA 1
ATOM 4915 C C . PHE B 1 284 ? 16.656 -13.422 -9.836 1 98 284 PHE B C 1
ATOM 4917 O O . PHE B 1 284 ? 16.703 -14.406 -10.57 1 98 284 PHE B O 1
ATOM 4924 N N . GLU B 1 285 ? 17.672 -13 -9.031 1 97.56 285 GLU B N 1
ATOM 4925 C CA . GLU B 1 285 ? 18.859 -13.789 -8.703 1 97.56 285 GLU B CA 1
ATOM 4926 C C . GLU B 1 285 ? 18.859 -14.203 -7.234 1 97.56 285 GLU B C 1
ATOM 4928 O O . GLU B 1 285 ? 18.797 -13.352 -6.344 1 97.56 285 GLU B O 1
ATOM 4933 N N . ALA B 1 286 ? 18.891 -15.516 -7.047 1 97.75 286 ALA B N 1
ATOM 4934 C CA . ALA B 1 286 ? 18.906 -16.047 -5.688 1 97.75 286 ALA B CA 1
ATOM 4935 C C . ALA B 1 286 ? 20.266 -16.656 -5.359 1 97.75 286 ALA B C 1
ATOM 4937 O O . ALA B 1 286 ? 20.844 -17.391 -6.172 1 97.75 286 ALA B O 1
ATOM 4938 N N . ASP B 1 287 ? 20.781 -16.297 -4.215 1 96.56 287 ASP B N 1
ATOM 4939 C CA . ASP B 1 287 ? 22.031 -16.844 -3.699 1 96.56 287 ASP B CA 1
ATOM 4940 C C . ASP B 1 287 ? 21.844 -17.438 -2.309 1 96.56 287 ASP B C 1
ATOM 4942 O O . ASP B 1 287 ? 21.734 -16.703 -1.32 1 96.56 287 ASP B O 1
ATOM 4946 N N . SER B 1 288 ? 21.828 -18.734 -2.219 1 95.06 288 SER B N 1
ATOM 4947 C CA . SER B 1 288 ? 21.531 -19.391 -0.947 1 95.06 288 SER B CA 1
ATOM 4948 C C . SER B 1 288 ? 22.719 -19.312 0.01 1 95.06 288 SER B C 1
ATOM 4950 O O . SER B 1 288 ? 22.547 -19.375 1.229 1 95.06 288 SER B O 1
ATOM 4952 N N . LYS B 1 289 ? 23.938 -19.234 -0.45 1 93.81 289 LYS B N 1
ATOM 4953 C CA . LYS B 1 289 ? 25.094 -19.062 0.415 1 93.81 289 LYS B CA 1
ATOM 4954 C C . LYS B 1 289 ? 25.047 -17.719 1.146 1 93.81 289 LYS B C 1
ATOM 4956 O O . LYS B 1 289 ? 25.281 -17.672 2.357 1 93.81 289 LYS B O 1
ATOM 4961 N N . LYS B 1 290 ? 24.672 -16.75 0.395 1 93 290 LYS B N 1
ATOM 4962 C CA . LYS B 1 290 ? 24.578 -15.422 0.983 1 93 290 LYS B CA 1
ATOM 4963 C C . LYS B 1 290 ? 23.188 -15.172 1.559 1 93 290 LYS B C 1
ATOM 4965 O O . LYS B 1 290 ? 22.969 -14.18 2.248 1 93 290 LYS B O 1
ATOM 4970 N N . GLN B 1 291 ? 22.25 -16.078 1.231 1 93.88 291 GLN B N 1
ATOM 4971 C CA . GLN B 1 291 ? 20.844 -15.93 1.616 1 93.88 291 GLN B CA 1
ATOM 4972 C C . GLN B 1 291 ? 20.281 -14.594 1.153 1 93.88 291 GLN B C 1
ATOM 4974 O O . GLN B 1 291 ? 19.656 -13.867 1.936 1 93.88 291 GLN B O 1
ATOM 4979 N N . THR B 1 292 ? 20.562 -14.281 -0.122 1 94.38 292 THR B N 1
ATOM 4980 C CA . THR B 1 292 ? 20.094 -13.016 -0.679 1 94.38 292 THR B CA 1
ATOM 4981 C C . THR B 1 292 ? 19.25 -13.25 -1.927 1 94.38 292 THR B C 1
ATOM 4983 O O . THR B 1 292 ? 19.391 -14.273 -2.594 1 94.38 292 THR B O 1
ATOM 4986 N N . LEU B 1 293 ? 18.391 -12.359 -2.191 1 97.31 293 LEU B N 1
ATOM 4987 C CA . LEU B 1 293 ? 17.531 -12.297 -3.365 1 97.31 293 LEU B CA 1
ATOM 4988 C C . LEU B 1 293 ? 17.609 -10.922 -4.027 1 97.31 293 LEU B C 1
ATOM 4990 O O . LEU B 1 293 ? 17.375 -9.906 -3.383 1 97.31 293 LEU B O 1
ATOM 4994 N N . ARG B 1 294 ? 18 -10.914 -5.215 1 96.69 294 ARG B N 1
ATOM 4995 C CA . ARG B 1 294 ? 18.109 -9.648 -5.941 1 96.69 294 ARG B CA 1
ATOM 4996 C C . ARG B 1 294 ? 17.078 -9.57 -7.062 1 96.69 294 ARG B C 1
ATOM 4998 O O . ARG B 1 294 ? 17.016 -10.453 -7.922 1 96.69 294 ARG B O 1
ATOM 5005 N N . TRP B 1 295 ? 16.25 -8.555 -7.117 1 97.06 295 TRP B N 1
ATOM 5006 C CA . TRP B 1 295 ? 15.328 -8.266 -8.219 1 97.06 295 TRP B CA 1
ATOM 5007 C C . TRP B 1 295 ? 16.047 -7.551 -9.352 1 97.06 295 TRP B C 1
ATOM 5009 O O . TRP B 1 295 ? 16.344 -6.355 -9.258 1 97.06 295 TRP B O 1
ATOM 5019 N N . MET B 1 296 ? 16.234 -8.203 -10.445 1 95.19 296 MET B N 1
ATOM 5020 C CA . MET B 1 296 ? 17.203 -7.812 -11.461 1 95.19 296 MET B CA 1
ATOM 5021 C C . MET B 1 296 ? 16.625 -6.746 -12.383 1 95.19 296 MET B C 1
ATOM 5023 O O . MET B 1 296 ? 17.359 -5.977 -12.992 1 95.19 296 MET B O 1
ATOM 5027 N N . ASN B 1 297 ? 15.305 -6.719 -12.508 1 95.38 297 ASN B N 1
ATOM 5028 C CA . ASN B 1 297 ? 14.719 -5.75 -13.422 1 95.38 297 ASN B CA 1
ATOM 5029 C C . ASN B 1 297 ? 13.82 -4.754 -12.695 1 95.38 297 ASN B C 1
ATOM 5031 O O . ASN B 1 297 ? 12.828 -4.289 -13.25 1 95.38 297 ASN B O 1
ATOM 5035 N N . GLU B 1 298 ? 14.094 -4.508 -11.492 1 95.25 298 GLU B N 1
ATOM 503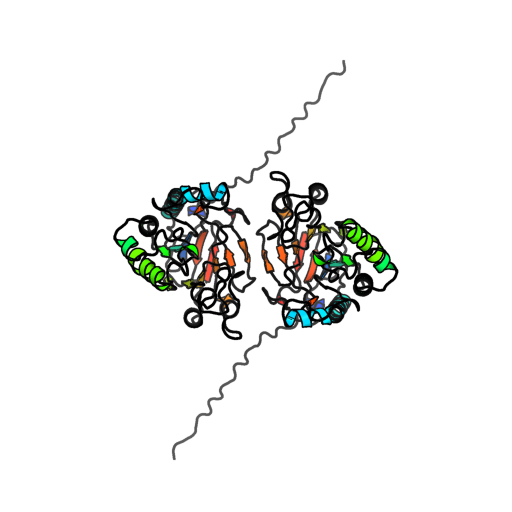6 C CA . GLU B 1 298 ? 13.336 -3.562 -10.68 1 95.25 298 GLU B CA 1
ATOM 5037 C C . GLU B 1 298 ? 13.336 -2.17 -11.297 1 95.25 298 GLU B C 1
ATOM 5039 O O . GLU B 1 298 ? 12.328 -1.46 -11.25 1 95.25 298 GLU B O 1
ATOM 5044 N N . ASP B 1 299 ? 14.422 -1.791 -11.883 1 91.94 299 ASP B N 1
ATOM 5045 C CA . ASP B 1 299 ? 14.617 -0.441 -12.406 1 91.94 299 ASP B CA 1
ATOM 5046 C C . ASP B 1 299 ? 13.773 -0.201 -13.648 1 91.94 299 ASP B C 1
ATOM 5048 O O . ASP B 1 299 ? 13.609 0.94 -14.086 1 91.94 299 ASP B O 1
ATOM 5052 N N . LEU B 1 300 ? 13.195 -1.231 -14.219 1 95.06 300 LEU B N 1
ATOM 5053 C CA . LEU B 1 300 ? 12.406 -1.113 -15.445 1 95.06 300 LEU B CA 1
ATOM 5054 C C . LEU B 1 300 ? 10.93 -0.897 -15.125 1 95.06 300 LEU B C 1
ATOM 5056 O O . LEU B 1 300 ? 10.148 -0.556 -16.016 1 95.06 300 LEU B O 1
ATOM 5060 N N . VAL B 1 301 ? 10.609 -1.04 -13.891 1 95.75 301 VAL B N 1
ATOM 5061 C CA . VAL B 1 301 ? 9.219 -0.982 -13.445 1 95.75 301 VAL B CA 1
ATOM 5062 C C . VAL B 1 301 ? 8.742 0.469 -13.422 1 95.75 301 VAL B C 1
ATOM 5064 O O . VAL B 1 301 ? 9.477 1.359 -12.977 1 95.75 301 VAL B O 1
ATOM 5067 N N . GLN B 1 302 ? 7.586 0.648 -14.016 1 94.69 302 GLN B N 1
ATOM 5068 C CA . GLN B 1 302 ? 6.887 1.913 -13.812 1 94.69 302 GLN B CA 1
ATOM 5069 C C . GLN B 1 302 ? 5.883 1.807 -12.664 1 94.69 302 GLN B C 1
ATOM 5071 O O . GLN B 1 302 ? 4.719 1.461 -12.891 1 94.69 302 GLN B O 1
ATOM 5076 N N . TRP B 1 303 ? 6.309 2.162 -11.5 1 94.88 303 TRP B N 1
ATOM 5077 C CA . TRP B 1 303 ? 5.578 1.935 -10.258 1 94.88 303 TRP B CA 1
ATOM 5078 C C . TRP B 1 303 ? 4.195 2.576 -10.312 1 94.88 303 TRP B C 1
ATOM 5080 O O . TRP B 1 303 ? 4.008 3.604 -10.969 1 94.88 303 TRP B O 1
ATOM 5090 N N . SER B 1 304 ? 3.213 1.99 -9.664 1 93.88 304 SER B N 1
ATOM 5091 C CA . SER B 1 304 ? 1.818 2.391 -9.516 1 93.88 304 SER B CA 1
ATOM 5092 C C . SER B 1 304 ? 1.075 2.307 -10.844 1 93.88 304 SER B C 1
ATOM 5094 O O . SER B 1 304 ? -0.018 2.857 -10.984 1 93.88 304 SER B O 1
ATOM 5096 N N . THR B 1 305 ? 1.707 1.718 -11.875 1 94.44 305 THR B N 1
ATOM 5097 C CA . THR B 1 305 ? 1.076 1.398 -13.148 1 94.44 305 THR B CA 1
ATOM 5098 C C . THR B 1 305 ? 1.214 -0.088 -13.461 1 94.44 305 THR B C 1
ATOM 5100 O O . THR B 1 305 ? 1.786 -0.844 -12.672 1 94.44 305 THR B O 1
ATOM 5103 N N . HIS B 1 306 ? 0.656 -0.49 -14.555 1 96.81 306 HIS B N 1
ATOM 5104 C CA . HIS B 1 306 ? 0.805 -1.884 -14.961 1 96.81 306 HIS B CA 1
ATOM 5105 C C . HIS B 1 306 ? 1.944 -2.049 -15.961 1 96.81 306 HIS B C 1
ATOM 5107 O O . HIS B 1 306 ? 2.117 -3.123 -16.547 1 96.81 306 HIS B O 1
ATOM 5113 N N . TYR B 1 307 ? 2.773 -1.039 -16.125 1 95.94 307 TYR B N 1
ATOM 5114 C CA . TYR B 1 307 ? 3.729 -1.071 -17.234 1 95.94 307 TYR B CA 1
ATOM 5115 C C . TYR B 1 307 ? 5.156 -1.215 -16.703 1 95.94 307 TYR B C 1
ATOM 5117 O O . TYR B 1 307 ? 5.453 -0.809 -15.586 1 95.94 307 TYR B O 1
ATOM 5125 N N . ALA B 1 308 ? 5.941 -1.773 -17.5 1 96.94 308 ALA B N 1
ATOM 5126 C CA . ALA B 1 308 ? 7.391 -1.83 -17.328 1 96.94 308 ALA B CA 1
ATOM 5127 C C . ALA B 1 308 ? 8.102 -1.675 -18.672 1 96.94 308 ALA B C 1
ATOM 5129 O O . ALA B 1 308 ? 7.539 -1.998 -19.719 1 96.94 308 ALA B O 1
ATOM 5130 N N . LYS B 1 309 ? 9.266 -1.132 -18.656 1 94.19 309 LYS B N 1
ATOM 5131 C CA . LYS B 1 309 ? 10.086 -1.08 -19.875 1 94.19 309 LYS B CA 1
ATOM 5132 C C . LYS B 1 309 ? 10.602 -2.465 -20.234 1 94.19 309 LYS B C 1
ATOM 5134 O O . LYS B 1 309 ? 10.812 -3.311 -19.375 1 94.19 309 LYS B O 1
ATOM 5139 N N . PRO B 1 310 ? 10.734 -2.672 -21.484 1 90.81 310 PRO B N 1
ATOM 5140 C CA . PRO B 1 310 ? 11.234 -3.982 -21.906 1 90.81 310 PRO B CA 1
ATOM 5141 C C . PRO B 1 310 ? 12.664 -4.242 -21.453 1 90.81 310 PRO B C 1
ATOM 5143 O O . PRO B 1 310 ? 13.477 -3.314 -21.375 1 90.81 310 PRO B O 1
ATOM 5146 N N . TYR B 1 311 ? 12.867 -5.414 -21.094 1 82.44 311 TYR B N 1
ATOM 5147 C CA . TYR B 1 311 ? 14.242 -5.824 -20.812 1 82.44 311 TYR B CA 1
ATOM 5148 C C . TYR B 1 311 ? 15.031 -6.008 -22.109 1 82.44 311 TYR B C 1
ATOM 5150 O O . TYR B 1 311 ? 14.57 -6.684 -23.031 1 82.44 311 TYR B O 1
ATOM 5158 N N . LYS B 1 312 ? 16.047 -5.18 -22.422 1 69.19 312 LYS B N 1
ATOM 5159 C CA . LYS B 1 312 ? 16.844 -5.328 -23.625 1 69.19 312 LYS B CA 1
ATOM 5160 C C . LYS B 1 312 ? 17.953 -6.355 -23.438 1 69.19 312 LYS B C 1
ATOM 5162 O O . LYS B 1 312 ? 18.828 -6.18 -22.578 1 69.19 312 LYS B O 1
ATOM 5167 N N . GLY B 1 313 ? 17.672 -7.695 -23.609 1 55.22 313 GLY B N 1
ATOM 5168 C CA . GLY B 1 313 ? 18.641 -8.781 -23.578 1 55.22 313 GLY B CA 1
ATOM 5169 C C . GLY B 1 313 ? 19.938 -8.445 -24.281 1 55.22 313 GLY B C 1
ATOM 5170 O O . GLY B 1 313 ? 20 -7.504 -25.078 1 55.22 313 GLY B O 1
#

Radius of gyration: 27.76 Å; Cα contacts (8 Å, |Δi|>4): 1361; chains: 2; bounding box: 56×100×86 Å

InterPro domains:
  IPR004843 Calcineurin-like, phosphoesterase domain [PF00149] (38-256)
  IPR029052 Metallo-dependent phosphatase-like [G3DSA:3.60.21.10] (23-307)
  IPR029052 Metallo-dependent phosphatase-like [SSF56300] (37-303)
  IPR051918 Serine/threonine-protein phosphatase CPPED1 [PTHR43143] (27-271)

Solvent-accessible surface area (backbone atoms only — not comparable to full-atom values): 32737 Å² total; per-residue (Å²): 137,81,81,80,80,78,75,75,77,75,75,71,76,70,72,74,61,76,70,75,62,64,71,31,48,62,76,70,48,69,75,67,50,81,39,29,46,29,35,36,40,44,23,32,33,32,19,63,43,90,77,60,69,85,75,72,48,82,56,70,67,45,40,52,27,55,76,37,10,62,63,18,46,52,50,34,42,54,52,50,60,66,39,53,62,55,50,58,37,35,38,25,22,16,16,56,25,55,48,72,90,63,73,51,73,66,53,66,78,75,41,89,40,24,65,55,50,36,37,54,57,56,63,66,40,87,37,58,69,47,60,32,44,21,77,37,52,41,44,78,78,74,32,48,67,67,56,41,48,50,48,33,38,73,66,61,68,32,57,70,52,52,71,50,76,56,59,66,32,35,39,34,34,40,33,42,65,60,10,52,19,58,29,84,90,34,96,57,50,37,83,80,37,24,26,44,36,69,68,50,51,52,52,49,54,62,70,49,70,82,53,50,43,24,39,36,29,24,12,66,40,70,89,41,31,54,49,48,81,53,85,82,41,35,60,43,52,48,34,47,74,44,25,89,24,31,67,33,35,40,18,22,82,74,38,25,25,39,38,35,38,52,30,58,40,24,40,32,38,28,38,19,12,17,25,71,20,46,42,17,60,45,40,34,41,39,28,42,84,76,62,45,75,42,67,73,53,58,87,38,52,41,52,68,32,35,45,34,53,73,81,48,109,140,88,69,87,76,80,76,76,77,76,76,72,76,71,72,74,61,75,70,76,62,66,70,28,48,62,76,71,48,69,75,68,50,82,38,28,46,29,34,36,38,44,22,32,33,32,20,62,43,90,78,60,68,84,75,74,48,82,57,72,66,46,40,55,27,54,75,38,10,63,63,19,45,51,50,33,41,54,52,50,61,65,38,52,61,56,51,57,37,35,38,25,24,13,15,56,26,56,48,73,89,61,72,50,74,66,53,66,78,74,43,90,40,22,67,55,50,37,37,54,57,55,64,67,41,86,36,60,68,46,60,32,45,21,77,36,52,42,44,78,78,72,31,48,67,66,56,40,45,50,49,33,39,72,66,61,70,32,58,68,54,50,72,49,75,55,59,67,33,34,40,34,34,39,31,41,65,60,10,51,19,57,29,83,89,36,96,57,49,36,82,84,38,25,26,44,35,69,69,51,50,55,52,49,54,61,70,48,71,81,51,51,43,24,39,36,28,25,12,65,40,71,89,42,31,55,48,49,80,53,86,83,43,35,59,44,52,50,36,46,74,43,23,91,25,30,66,33,35,41,16,24,80,74,38,25,24,40,38,34,40,52,30,58,40,23,40,31,37,28,38,19,12,17,26,72,19,45,40,19,59,46,40,34,42,38,27,44,84,78,64,45,74,42,68,74,53,58,87,39,51,39,51,68,31,35,46,35,52,71,82,48,110

Foldseek 3Di:
DDDDDPPPPPPPPPPPPPPVPQPALQNPPDADDLFKAKAKEAEQLAFFDPLDDQPPDDDDLLSVLNVCSLVLLLLLLVVQCPHPVHHAEYEYLENLHAADSDLDLVCVVVDPTRLQVSQVSCVSHPHYYAYEYDLRLDDPPSHPPVSSQVCCCVRVVYHNKDWDDGSQEIEIHAHQCCDQCNPPPHPNPPSQAGFGHPVVLVVVLVVPVVLTQYEYRHADFPVRYDAADPDNRGDLVSCQVSLNRHAEYEYEDVQFWDWPQCVSRHTYIYWHHSSNESQGMWMWMGGRVVSHIDTDQPVQHDHPGNYGHHNPD/DPDDPPPPPPPPPPPPPPPVPQPALQNPPDADDLFKAKAKEAEQLAFFDPLDDQPPDDDDLLSVLNVCSLVLLLLLLVVQCPDPVHHAEYEYLENLHAADSDLDLVCVVVDPTRLQVSQVSCVSHPHYYAYEYDLRLDDPPSHPPVSSQVSCCVRVVYHNKDWDDGSQEIEIHAHQCCDQCNPPPHPNPPSQAGFGHPVVLVVVLVVPVVLTQYEYRHADFPVRYDAADPDNRGDLVSCQVSLNRHAEYEYEDVQFWDWPQCVSRHTYIYWHHSSNHSQGMWMWMGGRVVSHIDTDQPVQHDHPGNDGHHRDD

Organism: NCBI:txid570835